Protein AF-R9LYJ2-F1 (afdb_monomer_lite)

Foldseek 3Di:
DDDWDADPLRFTAFPAAAAAAQVLLAQDDFWKKFFQAALWIWIRFRNAIEIFLPPQDQQPFDWPYDGNYHLVRDYAHLEYEAFADDRRRDDPPSCVSCQVRYNEYEAWDCVQVVCVVVVGRYDYAWAQDWDDRDQKIKGWHFFAQQCLVVDPVNVPDRDDSRNGTWMWIQGPQFIETERGQHAQDPVLLVDPAGQAYQQEFLQDPSGHHPVSSLSNQLSRQNHQYEYHRENTGPCCPDSRHRGDLCSSPPSGRPSVSYDRHHRRRMDTRHRDQAQFDDQFPDPDTFHLAEAEQLQAEDCPQAPHVRHDYLVQVLQQVVLCVVLNGQHYEDECRRSNLRSLLSQLVSCVVVVPDPVSHAYEYEDEPDDPVCVVVVPFLLNRVVVRLVVSCVSSVHQAHAEYEHEEDDLPDDLVSVQVSVQVCCVVVRYVAYAYEHDDLVVLLVSQVVCVVVVTGHHQAYAYADWLQAHPCVPHVLVSCNVSRHAYEYECLCLQVLQFDDPPDDDPSVVPPPQSCQAPVVCVVLSVVLSVLLVVVCVVSVATSLLSGSLLCSQSVHRYHDYDSGSVVSVSVSSNSSDDDDPVSSCSSRVSHDHDDDTDPNVVDDSVVPPCSPPPPPVPPPPDD

Structure (mmCIF, N/CA/C/O backbone):
data_AF-R9LYJ2-F1
#
_entry.id   AF-R9LYJ2-F1
#
loop_
_atom_site.group_PDB
_atom_site.id
_atom_site.type_symbol
_atom_site.label_atom_id
_atom_site.label_alt_id
_atom_site.label_comp_id
_atom_site.label_asym_id
_atom_site.label_entity_id
_atom_site.label_seq_id
_atom_site.pdbx_PDB_ins_code
_atom_site.Cartn_x
_atom_site.Cartn_y
_atom_site.Cartn_z
_atom_site.occupancy
_atom_site.B_iso_or_equiv
_atom_site.auth_seq_id
_atom_site.auth_comp_id
_atom_site.auth_asym_id
_atom_site.auth_atom_id
_atom_site.pdbx_PDB_model_num
ATOM 1 N N . MET A 1 1 ? -20.485 -8.638 5.901 1.00 68.06 1 MET A N 1
ATOM 2 C CA . MET A 1 1 ? -21.105 -8.190 7.165 1.00 68.06 1 MET A CA 1
ATOM 3 C C . MET A 1 1 ? -22.160 -9.212 7.591 1.00 68.06 1 MET A C 1
ATOM 5 O O . MET A 1 1 ? -22.781 -9.800 6.709 1.00 68.06 1 MET A O 1
ATOM 9 N N . ARG A 1 2 ? -22.316 -9.480 8.897 1.00 80.81 2 ARG A N 1
ATOM 10 C CA . ARG A 1 2 ? -23.425 -10.283 9.458 1.00 80.81 2 ARG A CA 1
ATOM 11 C C . ARG A 1 2 ? -24.747 -9.525 9.224 1.00 80.81 2 ARG A C 1
ATOM 13 O O . ARG A 1 2 ? -24.732 -8.302 9.265 1.00 80.81 2 ARG A O 1
ATOM 20 N N . ALA A 1 3 ? -25.851 -10.223 8.950 1.00 81.56 3 ALA A N 1
ATOM 21 C CA . ALA A 1 3 ? -27.165 -9.579 8.824 1.00 81.56 3 ALA A CA 1
ATOM 22 C C . ALA A 1 3 ? -27.592 -8.960 10.166 1.00 81.56 3 ALA A C 1
ATOM 24 O O . ALA A 1 3 ? -27.344 -9.575 11.207 1.00 81.56 3 ALA A O 1
ATOM 25 N N . ILE A 1 4 ? -28.212 -7.775 10.145 1.00 90.69 4 ILE A N 1
ATOM 26 C CA . ILE A 1 4 ? -28.642 -7.085 11.365 1.00 90.69 4 ILE A CA 1
ATOM 27 C C . ILE A 1 4 ? -30.119 -7.368 11.618 1.00 90.69 4 ILE A C 1
ATOM 29 O O . ILE A 1 4 ? -30.979 -7.174 10.759 1.00 90.69 4 ILE A O 1
ATOM 33 N N . GLU A 1 5 ? -30.425 -7.847 12.820 1.00 91.44 5 GLU A N 1
ATOM 34 C CA . GLU A 1 5 ? -31.801 -8.094 13.234 1.00 91.44 5 GLU A CA 1
ATOM 35 C C . GLU A 1 5 ? -32.454 -6.805 13.739 1.00 91.44 5 GLU A C 1
ATOM 37 O O . GLU A 1 5 ? -31.804 -5.938 14.328 1.00 91.44 5 GLU A O 1
ATOM 42 N N . LYS A 1 6 ? -33.769 -6.687 13.527 1.00 92.25 6 LYS A N 1
ATOM 43 C CA . LYS A 1 6 ? -34.582 -5.603 14.084 1.00 92.25 6 LYS A CA 1
ATOM 44 C C . LYS A 1 6 ? -35.620 -6.174 15.040 1.00 92.25 6 LYS A C 1
ATOM 46 O O . LYS A 1 6 ? -36.294 -7.148 14.706 1.00 92.25 6 LYS A O 1
ATOM 51 N N . ASN A 1 7 ? -35.773 -5.563 16.214 1.00 90.19 7 ASN A N 1
ATOM 52 C CA . ASN A 1 7 ? -36.798 -5.973 17.176 1.00 90.19 7 ASN A CA 1
ATOM 53 C C . ASN A 1 7 ? -38.214 -5.582 16.704 1.00 90.19 7 ASN A C 1
ATOM 55 O O . ASN A 1 7 ? -38.413 -4.946 15.666 1.00 90.19 7 ASN A O 1
ATOM 59 N N . THR A 1 8 ? -39.232 -5.916 17.500 1.00 91.00 8 THR A N 1
ATOM 60 C CA . THR A 1 8 ? -40.638 -5.581 17.206 1.00 91.00 8 THR A CA 1
ATOM 61 C C . THR A 1 8 ? -40.910 -4.076 17.108 1.00 91.00 8 THR A C 1
ATOM 63 O O . THR A 1 8 ? -41.910 -3.680 16.512 1.00 91.00 8 THR A O 1
ATOM 66 N N . LYS A 1 9 ? -40.027 -3.235 17.661 1.00 90.00 9 LYS A N 1
ATOM 67 C CA . LYS A 1 9 ? -40.073 -1.767 17.586 1.00 90.00 9 LYS A CA 1
ATOM 68 C C . LYS A 1 9 ? -39.270 -1.213 16.393 1.00 90.00 9 LYS A C 1
ATOM 70 O O . LYS A 1 9 ? -39.134 -0.004 16.269 1.00 90.00 9 LYS A O 1
ATOM 75 N N . LYS A 1 10 ? -38.777 -2.082 15.496 1.00 89.38 10 LYS A N 1
ATOM 76 C CA . LYS A 1 10 ? -37.932 -1.776 14.322 1.00 89.38 10 LYS A CA 1
ATOM 77 C C . LYS A 1 10 ? -36.539 -1.212 14.643 1.00 89.38 10 LYS A C 1
ATOM 79 O O . LYS A 1 10 ? -35.861 -0.755 13.725 1.00 89.38 10 LYS A O 1
ATOM 84 N N . GLN A 1 11 ? -36.099 -1.276 15.896 1.00 92.00 11 GLN A N 1
ATOM 85 C CA . GLN A 1 11 ? -34.745 -0.894 16.298 1.00 92.00 11 GLN A CA 1
ATOM 86 C C . GLN A 1 11 ? -33.759 -1.994 15.896 1.00 92.00 11 GLN A C 1
ATOM 88 O O . GLN A 1 11 ? -34.067 -3.172 16.085 1.00 92.00 11 GLN A O 1
ATOM 93 N N . ALA A 1 12 ? -32.597 -1.618 15.360 1.00 93.12 12 ALA A N 1
ATOM 94 C CA . ALA A 1 12 ? -31.490 -2.541 15.122 1.00 93.12 12 ALA A CA 1
ATOM 95 C C . ALA A 1 12 ? -30.956 -3.093 16.453 1.00 93.12 12 ALA A C 1
ATOM 97 O O . ALA A 1 12 ? -30.820 -2.350 17.424 1.00 93.12 12 ALA A O 1
ATOM 98 N N . VAL A 1 13 ? -30.674 -4.394 16.503 1.00 93.62 13 VAL A N 1
ATOM 99 C CA . VAL A 1 13 ? -30.236 -5.082 17.725 1.00 93.62 13 VAL A CA 1
ATOM 100 C C . VAL A 1 13 ? -28.879 -5.727 17.501 1.00 93.62 13 VAL A C 1
ATOM 102 O O . VAL A 1 13 ? -28.631 -6.336 16.455 1.00 93.62 13 VAL A O 1
ATOM 105 N N . ALA A 1 14 ? -28.009 -5.601 18.500 1.00 93.50 14 ALA A N 1
ATOM 106 C CA . ALA A 1 14 ? -26.726 -6.278 18.506 1.00 93.50 14 ALA A CA 1
ATOM 107 C C . ALA A 1 14 ? -26.912 -7.808 18.461 1.00 93.50 14 ALA A C 1
ATOM 109 O O . ALA A 1 14 ? -27.863 -8.340 19.043 1.00 93.50 14 ALA A O 1
ATOM 110 N N . PRO A 1 15 ? -26.005 -8.555 17.808 1.00 94.88 15 PRO A N 1
ATOM 111 C CA . PRO A 1 15 ? -26.005 -10.008 17.893 1.00 94.88 15 PRO A CA 1
ATOM 112 C C . PRO A 1 15 ? -25.921 -10.491 19.346 1.00 94.88 15 PRO A C 1
ATOM 114 O O . PRO A 1 15 ? -25.417 -9.787 20.222 1.00 94.88 15 PRO A O 1
ATOM 117 N N . LYS A 1 16 ? -26.365 -11.729 19.588 1.00 94.88 16 LYS A N 1
ATOM 118 C CA . LYS A 1 16 ? -26.338 -12.347 20.919 1.00 94.88 16 LYS A CA 1
ATOM 119 C C . LYS A 1 16 ? -24.955 -12.223 21.575 1.00 94.88 16 LYS A C 1
ATOM 121 O O . LYS A 1 16 ? -23.947 -12.550 20.947 1.00 94.88 16 LYS A O 1
ATOM 126 N N . SER A 1 17 ? -24.942 -11.822 22.847 1.00 96.62 17 SER A N 1
ATOM 127 C CA . SER A 1 17 ? -23.719 -11.715 23.641 1.00 96.62 17 SER A CA 1
ATOM 128 C C . SER A 1 17 ? -22.973 -13.047 23.756 1.00 96.62 17 SER A C 1
ATOM 130 O O . SER A 1 17 ? -23.573 -14.125 23.829 1.00 96.62 17 SER A O 1
ATOM 132 N N . VAL A 1 18 ? -21.649 -12.956 23.823 1.00 97.38 18 VAL A N 1
ATOM 133 C CA . VAL A 1 18 ? -20.722 -14.050 24.097 1.00 97.38 18 VAL A CA 1
ATOM 134 C C . VAL A 1 18 ? -20.104 -13.802 25.477 1.00 97.38 18 VAL A C 1
ATOM 136 O O . VAL A 1 18 ? -19.475 -12.765 25.670 1.00 97.38 18 VAL A O 1
ATOM 139 N N . PRO A 1 19 ? -20.269 -14.715 26.449 1.00 96.94 19 PRO A N 1
ATOM 140 C CA . PRO A 1 19 ? -19.683 -14.539 27.773 1.00 96.94 19 PRO A CA 1
ATOM 141 C C . PRO A 1 19 ? -18.151 -14.496 27.736 1.00 96.94 19 PRO A C 1
ATOM 143 O O . PRO A 1 19 ? -17.512 -15.374 27.153 1.00 96.94 19 PRO A O 1
ATOM 146 N N . ILE A 1 20 ? -17.581 -13.504 28.411 1.00 96.81 20 ILE A N 1
ATOM 147 C CA . ILE A 1 20 ? -16.163 -13.362 28.724 1.00 96.81 20 ILE A CA 1
ATOM 148 C C . ILE A 1 20 ? -15.939 -13.930 30.124 1.00 96.81 20 ILE A C 1
ATOM 150 O O . ILE A 1 20 ? -16.651 -13.593 31.070 1.00 96.81 20 ILE A O 1
ATOM 154 N N . THR A 1 21 ? -14.934 -14.788 30.260 1.00 95.38 21 THR A N 1
ATOM 155 C CA . THR A 1 21 ? -14.542 -15.398 31.532 1.00 95.38 21 THR A CA 1
ATOM 156 C C . THR A 1 21 ? -13.153 -14.925 31.944 1.00 95.38 21 THR A C 1
ATOM 158 O O . T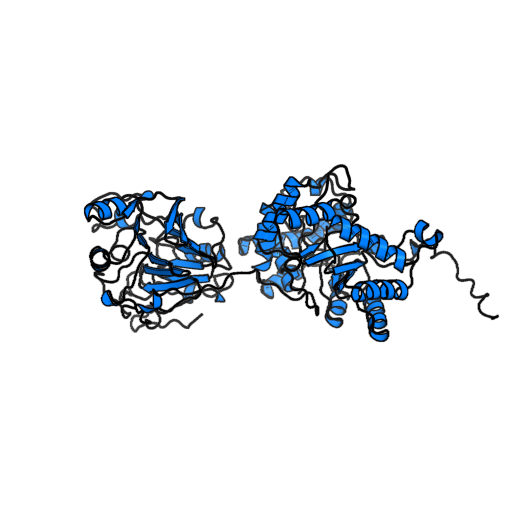HR A 1 21 ? -12.426 -14.302 31.166 1.00 95.38 21 THR A O 1
ATOM 161 N N . LYS A 1 22 ? -12.713 -15.293 33.150 1.00 94.62 22 LYS A N 1
ATOM 162 C CA . LYS A 1 22 ? -11.333 -15.014 33.599 1.00 94.62 22 LYS A CA 1
ATOM 163 C C . LYS A 1 22 ? -10.249 -15.499 32.633 1.00 94.62 22 LYS A C 1
ATOM 165 O O . LYS A 1 22 ? -9.176 -14.904 32.584 1.00 94.62 22 LYS A O 1
ATOM 170 N N . LYS A 1 23 ? -10.528 -16.538 31.841 1.00 91.50 23 LYS A N 1
ATOM 171 C CA . LYS A 1 23 ? -9.587 -17.099 30.865 1.00 91.50 23 LYS A CA 1
ATOM 172 C C . LYS A 1 23 ? -9.180 -16.091 29.790 1.00 91.50 23 LYS A C 1
ATOM 174 O O . LYS A 1 23 ? -8.047 -16.116 29.316 1.00 91.50 23 LYS A O 1
ATOM 179 N N . GLU A 1 24 ? -10.074 -15.187 29.407 1.00 93.00 24 GLU A N 1
ATOM 180 C CA . GLU A 1 24 ? -9.798 -14.170 28.389 1.00 93.00 24 GLU A CA 1
ATOM 181 C C . GLU A 1 24 ? -8.799 -13.102 28.868 1.00 93.00 24 GLU A C 1
ATOM 183 O O . GLU A 1 24 ? -8.217 -12.409 28.035 1.00 93.00 24 GLU A O 1
ATOM 188 N N . PHE A 1 25 ? -8.544 -13.025 30.180 1.00 94.19 25 PHE A N 1
ATOM 189 C CA . PHE A 1 25 ? -7.505 -12.190 30.791 1.00 94.19 25 PHE A CA 1
ATOM 190 C C . PHE A 1 25 ? -6.155 -12.921 30.924 1.00 94.19 25 PHE A C 1
ATOM 192 O O . PHE A 1 25 ? -5.145 -12.305 31.269 1.00 94.19 25 PHE A O 1
ATOM 199 N N . GLU A 1 26 ? -6.102 -14.232 30.668 1.00 85.62 26 GLU A N 1
ATOM 200 C CA . GLU A 1 26 ? -4.878 -15.031 30.775 1.00 85.62 26 GLU A CA 1
ATOM 201 C C . GLU A 1 26 ? -4.046 -14.927 29.485 1.00 85.62 26 GLU A C 1
ATOM 203 O O . GLU A 1 26 ? -4.570 -15.081 28.381 1.00 85.62 26 GLU A O 1
ATOM 208 N N . GLY A 1 27 ? -2.737 -14.675 29.639 1.00 64.56 27 GLY A N 1
ATOM 209 C CA . GLY A 1 27 ? -1.742 -14.361 28.601 1.00 64.56 27 GLY A CA 1
ATOM 210 C C . GLY A 1 27 ? -1.961 -14.944 27.199 1.00 64.56 27 GLY A C 1
ATOM 211 O O . GLY A 1 27 ? -1.427 -16.002 26.868 1.00 64.56 27 GLY A O 1
ATOM 212 N N . GLN A 1 28 ? -2.674 -14.198 26.349 1.00 74.12 28 GLN A N 1
ATOM 213 C CA . GLN A 1 28 ? -2.885 -14.522 24.936 1.00 74.12 28 GLN A CA 1
ATOM 214 C C . GLN A 1 28 ? -1.656 -14.166 24.092 1.00 74.12 28 GLN A C 1
ATOM 216 O O . GLN A 1 28 ? -0.966 -13.194 24.376 1.00 74.12 28 GLN A O 1
ATOM 221 N N . HIS A 1 29 ? -1.397 -14.916 23.017 1.00 74.12 29 HIS A N 1
ATOM 222 C CA . HIS A 1 29 ? -0.280 -14.654 22.093 1.00 74.12 29 HIS A CA 1
ATOM 223 C C . HIS A 1 29 ? -0.575 -13.588 21.025 1.00 74.12 29 HIS A C 1
ATOM 225 O O . HIS A 1 29 ? 0.285 -13.319 20.194 1.00 74.12 29 HIS A O 1
ATOM 231 N N . ASN A 1 30 ? -1.790 -13.044 20.993 1.00 82.81 30 ASN A N 1
ATOM 232 C CA . ASN A 1 30 ? -2.244 -12.067 20.010 1.00 82.81 30 ASN A CA 1
ATOM 233 C C . ASN A 1 30 ? -3.061 -10.957 20.672 1.00 82.81 30 ASN A C 1
ATOM 235 O O . ASN A 1 30 ? -3.601 -11.151 21.762 1.00 82.81 30 ASN A O 1
ATOM 239 N N . THR A 1 31 ? -3.174 -9.815 19.998 1.00 93.69 31 THR A N 1
ATOM 240 C CA . THR A 1 31 ? -4.079 -8.736 20.382 1.00 93.69 31 THR A CA 1
ATOM 241 C C . THR A 1 31 ? -5.517 -9.109 20.035 1.00 93.69 31 THR A C 1
ATOM 243 O O . THR A 1 31 ? -5.850 -9.421 18.888 1.00 93.69 31 THR A O 1
ATOM 246 N N . ARG A 1 32 ? -6.385 -9.071 21.044 1.00 96.00 32 ARG A N 1
ATOM 247 C CA . ARG A 1 32 ? -7.824 -9.297 20.945 1.00 96.00 32 ARG A CA 1
ATOM 248 C C . ARG A 1 32 ? -8.583 -8.093 21.465 1.00 96.00 32 ARG A C 1
ATOM 250 O O . ARG A 1 32 ? -8.187 -7.496 22.462 1.00 96.00 32 ARG A O 1
ATOM 257 N N . ILE A 1 33 ? -9.682 -7.781 20.800 1.00 97.88 33 ILE A N 1
ATOM 258 C CA . ILE A 1 33 ? -10.553 -6.656 21.115 1.00 97.88 33 ILE A CA 1
ATOM 259 C C . ILE A 1 33 ? -11.955 -7.208 21.339 1.00 97.88 33 ILE A C 1
ATOM 261 O O . ILE A 1 33 ? -12.445 -7.993 20.530 1.00 97.88 33 ILE A O 1
ATOM 265 N N . TYR A 1 34 ? -12.591 -6.801 22.428 1.00 97.69 34 TYR A N 1
ATOM 266 C CA . TYR A 1 34 ? -13.940 -7.210 22.792 1.00 97.69 34 TYR A CA 1
ATOM 267 C C . TYR A 1 34 ? -14.777 -5.955 22.991 1.00 97.69 34 TYR A C 1
ATOM 269 O O . TYR A 1 34 ? -14.413 -5.091 23.785 1.00 97.69 34 TYR A O 1
ATOM 277 N N . TRP A 1 35 ? -15.901 -5.852 22.294 1.00 96.88 35 TRP A N 1
ATOM 278 C CA . TRP A 1 35 ? -16.911 -4.845 22.606 1.00 96.88 35 TRP A CA 1
ATOM 279 C C . TRP A 1 35 ? -17.760 -5.346 23.775 1.00 96.88 35 TRP A C 1
ATOM 281 O O . TRP A 1 35 ? -18.238 -6.473 23.721 1.00 96.88 35 TRP A O 1
ATOM 291 N N . LEU A 1 36 ? -17.942 -4.558 24.834 1.00 96.12 36 LEU A N 1
ATOM 292 C CA . LEU A 1 36 ? -18.651 -4.992 26.049 1.00 96.12 36 LEU A CA 1
ATOM 293 C C . LEU A 1 36 ? -20.121 -4.534 26.084 1.00 96.12 36 LEU A C 1
ATOM 295 O O . LEU A 1 36 ? -20.854 -4.886 27.005 1.00 96.12 36 LEU A O 1
ATOM 299 N N . GLY A 1 37 ? -20.555 -3.804 25.054 1.00 91.94 37 GLY A N 1
ATOM 300 C CA . GLY A 1 37 ? -21.845 -3.123 24.978 1.00 91.94 37 GLY A CA 1
ATOM 301 C C . GLY A 1 37 ? -21.720 -1.620 25.244 1.00 91.94 37 GLY A C 1
ATOM 302 O O . GLY A 1 37 ? -20.771 -1.186 25.891 1.00 91.94 37 GLY A O 1
ATOM 303 N N . GLY A 1 38 ? -22.637 -0.809 24.699 1.00 88.94 38 GLY A N 1
ATOM 304 C CA . GLY A 1 38 ? -22.511 0.658 24.750 1.00 88.94 38 GLY A CA 1
ATOM 305 C C . GLY A 1 38 ? -21.174 1.138 24.167 1.00 88.94 38 GLY A C 1
ATOM 306 O O . GLY A 1 38 ? -20.701 0.568 23.177 1.00 88.94 38 GLY A O 1
ATOM 307 N N . GLY A 1 39 ? -20.547 2.130 24.798 1.00 88.88 39 GLY A N 1
ATOM 308 C CA . GLY A 1 39 ? -19.198 2.597 24.459 1.00 88.88 39 GLY A CA 1
ATOM 309 C C . GLY A 1 39 ? -18.043 1.745 25.013 1.00 88.88 39 GLY A C 1
ATOM 310 O O . GLY A 1 39 ? -16.884 2.017 24.706 1.00 88.88 39 GLY A O 1
ATOM 311 N N . ALA A 1 40 ? -18.326 0.704 25.803 1.00 95.19 40 ALA A N 1
ATOM 312 C CA . ALA A 1 40 ? -17.315 -0.031 26.560 1.00 95.19 40 ALA A CA 1
ATOM 313 C C . ALA A 1 40 ? -16.554 -1.073 25.720 1.00 95.19 40 ALA A C 1
ATOM 315 O O . ALA A 1 40 ? -17.135 -1.803 24.907 1.00 95.19 40 ALA A O 1
ATOM 316 N N . ALA A 1 41 ? -15.250 -1.222 25.966 1.00 97.56 41 ALA A N 1
ATOM 317 C CA . ALA A 1 41 ? -14.406 -2.201 25.278 1.00 97.56 41 ALA A CA 1
ATOM 318 C C . ALA A 1 41 ? -13.317 -2.805 26.182 1.00 97.56 41 ALA A C 1
ATOM 320 O O . ALA A 1 41 ? -12.912 -2.225 27.186 1.00 97.56 41 ALA A O 1
ATOM 321 N N . MET A 1 42 ? -12.803 -3.973 25.795 1.00 98.00 42 MET A N 1
ATOM 322 C CA . MET A 1 42 ? -11.620 -4.601 26.385 1.00 98.00 42 MET A CA 1
ATOM 323 C C . MET A 1 42 ? -10.576 -4.886 25.306 1.00 98.00 42 MET A C 1
ATOM 325 O O . MET A 1 42 ? -10.897 -5.454 24.262 1.00 98.00 42 MET A O 1
ATOM 329 N N . ILE A 1 43 ? -9.316 -4.560 25.583 1.00 97.81 43 ILE A N 1
ATOM 330 C CA . ILE A 1 43 ? -8.158 -4.934 24.768 1.00 97.81 43 ILE A CA 1
ATOM 331 C C . ILE A 1 43 ? -7.305 -5.908 25.581 1.00 97.81 43 ILE A C 1
ATOM 333 O O . ILE A 1 43 ? -6.848 -5.569 26.666 1.00 97.81 43 ILE A O 1
ATOM 337 N N . SER A 1 44 ? -7.051 -7.101 25.047 1.00 96.56 44 SER A N 1
ATOM 338 C CA . SER A 1 44 ? -6.077 -8.052 25.596 1.00 96.56 44 SER A CA 1
ATOM 339 C C . SER A 1 44 ? -4.947 -8.241 24.589 1.00 96.56 44 SER A C 1
ATOM 341 O O . SER A 1 44 ? -5.165 -8.791 23.515 1.00 96.56 44 SER A O 1
ATOM 343 N N . SER A 1 45 ? -3.747 -7.753 24.898 1.00 94.12 45 SER A N 1
ATOM 344 C CA . SER A 1 45 ? -2.579 -7.748 24.010 1.00 94.12 45 SER A CA 1
ATOM 345 C C . SER A 1 45 ? -1.393 -8.407 24.691 1.00 94.12 45 SER A C 1
ATOM 347 O O . SER A 1 45 ? -0.766 -7.818 25.570 1.00 94.12 45 SER A O 1
ATOM 349 N N . HIS A 1 46 ? -1.028 -9.621 24.265 1.00 89.06 46 HIS A N 1
ATOM 350 C CA . HIS A 1 46 ? 0.228 -10.264 24.688 1.00 89.06 46 HIS A CA 1
ATOM 351 C C . HIS A 1 46 ? 0.406 -10.316 26.220 1.00 89.06 46 HIS A C 1
ATOM 353 O O . HIS A 1 46 ? 1.505 -10.102 26.735 1.00 89.06 46 HIS A O 1
ATOM 359 N N . GLY A 1 47 ? -0.696 -10.562 26.940 1.00 88.25 47 GLY A N 1
ATOM 360 C CA . GLY A 1 47 ? -0.761 -10.604 28.406 1.00 88.25 47 GLY A CA 1
ATOM 361 C C . GLY A 1 47 ? -0.972 -9.263 29.112 1.00 88.25 47 GLY A C 1
ATOM 362 O O . GLY A 1 47 ? -0.892 -9.232 30.333 1.00 88.25 47 GLY A O 1
ATOM 363 N N . THR A 1 48 ? -1.238 -8.184 28.377 1.00 96.56 48 THR A N 1
ATOM 364 C CA . THR A 1 48 ? -1.684 -6.896 28.921 1.00 96.56 48 THR A CA 1
ATOM 365 C C . THR A 1 48 ? -3.176 -6.714 28.665 1.00 96.56 48 THR A C 1
ATOM 367 O O . THR A 1 48 ? -3.594 -6.751 27.509 1.00 96.56 48 THR A O 1
ATOM 370 N N . ASN A 1 49 ? -3.965 -6.495 29.715 1.00 98.12 49 ASN A N 1
ATOM 371 C CA . ASN A 1 49 ? -5.415 -6.313 29.640 1.00 98.12 49 ASN A CA 1
ATOM 372 C C . ASN A 1 49 ? -5.806 -4.874 29.993 1.00 98.12 49 ASN A C 1
ATOM 374 O O . ASN A 1 49 ? -5.477 -4.382 31.072 1.00 98.12 49 ASN A O 1
ATOM 378 N N . ILE A 1 50 ? -6.537 -4.218 29.096 1.00 98.50 50 ILE A N 1
ATOM 379 C CA . ILE A 1 50 ? -7.018 -2.845 29.249 1.00 98.50 50 ILE A CA 1
ATOM 380 C C . ILE A 1 50 ? -8.536 -2.841 29.113 1.00 98.50 50 ILE A C 1
ATOM 382 O O . ILE A 1 50 ? -9.065 -3.383 28.143 1.00 98.50 50 ILE A O 1
ATOM 386 N N . LEU A 1 51 ? -9.229 -2.214 30.059 1.00 98.50 51 LEU A N 1
ATOM 387 C CA . LEU A 1 51 ? -10.651 -1.895 29.938 1.00 98.50 51 LEU A CA 1
ATOM 388 C C . LEU A 1 51 ? -10.814 -0.424 29.563 1.00 98.50 51 LEU A C 1
ATOM 390 O O . LEU A 1 51 ? -10.123 0.432 30.111 1.00 98.50 51 LEU A O 1
ATOM 394 N N . ILE A 1 52 ? -11.733 -0.134 28.652 1.00 98.00 52 ILE A N 1
ATOM 395 C CA . ILE A 1 52 ? -12.099 1.225 28.261 1.00 98.00 52 ILE A CA 1
ATOM 396 C C . ILE A 1 52 ? -13.565 1.420 28.616 1.00 98.00 52 ILE A C 1
ATOM 398 O O . ILE A 1 52 ? -14.397 0.607 28.210 1.00 98.00 52 ILE A O 1
ATOM 402 N N . ASP A 1 53 ? -13.845 2.458 29.402 1.00 96.81 53 ASP A N 1
ATOM 403 C CA . ASP A 1 53 ? -15.188 2.826 29.853 1.00 96.81 53 ASP A CA 1
ATOM 404 C C . ASP A 1 53 ? -15.999 1.638 30.420 1.00 96.81 53 ASP A C 1
ATOM 406 O O . ASP A 1 53 ? -17.116 1.382 29.973 1.00 96.81 53 ASP A O 1
ATOM 410 N N . PRO A 1 54 ? -15.466 0.841 31.374 1.00 95.94 54 PRO A N 1
ATOM 411 C CA . PRO A 1 54 ? -16.136 -0.377 31.820 1.00 95.94 54 PRO A CA 1
ATOM 412 C C . PRO A 1 54 ? -17.381 -0.056 32.658 1.00 95.94 54 PRO A C 1
ATOM 414 O O . PRO A 1 54 ? -17.321 0.034 33.884 1.00 95.94 54 PRO A O 1
ATOM 417 N N . VAL A 1 55 ? -18.534 0.078 32.008 1.00 94.44 55 VAL A N 1
ATOM 418 C CA . VAL A 1 55 ? -19.849 0.146 32.659 1.00 94.44 55 VAL A CA 1
ATOM 419 C C . VAL A 1 55 ? -20.457 -1.255 32.688 1.00 94.44 55 VAL A C 1
ATOM 421 O O . VAL A 1 55 ? -21.289 -1.624 31.865 1.00 94.44 55 VAL A O 1
ATOM 424 N N . LEU A 1 56 ? -19.992 -2.070 33.639 1.00 93.25 56 LEU A N 1
ATOM 425 C CA . LEU A 1 56 ? -20.433 -3.464 33.809 1.00 93.25 56 LEU A CA 1
ATOM 426 C C . LEU A 1 56 ? -21.653 -3.578 34.736 1.00 93.25 56 LEU A C 1
ATOM 428 O O . LEU A 1 56 ? -22.449 -4.509 34.622 1.00 93.25 56 LEU A O 1
ATOM 432 N N . GLU A 1 57 ? -21.809 -2.613 35.644 1.00 88.25 57 GLU A N 1
ATOM 433 C CA . GLU A 1 57 ? -22.968 -2.441 36.516 1.00 88.25 57 GLU A CA 1
ATOM 434 C C . GLU A 1 57 ? -23.342 -0.958 36.651 1.00 88.25 57 GLU A C 1
ATOM 436 O O . GLU A 1 57 ? -22.520 -0.063 36.448 1.00 88.25 57 GLU A O 1
ATOM 441 N N . GLY A 1 58 ? -24.580 -0.687 37.076 1.00 82.62 58 GLY A N 1
ATOM 442 C CA . GLY A 1 58 ? -25.027 0.664 37.432 1.00 82.62 58 GLY A CA 1
ATOM 443 C C . GLY A 1 58 ? -25.573 1.506 36.278 1.00 82.62 58 GLY A C 1
ATOM 444 O O . GLY A 1 58 ? -25.894 2.668 36.508 1.00 82.62 58 GLY A O 1
ATOM 445 N N . PHE A 1 59 ? -25.727 0.927 35.085 1.00 88.12 59 PHE A N 1
ATOM 446 C CA . PHE A 1 59 ? -26.459 1.559 33.989 1.00 88.12 59 PHE A CA 1
ATOM 447 C C . PHE A 1 59 ? -27.956 1.651 34.329 1.00 88.12 59 PHE A C 1
ATOM 449 O O . PHE A 1 59 ? -28.549 0.687 34.817 1.00 88.12 59 PHE A O 1
ATOM 456 N N . ASP A 1 60 ? -28.562 2.820 34.118 1.00 85.31 60 ASP A N 1
ATOM 457 C CA . ASP A 1 60 ? -29.914 3.159 34.588 1.00 85.31 60 ASP A CA 1
ATOM 458 C C . ASP A 1 60 ? -31.018 2.940 33.536 1.00 85.31 60 ASP A C 1
ATOM 460 O O . ASP A 1 60 ? -32.193 3.197 33.813 1.00 85.31 60 ASP A O 1
ATOM 464 N N . MET A 1 61 ? -30.666 2.419 32.357 1.00 89.06 61 MET A N 1
ATOM 465 C CA . MET A 1 61 ? -31.603 2.061 31.289 1.00 89.06 61 MET A CA 1
ATOM 466 C C . MET A 1 61 ? -31.645 0.548 31.041 1.00 89.06 61 MET A C 1
ATOM 468 O O . MET A 1 61 ? -30.711 -0.193 31.344 1.00 89.06 61 MET A O 1
ATOM 472 N N . ASN A 1 62 ? -32.749 0.079 30.456 1.00 90.69 62 ASN A N 1
ATOM 473 C CA . ASN A 1 62 ? -32.920 -1.334 30.124 1.00 90.69 62 ASN A CA 1
ATOM 474 C C . ASN A 1 62 ? -31.990 -1.734 28.973 1.00 90.69 62 ASN A C 1
ATOM 476 O O . ASN A 1 62 ? -32.025 -1.125 27.904 1.00 90.69 62 ASN A O 1
ATOM 480 N N . LEU A 1 63 ? -31.211 -2.795 29.170 1.00 92.56 63 LEU A N 1
ATOM 481 C CA . LEU A 1 63 ? -30.396 -3.404 28.122 1.00 92.56 63 LEU A CA 1
ATOM 482 C C . LEU A 1 63 ? -31.184 -4.497 27.389 1.00 92.56 63 LEU A C 1
ATOM 484 O O . LEU A 1 63 ? -31.980 -5.215 27.995 1.00 92.56 63 LEU A O 1
ATOM 488 N N . ILE A 1 64 ? -30.934 -4.637 26.087 1.00 92.94 64 ILE A N 1
ATOM 489 C CA . ILE A 1 64 ? -31.482 -5.715 25.236 1.00 92.94 64 ILE A CA 1
ATOM 490 C C . ILE A 1 64 ? -30.462 -6.821 24.948 1.00 92.94 64 ILE A C 1
ATOM 492 O O . ILE A 1 64 ? -30.740 -7.737 24.178 1.00 92.94 64 ILE A O 1
ATOM 496 N N . ILE A 1 65 ? -29.297 -6.746 25.589 1.00 92.81 65 ILE A N 1
ATOM 497 C CA . ILE A 1 65 ? -28.236 -7.749 25.540 1.00 92.81 65 ILE A CA 1
ATOM 498 C C . ILE A 1 65 ? -27.974 -8.320 26.937 1.00 92.81 65 ILE A C 1
ATOM 500 O O . ILE A 1 65 ? -28.233 -7.672 27.951 1.00 92.81 65 ILE A O 1
ATOM 504 N N . GLU A 1 66 ? -27.428 -9.531 26.994 1.00 93.38 66 GLU A N 1
ATOM 505 C CA . GLU A 1 66 ? -26.887 -10.089 28.236 1.00 93.38 66 GLU A CA 1
ATOM 506 C C . GLU A 1 66 ? -25.528 -9.434 28.536 1.00 93.38 66 GLU A C 1
ATOM 508 O O . GLU A 1 66 ? -24.762 -9.182 27.602 1.00 93.38 66 GLU A O 1
ATOM 513 N N . ASN A 1 67 ? -25.214 -9.178 29.815 1.00 92.88 67 ASN A N 1
ATOM 514 C CA . ASN A 1 67 ? -23.904 -8.649 30.212 1.00 92.88 67 ASN A CA 1
ATOM 515 C C . ASN A 1 67 ? -22.805 -9.658 29.818 1.00 92.88 67 ASN A C 1
ATOM 517 O O . ASN A 1 67 ? -22.778 -10.758 30.382 1.00 92.88 67 ASN A O 1
ATOM 521 N N . PRO A 1 68 ? -21.902 -9.313 28.880 1.00 96.50 68 PRO A N 1
ATOM 522 C CA . PRO A 1 68 ? -20.869 -10.237 28.436 1.00 96.50 68 PRO A CA 1
ATOM 523 C C . PRO A 1 68 ? -19.763 -10.429 29.474 1.00 96.50 68 PRO A C 1
ATOM 525 O O . PRO A 1 68 ? -19.081 -11.442 29.419 1.00 96.50 68 PRO A O 1
ATOM 528 N N . LEU A 1 69 ? -19.573 -9.502 30.417 1.00 97.25 69 LEU A N 1
ATOM 529 C CA . LEU A 1 69 ? -18.507 -9.553 31.417 1.00 97.25 69 LEU A CA 1
ATOM 530 C C . LEU A 1 69 ? -19.065 -9.258 32.821 1.00 97.25 69 LEU A C 1
ATOM 532 O O . LEU A 1 69 ? -19.004 -8.126 33.307 1.00 97.25 69 LEU A O 1
ATOM 536 N N . PRO A 1 70 ? -19.615 -10.275 33.504 1.00 95.62 70 PRO A N 1
ATOM 537 C CA . PRO A 1 70 ? -20.006 -10.159 34.905 1.00 95.62 70 PRO A CA 1
ATOM 538 C C . PRO A 1 70 ? -18.822 -9.773 35.811 1.00 95.62 70 PRO A C 1
ATOM 540 O O . PRO A 1 70 ? -17.703 -10.249 35.619 1.00 95.62 70 PRO A O 1
ATOM 543 N N . ILE A 1 71 ? -19.064 -8.975 36.858 1.00 96.12 71 ILE A N 1
ATOM 544 C CA . ILE A 1 71 ? -18.024 -8.486 37.793 1.00 96.12 71 ILE A CA 1
ATOM 545 C C . ILE A 1 71 ? -17.165 -9.613 38.388 1.00 96.12 71 ILE A C 1
ATOM 547 O O . ILE A 1 71 ? -15.954 -9.467 38.573 1.00 96.12 71 ILE A O 1
ATOM 551 N N . ASN A 1 72 ? -17.768 -10.763 38.693 1.00 95.31 72 ASN A N 1
ATOM 552 C CA . ASN A 1 72 ? -17.065 -11.914 39.262 1.00 95.31 72 ASN A CA 1
ATOM 553 C C . ASN A 1 72 ? -16.130 -12.621 38.261 1.00 95.31 72 ASN A C 1
ATOM 555 O O . ASN A 1 72 ? -15.250 -13.365 38.700 1.00 95.31 72 ASN A O 1
ATOM 559 N N . GLU A 1 73 ? -16.298 -12.376 36.960 1.00 97.25 73 GLU A N 1
ATOM 560 C CA . GLU A 1 73 ? -15.470 -12.904 35.868 1.00 97.25 73 GLU A CA 1
ATOM 561 C C . GLU A 1 73 ? -14.343 -11.952 35.442 1.00 97.25 73 GLU A C 1
ATOM 563 O O . GLU A 1 73 ? -13.437 -12.366 34.720 1.00 97.25 73 GLU A O 1
ATOM 568 N N . VAL A 1 74 ? -14.328 -10.705 35.929 1.00 97.44 74 VAL A N 1
ATOM 569 C CA . VAL A 1 74 ? -13.223 -9.769 35.669 1.00 97.44 74 VAL A CA 1
ATOM 570 C C . VAL A 1 74 ? -11.928 -10.322 36.277 1.00 97.44 74 VAL A C 1
ATOM 572 O O . VAL A 1 74 ? -11.834 -10.515 37.497 1.00 97.44 74 VAL A O 1
ATOM 575 N N . GLY A 1 75 ? -10.949 -10.613 35.413 1.00 96.31 75 GLY A N 1
ATOM 576 C CA . GLY A 1 75 ? -9.609 -11.080 35.776 1.00 96.31 75 GLY A CA 1
ATOM 577 C C . GLY A 1 75 ? -8.662 -9.939 36.167 1.00 96.31 75 GLY A C 1
ATOM 578 O O . GLY A 1 75 ? -9.103 -8.900 36.649 1.00 96.31 75 GLY A O 1
ATOM 579 N N . LYS A 1 76 ? -7.350 -10.131 35.969 1.00 96.25 76 LYS A N 1
ATOM 580 C CA . LYS A 1 76 ? -6.350 -9.070 36.184 1.00 96.25 76 LYS A CA 1
ATOM 581 C C . LYS A 1 76 ? -6.433 -8.032 35.063 1.00 96.25 76 LYS A C 1
ATOM 583 O O . LYS A 1 76 ? -6.341 -8.399 33.891 1.00 96.25 76 LYS A O 1
ATOM 588 N N . VAL A 1 77 ? -6.531 -6.759 35.431 1.00 97.56 77 VAL A N 1
ATOM 589 C CA . VAL A 1 77 ? -6.591 -5.615 34.518 1.00 97.56 77 VAL A CA 1
ATOM 590 C C . VAL A 1 77 ? -5.355 -4.746 34.740 1.00 97.56 77 VAL A C 1
ATOM 592 O O . VAL A 1 77 ? -5.152 -4.182 35.809 1.00 97.56 77 VAL A O 1
ATOM 595 N N . ASP A 1 78 ? -4.504 -4.623 33.729 1.00 97.88 78 ASP A N 1
ATOM 596 C CA . ASP A 1 78 ? -3.291 -3.808 33.832 1.00 97.88 78 ASP A CA 1
ATOM 597 C C . ASP A 1 78 ? -3.608 -2.311 33.711 1.00 97.88 78 ASP A C 1
ATOM 599 O O . ASP A 1 78 ? -2.859 -1.479 34.221 1.00 97.88 78 ASP A O 1
ATOM 603 N N . GLY A 1 79 ? -4.726 -1.941 33.077 1.00 98.00 79 GLY A N 1
ATOM 604 C CA . GLY A 1 79 ? -5.182 -0.556 33.089 1.00 98.00 79 GLY A CA 1
ATOM 605 C C . GLY A 1 79 ? -6.653 -0.344 32.747 1.00 98.00 79 GLY A C 1
ATOM 606 O O . GLY A 1 79 ? -7.255 -1.112 32.002 1.00 98.00 79 GLY A O 1
ATOM 607 N N . VAL A 1 80 ? -7.223 0.734 33.282 1.00 98.56 80 VAL A N 1
ATOM 608 C CA . VAL A 1 80 ? -8.558 1.229 32.915 1.00 98.56 80 VAL A CA 1
ATOM 609 C C . VAL A 1 80 ? -8.431 2.615 32.293 1.00 98.56 80 VAL A C 1
ATOM 611 O O . VAL A 1 80 ? -7.795 3.494 32.870 1.00 98.56 80 VAL A O 1
ATOM 614 N N . CYS A 1 81 ? -9.047 2.829 31.139 1.00 98.44 81 CYS A N 1
ATOM 615 C CA . CYS A 1 81 ? -9.111 4.115 30.452 1.00 98.44 81 CYS A CA 1
ATOM 616 C C . CYS A 1 81 ? -10.547 4.645 30.507 1.00 98.44 81 CYS A C 1
ATOM 618 O O . CYS A 1 81 ? -11.463 3.908 30.154 1.00 98.44 81 CYS A O 1
ATOM 620 N N . ILE A 1 82 ? -10.741 5.892 30.945 1.00 97.88 82 ILE A N 1
ATOM 621 C CA . ILE A 1 82 ? -12.059 6.540 30.987 1.00 97.88 82 ILE A CA 1
ATOM 622 C C . ILE A 1 82 ? -12.067 7.753 30.061 1.00 97.88 82 ILE A C 1
ATOM 624 O O . ILE A 1 82 ? -11.305 8.694 30.283 1.00 97.88 82 ILE A O 1
ATOM 628 N N . THR A 1 83 ? -12.935 7.749 29.052 1.00 96.12 83 THR A N 1
ATOM 629 C CA . THR A 1 83 ? -13.013 8.806 28.033 1.00 96.12 83 THR A CA 1
ATOM 630 C C . THR A 1 83 ? -13.671 10.078 28.555 1.00 96.12 83 THR A C 1
ATOM 632 O O . THR A 1 83 ? -13.205 11.177 28.253 1.00 96.12 83 THR A O 1
ATOM 635 N N . HIS A 1 84 ? -14.748 9.939 29.332 1.00 94.25 84 HIS A N 1
ATOM 636 C CA . HIS A 1 84 ? -15.524 11.039 29.904 1.00 94.25 84 HIS A CA 1
ATOM 637 C C . HIS A 1 84 ? -16.470 10.549 31.017 1.00 94.25 84 HIS A C 1
ATOM 639 O O . HIS A 1 84 ? -16.442 9.383 31.400 1.00 94.25 84 HIS A O 1
ATOM 645 N N . ILE A 1 85 ? -17.277 11.450 31.592 1.00 91.88 85 ILE A N 1
ATOM 646 C CA . ILE A 1 85 ? -18.284 11.098 32.605 1.00 91.88 85 ILE A CA 1
ATOM 647 C C . ILE A 1 85 ? -19.665 11.230 32.002 1.00 91.88 85 ILE A C 1
ATOM 649 O O . ILE A 1 85 ? -20.115 12.348 31.814 1.00 91.88 85 ILE A O 1
ATOM 653 N N . ASP A 1 86 ? -20.384 10.135 31.856 1.00 88.94 86 ASP A N 1
ATOM 654 C CA . ASP A 1 86 ? -21.836 10.111 31.724 1.00 88.94 86 ASP A CA 1
ATOM 655 C C . ASP A 1 86 ? -22.377 8.760 32.231 1.00 88.94 86 ASP A C 1
ATOM 657 O O . ASP A 1 86 ? -21.752 8.135 33.091 1.00 88.94 86 ASP A O 1
ATOM 661 N N . ASN A 1 87 ? -23.573 8.354 31.806 1.00 86.19 87 ASN A N 1
ATOM 662 C CA . ASN A 1 87 ? -24.205 7.142 32.325 1.00 86.19 87 ASN A CA 1
ATOM 663 C C . ASN A 1 87 ? -23.605 5.841 31.778 1.00 86.19 87 ASN A C 1
ATOM 665 O O . ASN A 1 87 ? -23.676 4.822 32.464 1.00 86.19 87 ASN A O 1
ATOM 669 N N . ASP A 1 88 ? -23.070 5.860 30.564 1.00 85.81 88 ASP A N 1
ATOM 670 C CA . ASP A 1 88 ? -22.620 4.700 29.796 1.00 85.81 88 ASP A CA 1
ATOM 671 C C . ASP A 1 88 ? -21.110 4.663 29.568 1.00 85.81 88 ASP A C 1
ATOM 673 O O . ASP A 1 88 ? -20.607 3.642 29.099 1.00 85.81 88 ASP A O 1
ATOM 677 N N . HIS A 1 89 ? -20.381 5.686 30.024 1.00 92.12 89 HIS A N 1
ATOM 678 C CA . HIS A 1 89 ? -18.920 5.688 30.015 1.00 92.12 89 HIS A CA 1
ATOM 679 C C . HIS A 1 89 ? -18.265 5.681 31.407 1.00 92.12 89 HIS A C 1
ATOM 681 O O . HIS A 1 89 ? -17.109 5.274 31.543 1.00 92.12 89 HIS A O 1
ATOM 687 N N . PHE A 1 90 ? -18.985 6.049 32.481 1.00 93.81 90 PHE A N 1
ATOM 688 C CA . PHE A 1 90 ? -18.409 6.108 33.833 1.00 93.81 90 PHE A CA 1
ATOM 689 C C . PHE A 1 90 ? -19.296 5.506 34.935 1.00 93.81 90 PHE A C 1
ATOM 691 O O . PHE A 1 90 ? -20.251 6.116 35.413 1.00 93.81 90 PHE A O 1
ATOM 698 N N . SER A 1 91 ? -18.897 4.336 35.451 1.00 94.69 91 SER A N 1
ATOM 699 C CA . SER A 1 91 ? -19.562 3.668 36.578 1.00 94.69 91 SER A CA 1
ATOM 700 C C . SER A 1 91 ? -18.659 3.573 37.806 1.00 94.69 91 SER A C 1
ATOM 702 O O . SER A 1 91 ? -17.810 2.689 37.908 1.00 94.69 91 SER A O 1
ATOM 704 N N . LYS A 1 92 ? -18.900 4.437 38.803 1.00 93.81 92 LYS A N 1
ATOM 705 C CA . LYS A 1 92 ? -18.206 4.376 40.108 1.00 93.81 92 LYS A CA 1
ATOM 706 C C . LYS A 1 92 ? -18.327 3.003 40.765 1.00 93.81 92 LYS A C 1
ATOM 708 O O . LYS A 1 92 ? -17.372 2.514 41.355 1.00 93.81 92 LYS A O 1
ATOM 713 N N . ARG A 1 93 ? -19.507 2.388 40.646 1.00 94.44 93 ARG A N 1
ATOM 714 C CA . ARG A 1 93 ? -19.779 1.062 41.198 1.00 94.44 93 ARG A CA 1
ATOM 715 C C . ARG A 1 93 ? -18.887 0.009 40.550 1.00 94.44 93 ARG A C 1
ATOM 717 O O . ARG A 1 93 ? -18.184 -0.687 41.268 1.00 94.44 93 ARG A O 1
ATOM 724 N N . THR A 1 94 ? -18.844 -0.024 39.215 1.00 95.94 94 THR A N 1
ATOM 725 C CA . THR A 1 94 ? -17.964 -0.959 38.501 1.00 95.94 94 THR A CA 1
ATOM 726 C C . THR A 1 94 ? -16.511 -0.761 38.911 1.00 95.94 94 THR A C 1
ATOM 728 O O . THR A 1 94 ? -15.834 -1.738 39.207 1.00 95.94 94 THR A O 1
ATOM 731 N N . LEU A 1 95 ? -16.039 0.490 38.972 1.00 96.38 95 LEU A N 1
ATOM 732 C CA . LEU A 1 95 ? -14.650 0.780 39.323 1.00 96.38 95 LEU A CA 1
ATOM 733 C C . LEU A 1 95 ? -14.287 0.323 40.739 1.00 96.38 95 LEU A C 1
ATOM 735 O O . LEU A 1 95 ? -13.229 -0.275 40.895 1.00 96.38 95 LEU A O 1
ATOM 739 N N . HIS A 1 96 ? -15.149 0.530 41.739 1.00 96.19 96 HIS A N 1
ATOM 740 C CA . HIS A 1 96 ? -14.913 0.013 43.093 1.00 96.19 96 HIS A CA 1
ATOM 741 C C . HIS A 1 96 ? -14.944 -1.515 43.160 1.00 96.19 96 HIS A C 1
ATOM 743 O O . HIS A 1 96 ? -14.132 -2.113 43.858 1.00 96.19 96 HIS A O 1
ATOM 749 N N . ASP A 1 97 ? -15.840 -2.163 42.417 1.00 96.62 97 ASP A N 1
ATOM 750 C CA . ASP A 1 97 ? -15.978 -3.621 42.456 1.00 96.62 97 ASP A CA 1
ATOM 751 C C . ASP A 1 97 ? -14.806 -4.366 41.781 1.00 96.62 97 ASP A C 1
ATOM 753 O O . ASP A 1 97 ? -14.637 -5.575 41.984 1.00 96.62 97 ASP A O 1
ATOM 757 N N . ILE A 1 98 ? -13.994 -3.660 40.981 1.00 96.44 98 ILE A N 1
ATOM 758 C CA . ILE A 1 98 ? -12.806 -4.209 40.306 1.00 96.44 98 ILE A CA 1
ATOM 759 C C . ILE A 1 98 ? -11.489 -3.555 40.748 1.00 96.44 98 ILE A C 1
ATOM 761 O O . ILE A 1 98 ? -10.439 -3.935 40.229 1.00 96.44 98 ILE A O 1
ATOM 765 N N . GLU A 1 99 ? -11.507 -2.577 41.662 1.00 95.50 99 GLU A N 1
ATOM 766 C CA . GLU A 1 99 ? -10.317 -1.779 42.010 1.00 95.50 99 GLU A CA 1
ATOM 767 C C . GLU A 1 99 ? -9.157 -2.642 42.524 1.00 95.50 99 GLU A C 1
ATOM 769 O O . GLU A 1 99 ? -7.993 -2.336 42.276 1.00 95.50 99 GLU A O 1
ATOM 774 N N . ASP A 1 100 ? -9.472 -3.766 43.171 1.00 95.38 100 ASP A N 1
ATOM 775 C CA . ASP A 1 100 ? -8.513 -4.736 43.702 1.00 95.38 100 ASP A CA 1
ATOM 776 C C . ASP A 1 100 ? -7.773 -5.540 42.617 1.00 95.38 100 ASP A C 1
ATOM 778 O O . ASP A 1 100 ? -6.817 -6.260 42.914 1.00 95.38 100 ASP A O 1
ATOM 782 N N . ARG A 1 101 ? -8.203 -5.414 41.357 1.00 95.88 101 ARG A N 1
ATOM 783 C CA . ARG A 1 101 ? -7.674 -6.129 40.185 1.00 95.88 101 ARG A CA 1
ATOM 784 C C . ARG A 1 101 ? -7.051 -5.201 39.143 1.00 95.88 101 ARG A C 1
ATOM 786 O O . ARG A 1 101 ? -6.623 -5.704 38.102 1.00 95.88 101 ARG A O 1
ATOM 793 N N . VAL A 1 102 ? -7.026 -3.891 39.398 1.00 97.31 102 VAL A N 1
ATOM 794 C CA . VAL A 1 102 ? -6.573 -2.858 38.457 1.00 97.31 102 VAL A CA 1
ATOM 795 C C . VAL A 1 102 ? -5.232 -2.268 38.895 1.00 97.31 102 VAL A C 1
ATOM 797 O O . VAL A 1 102 ? -5.128 -1.706 39.982 1.00 97.31 102 VAL A O 1
ATOM 800 N N . ASP A 1 103 ? -4.218 -2.321 38.026 1.00 95.94 103 ASP A N 1
ATOM 801 C CA . ASP A 1 103 ? -2.890 -1.766 38.342 1.00 95.94 103 ASP A CA 1
ATOM 802 C C . ASP A 1 103 ? -2.844 -0.226 38.210 1.00 95.94 103 ASP A C 1
ATOM 804 O O . ASP A 1 103 ? -2.201 0.461 39.008 1.00 95.94 103 ASP A O 1
ATOM 808 N N . THR A 1 104 ? -3.513 0.351 37.204 1.00 96.88 104 THR A N 1
ATOM 809 C CA . THR A 1 104 ? -3.573 1.809 37.005 1.00 96.88 104 THR A CA 1
ATOM 810 C C . THR A 1 104 ? -4.845 2.254 36.288 1.00 96.88 104 THR A C 1
ATOM 812 O O . THR A 1 104 ? -5.474 1.479 35.572 1.00 96.88 104 THR A O 1
ATOM 815 N N . MET A 1 105 ? -5.228 3.521 36.442 1.00 98.31 105 MET A N 1
ATOM 816 C CA . MET A 1 105 ? -6.316 4.119 35.668 1.00 98.31 105 MET A CA 1
ATOM 817 C C . MET A 1 105 ? -5.843 5.384 34.951 1.00 98.31 105 MET A C 1
ATOM 819 O O . MET A 1 105 ? -4.938 6.065 35.426 1.00 98.31 105 MET A O 1
ATOM 823 N N . ILE A 1 106 ? -6.444 5.719 33.815 1.00 98.50 106 ILE A N 1
ATOM 824 C CA . ILE A 1 106 ? -6.071 6.860 32.974 1.00 98.50 106 ILE A CA 1
ATOM 825 C C . ILE A 1 106 ? -7.339 7.608 32.595 1.00 98.50 106 ILE A C 1
ATOM 827 O O . ILE A 1 106 ? -8.277 6.999 32.093 1.00 98.50 106 ILE A O 1
ATOM 831 N N . ALA A 1 107 ? -7.358 8.922 32.807 1.00 98.12 107 ALA A N 1
ATOM 832 C CA . ALA A 1 107 ? -8.516 9.749 32.486 1.00 98.12 107 ALA A CA 1
ATOM 833 C C . ALA A 1 107 ? -8.114 11.203 32.164 1.00 98.12 107 ALA A C 1
ATOM 835 O O . ALA A 1 107 ? -7.073 11.674 32.652 1.00 98.12 107 ALA A O 1
ATOM 836 N N . PRO A 1 108 ? -8.919 11.930 31.369 1.00 97.25 108 PRO A N 1
ATOM 837 C CA . PRO A 1 108 ? -8.676 13.329 31.051 1.00 97.25 108 PRO A CA 1
ATOM 838 C C . PRO A 1 108 ? -9.151 14.268 32.166 1.00 97.25 108 PRO A C 1
ATOM 840 O O . PRO A 1 108 ? -9.980 13.908 33.004 1.00 97.25 108 PRO A O 1
ATOM 843 N N . GLY A 1 109 ? -8.635 15.500 32.146 1.00 94.88 109 GLY A N 1
ATOM 844 C CA . GLY A 1 109 ? -9.282 16.676 32.740 1.00 94.88 109 GLY A CA 1
ATOM 845 C C . GLY A 1 109 ? -9.975 16.450 34.090 1.00 94.88 109 GLY A C 1
ATOM 846 O O . GLY A 1 109 ? -9.362 15.993 35.061 1.00 94.88 109 GLY A O 1
ATOM 847 N N . TYR A 1 110 ? -11.253 16.821 34.149 1.00 94.44 110 TYR A N 1
ATOM 848 C CA . TYR A 1 110 ? -12.082 16.684 35.342 1.00 94.44 110 TYR A CA 1
ATOM 849 C C . TYR A 1 110 ? -12.417 15.242 35.722 1.00 94.44 110 TYR A C 1
ATOM 851 O O . TYR A 1 110 ? -12.594 14.960 36.905 1.00 94.44 110 TYR A O 1
ATOM 859 N N . VAL A 1 111 ? -12.468 14.319 34.760 1.00 95.12 111 VAL A N 1
ATOM 860 C CA . VAL A 1 111 ? -12.745 12.900 35.029 1.00 95.12 111 VAL A CA 1
ATOM 861 C C . VAL A 1 111 ? -11.738 12.352 36.035 1.00 95.12 111 VAL A C 1
ATOM 863 O O . VAL 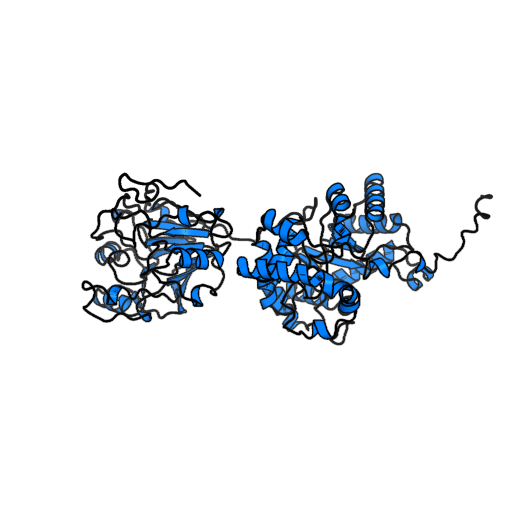A 1 111 ? -12.107 11.779 37.059 1.00 95.12 111 VAL A O 1
ATOM 866 N N . ALA A 1 112 ? -10.456 12.637 35.800 1.00 97.38 112 ALA A N 1
ATOM 867 C CA . ALA A 1 112 ? -9.390 12.258 36.712 1.00 97.38 112 ALA A CA 1
ATOM 868 C C . ALA A 1 112 ? -9.502 12.943 38.084 1.00 97.38 112 ALA A C 1
ATOM 870 O O . ALA A 1 112 ? -9.065 12.374 39.080 1.00 97.38 112 ALA A O 1
ATOM 871 N N . ASP A 1 113 ? -10.061 14.153 38.164 1.00 96.75 113 ASP A N 1
ATOM 872 C CA . ASP A 1 113 ? -10.249 14.850 39.440 1.00 96.75 113 ASP A CA 1
ATOM 873 C C . ASP A 1 113 ? -11.364 14.185 40.265 1.00 96.75 113 ASP A C 1
ATOM 875 O O . ASP A 1 113 ? -11.147 13.889 41.438 1.00 96.75 113 ASP A O 1
ATOM 879 N N . VAL A 1 114 ? -12.494 13.828 39.639 1.00 95.62 114 VAL A N 1
ATOM 880 C CA . VAL A 1 114 ? -13.569 13.051 40.286 1.00 95.62 114 VAL A CA 1
ATOM 881 C C . VAL A 1 114 ? -13.053 11.689 40.748 1.00 95.62 114 VAL A C 1
ATOM 883 O O . VAL A 1 114 ? -13.305 11.269 41.874 1.00 95.62 114 VAL A O 1
ATOM 886 N N . MET A 1 115 ? -12.278 10.999 39.913 1.00 96.81 115 MET A N 1
ATOM 887 C CA . MET A 1 115 ? -11.700 9.705 40.277 1.00 96.81 115 MET A CA 1
ATOM 888 C C . MET A 1 115 ? -10.710 9.806 41.450 1.00 96.81 115 MET A C 1
ATOM 890 O O . MET A 1 115 ? -10.660 8.905 42.286 1.00 96.81 115 MET A O 1
ATOM 894 N N . LYS A 1 116 ? -9.953 10.907 41.562 1.00 96.69 116 LYS A N 1
ATOM 895 C CA . LYS A 1 116 ? -9.084 11.169 42.724 1.00 96.69 116 LYS A CA 1
ATOM 896 C C . LYS A 1 116 ? -9.878 11.425 43.999 1.00 96.69 116 LYS A C 1
ATOM 898 O O . LYS A 1 116 ? -9.443 10.991 45.063 1.00 96.69 116 LYS A O 1
ATOM 903 N N . GLU A 1 117 ? -11.014 12.114 43.911 1.00 96.31 117 GLU A N 1
ATOM 904 C CA . GLU A 1 117 ? -11.910 12.326 45.057 1.00 96.31 117 GLU A CA 1
ATOM 905 C C . GLU A 1 117 ? -12.454 10.992 45.595 1.00 96.31 117 GLU A C 1
ATOM 907 O O . GLU A 1 117 ? -12.494 10.792 46.810 1.00 96.31 117 GLU A O 1
ATOM 912 N N . GLU A 1 118 ? -12.747 10.048 44.697 1.00 94.88 118 GLU A N 1
ATOM 913 C CA . GLU A 1 118 ? -13.125 8.660 45.017 1.00 94.88 118 GLU A CA 1
ATOM 914 C C . GLU A 1 118 ? -11.928 7.764 45.404 1.00 94.88 118 GLU A C 1
ATOM 916 O O . GLU A 1 118 ? -12.106 6.601 45.754 1.00 94.88 118 GLU A O 1
ATOM 921 N N . ARG A 1 119 ? -10.703 8.313 45.413 1.00 94.75 119 ARG A N 1
ATOM 922 C CA . ARG A 1 119 ? -9.440 7.645 45.789 1.00 94.75 119 ARG A CA 1
ATOM 923 C C . ARG A 1 119 ? -8.968 6.538 44.840 1.00 94.75 119 ARG A C 1
ATOM 925 O O . ARG A 1 119 ? -8.155 5.706 45.241 1.00 94.75 119 ARG A O 1
ATOM 932 N N . PHE A 1 120 ? -9.393 6.562 43.579 1.00 95.44 120 PHE A N 1
ATOM 933 C CA . PHE A 1 120 ? -8.876 5.642 42.567 1.00 95.44 120 PHE A CA 1
ATOM 934 C C . PHE A 1 120 ? -7.421 5.963 42.168 1.00 95.44 120 PHE A C 1
ATOM 936 O O . PHE A 1 120 ? -7.024 7.136 42.157 1.00 95.44 120 PHE A O 1
ATOM 943 N N . PRO A 1 121 ? -6.616 4.953 41.776 1.00 92.38 121 PRO A N 1
ATOM 944 C CA . PRO A 1 121 ? -5.224 5.121 41.349 1.00 92.38 121 PRO A CA 1
ATOM 945 C C . PRO A 1 121 ? -5.118 5.668 39.910 1.00 92.38 121 PRO A C 1
ATOM 947 O O . PRO A 1 121 ? -4.602 5.011 39.002 1.00 92.38 121 PRO A O 1
ATOM 950 N N . VAL A 1 122 ? -5.624 6.886 39.690 1.00 97.38 122 VAL A N 1
ATOM 951 C CA . VAL A 1 122 ? -5.744 7.508 38.362 1.00 97.38 122 VAL A CA 1
ATOM 952 C C . VAL A 1 122 ? -4.575 8.432 38.005 1.00 97.38 122 VAL A C 1
ATOM 954 O O . VAL A 1 122 ? -4.156 9.305 38.771 1.00 97.38 122 VAL A O 1
ATOM 957 N N . GLN A 1 123 ? -4.093 8.291 36.777 1.00 97.62 123 GLN A N 1
ATOM 958 C CA . GLN A 1 123 ? -3.190 9.205 36.100 1.00 97.62 123 GLN A CA 1
ATOM 959 C C . GLN A 1 123 ? -4.014 10.191 35.270 1.00 97.62 123 GLN A C 1
ATOM 961 O O . GLN A 1 123 ? -4.684 9.816 34.308 1.00 97.62 123 GLN A O 1
ATOM 966 N N . LYS A 1 124 ? -3.947 11.472 35.641 1.00 98.00 124 LYS A N 1
ATOM 967 C CA . LYS A 1 124 ? -4.529 12.555 34.844 1.00 98.00 124 LYS A CA 1
ATOM 968 C C . LYS A 1 124 ? -3.642 12.801 33.629 1.00 98.00 124 LYS A C 1
ATOM 970 O O . LYS A 1 124 ? -2.455 13.066 33.817 1.00 98.00 124 LYS A O 1
ATOM 975 N N . LYS A 1 125 ? -4.212 12.720 32.429 1.00 98.06 125 LYS A N 1
ATOM 976 C CA . LYS A 1 125 ? -3.502 12.948 31.164 1.00 98.06 125 LYS A CA 1
ATOM 977 C C . LYS A 1 125 ? -4.186 14.024 30.332 1.00 98.06 125 LYS A C 1
ATOM 979 O O . LYS A 1 125 ? -5.408 14.145 30.350 1.00 98.06 125 LYS A O 1
ATOM 984 N N . GLY A 1 126 ? -3.388 14.820 29.632 1.00 96.94 126 GLY A N 1
ATOM 985 C CA . GLY A 1 126 ? -3.859 15.770 28.626 1.00 96.94 126 GLY A CA 1
ATOM 986 C C . GLY A 1 126 ? -4.009 15.131 27.244 1.00 96.94 126 GLY A C 1
ATOM 987 O O . GLY A 1 126 ? -3.477 14.053 26.985 1.00 96.94 126 GLY A O 1
ATOM 988 N N . ILE A 1 127 ? -4.702 15.817 26.334 1.00 96.44 127 ILE A N 1
ATOM 989 C CA . ILE A 1 127 ? -4.754 15.418 24.922 1.00 96.44 127 ILE A CA 1
ATOM 990 C C . ILE A 1 127 ? -3.329 15.371 24.358 1.00 96.44 127 ILE A C 1
ATOM 992 O O . ILE A 1 127 ? -2.533 16.276 24.611 1.00 96.44 127 ILE A O 1
ATOM 996 N N . TRP A 1 128 ? -3.026 14.314 23.605 1.00 95.00 128 TRP A N 1
ATOM 997 C CA . TRP A 1 128 ? -1.708 13.956 23.067 1.00 95.00 128 TRP A CA 1
ATOM 998 C C . TRP A 1 128 ? -0.667 13.497 24.088 1.00 95.00 128 TRP A C 1
ATOM 1000 O O . TRP A 1 128 ? 0.423 13.095 23.686 1.00 95.00 128 TRP A O 1
ATOM 1010 N N . GLU A 1 129 ? -0.967 13.510 25.388 1.00 96.62 129 GLU A N 1
ATOM 1011 C CA . GLU A 1 129 ? -0.028 12.974 26.366 1.00 96.62 129 GLU A CA 1
ATOM 1012 C C . GLU A 1 129 ? 0.028 11.450 26.303 1.00 96.62 129 GLU A C 1
ATOM 1014 O O . GLU A 1 129 ? -0.994 10.757 26.309 1.00 96.62 129 GLU A O 1
ATOM 1019 N N . GLU A 1 130 ? 1.254 10.939 26.295 1.00 96.81 130 GLU A N 1
ATOM 1020 C CA . GLU A 1 130 ? 1.545 9.516 26.216 1.00 96.81 130 GLU A CA 1
ATOM 1021 C C . GLU A 1 130 ? 1.458 8.823 27.582 1.00 96.81 130 GLU A C 1
ATOM 1023 O O . GLU A 1 130 ? 1.664 9.409 28.657 1.00 96.81 130 GLU A O 1
ATOM 1028 N N . PHE A 1 131 ? 1.184 7.527 27.533 1.00 97.81 131 PHE A N 1
ATOM 1029 C CA . PHE A 1 131 ? 1.184 6.611 28.659 1.00 97.81 131 PHE A CA 1
ATOM 1030 C C . PHE A 1 131 ? 1.570 5.203 28.198 1.00 97.81 131 PHE A C 1
ATOM 1032 O O . PHE A 1 131 ? 1.566 4.883 27.010 1.00 97.81 131 PHE A O 1
ATOM 1039 N N . VAL A 1 132 ? 1.897 4.345 29.161 1.00 97.56 132 VAL A N 1
ATOM 1040 C CA . VAL A 1 132 ? 2.212 2.937 28.915 1.00 97.56 132 VAL A CA 1
ATOM 1041 C C . VAL A 1 132 ? 1.464 2.095 29.937 1.00 97.56 132 VAL A C 1
ATOM 1043 O O . VAL A 1 132 ? 1.523 2.381 31.133 1.00 97.56 132 VAL A O 1
ATOM 1046 N N . ILE A 1 133 ? 0.778 1.058 29.463 1.00 97.81 133 ILE A N 1
ATOM 1047 C CA . ILE A 1 133 ? 0.158 0.025 30.292 1.00 97.81 133 ILE A CA 1
ATOM 1048 C C . ILE A 1 133 ? 0.756 -1.304 29.844 1.00 97.81 133 ILE A C 1
ATOM 1050 O O . ILE A 1 133 ? 0.556 -1.715 28.704 1.00 97.81 133 ILE A O 1
ATOM 1054 N N . GLY A 1 134 ? 1.523 -1.969 30.711 1.00 95.06 134 GLY A N 1
ATOM 1055 C CA . GLY A 1 134 ? 2.191 -3.226 30.367 1.00 95.06 134 GLY A CA 1
ATOM 1056 C C . GLY A 1 134 ? 3.041 -3.114 29.093 1.00 95.06 134 GLY A C 1
ATOM 1057 O O . GLY A 1 134 ? 4.050 -2.412 29.078 1.00 95.06 134 GLY A O 1
ATOM 1058 N N . ASN A 1 135 ? 2.645 -3.825 28.033 1.00 90.50 135 ASN A N 1
ATOM 1059 C CA . ASN A 1 135 ? 3.311 -3.810 26.724 1.00 90.50 135 ASN A CA 1
ATOM 1060 C C . ASN A 1 135 ? 2.642 -2.904 25.668 1.00 90.50 135 ASN A C 1
ATOM 1062 O O . ASN A 1 135 ? 3.065 -2.925 24.510 1.00 90.50 135 ASN A O 1
ATOM 1066 N N . VAL A 1 136 ? 1.598 -2.164 26.048 1.00 97.19 136 VAL A N 1
ATOM 1067 C CA . VAL A 1 136 ? 0.822 -1.287 25.167 1.00 97.19 136 VAL A CA 1
ATOM 1068 C C . VAL A 1 136 ? 1.219 0.165 25.424 1.00 97.19 136 VAL A C 1
ATOM 1070 O O . VAL A 1 136 ? 1.104 0.672 26.542 1.00 97.19 136 VAL A O 1
ATOM 1073 N N . GLU A 1 137 ? 1.671 0.840 24.371 1.00 97.94 137 GLU A N 1
ATOM 1074 C CA . GLU A 1 137 ? 1.869 2.293 24.351 1.00 97.94 137 GLU A CA 1
ATOM 1075 C C . GLU A 1 137 ? 0.538 2.962 23.983 1.00 97.94 137 GLU A C 1
ATOM 1077 O O . GLU A 1 137 ? -0.193 2.449 23.134 1.00 97.94 137 GLU A O 1
ATOM 1082 N N . GLY A 1 138 ? 0.216 4.112 24.570 1.00 97.38 138 GLY A N 1
ATOM 1083 C CA . GLY A 1 138 ? -0.975 4.861 24.182 1.00 97.38 138 GLY A CA 1
ATOM 1084 C C . GLY A 1 138 ? -0.868 6.361 24.412 1.00 97.38 138 GLY A C 1
ATOM 1085 O O . GLY A 1 138 ? 0.054 6.834 25.070 1.00 97.38 138 GLY A O 1
ATOM 1086 N N . HIS A 1 139 ? -1.803 7.114 23.841 1.00 97.88 139 HIS A N 1
ATOM 1087 C CA . HIS A 1 139 ? -1.974 8.545 24.092 1.00 97.88 139 HIS A CA 1
ATOM 1088 C C . HIS A 1 139 ? -3.441 8.955 23.943 1.00 97.88 139 HIS A C 1
ATOM 1090 O O . HIS A 1 139 ? -4.230 8.264 23.293 1.00 97.88 139 HIS A O 1
ATOM 1096 N N . LEU A 1 140 ? -3.815 10.077 24.558 1.00 98.31 140 LEU A N 1
ATOM 1097 C CA . LEU A 1 140 ? -5.163 10.635 24.418 1.00 98.31 140 LEU A CA 1
ATOM 1098 C C . LEU A 1 140 ? -5.302 11.349 23.071 1.00 98.31 140 LEU A C 1
ATOM 1100 O O . LEU A 1 140 ? -4.395 12.066 22.649 1.00 98.31 140 LEU A O 1
ATOM 1104 N N . THR A 1 141 ? -6.459 11.220 22.431 1.00 97.25 141 THR A N 1
ATOM 1105 C CA . THR A 1 141 ? -6.785 11.899 21.170 1.00 97.25 141 THR A CA 1
ATOM 1106 C C . THR A 1 141 ? -7.910 12.917 21.381 1.00 97.25 141 THR A C 1
ATOM 1108 O O . THR A 1 141 ? -8.727 12.726 22.284 1.00 97.25 141 THR A O 1
ATOM 1111 N N . PRO A 1 142 ? -7.992 13.994 20.579 1.00 95.38 142 PRO A N 1
ATOM 1112 C CA . PRO A 1 142 ? -9.075 14.966 20.677 1.00 95.38 142 PRO A CA 1
ATOM 1113 C C . PRO A 1 142 ? -10.448 14.323 20.470 1.00 95.38 142 PRO A C 1
ATOM 1115 O O . PRO A 1 142 ? -10.625 13.513 19.556 1.00 95.38 142 PRO A O 1
ATOM 1118 N N . ALA A 1 143 ? -11.408 14.753 21.284 1.00 94.56 143 ALA A N 1
ATOM 1119 C CA . ALA A 1 143 ? -12.821 14.415 21.183 1.00 94.56 143 ALA A CA 1
ATOM 1120 C C . ALA A 1 143 ? -13.677 15.647 21.519 1.00 94.56 143 ALA A C 1
ATOM 1122 O O . ALA A 1 143 ? -13.202 16.607 22.131 1.00 94.56 143 ALA A O 1
ATOM 1123 N N . ARG A 1 144 ? -14.949 15.627 21.119 1.00 91.81 144 ARG A N 1
ATOM 1124 C CA . ARG A 1 144 ? -15.921 16.688 21.388 1.00 91.81 144 ARG A CA 1
ATOM 1125 C C . ARG A 1 144 ? -17.276 16.098 21.745 1.00 91.81 144 ARG A C 1
ATOM 1127 O O . ARG A 1 144 ? -18.007 15.661 20.865 1.00 91.81 144 ARG A O 1
ATOM 1134 N N . HIS A 1 145 ? -17.618 16.195 23.025 1.00 88.56 145 HIS A N 1
ATOM 1135 C CA . HIS A 1 145 ? -18.806 15.580 23.613 1.00 88.56 145 HIS A CA 1
ATOM 1136 C C . HIS A 1 145 ? -19.569 16.564 24.524 1.00 88.56 145 HIS A C 1
ATOM 1138 O O . HIS A 1 145 ? -20.017 16.273 25.628 1.00 88.56 145 HIS A O 1
ATOM 1144 N N . ASN A 1 146 ? -19.707 17.813 24.088 1.00 83.06 146 ASN A N 1
ATOM 1145 C CA . ASN A 1 146 ? -20.233 18.891 24.926 1.00 83.06 146 ASN A CA 1
ATOM 1146 C C . ASN A 1 146 ? -21.764 18.857 25.141 1.00 83.06 146 ASN A C 1
ATOM 1148 O O . ASN A 1 146 ? -22.313 19.849 25.631 1.00 83.06 146 ASN A O 1
ATOM 1152 N N . TRP A 1 147 ? -22.464 17.763 24.809 1.00 86.88 147 TRP A N 1
ATOM 1153 C CA . TRP A 1 147 ? -23.921 17.647 24.991 1.00 86.88 147 TRP A CA 1
ATOM 1154 C C . TRP A 1 147 ? -24.344 17.769 26.454 1.00 86.88 147 TRP A C 1
ATOM 1156 O O . TRP A 1 147 ? -25.437 18.251 26.747 1.00 86.88 147 TRP A O 1
ATOM 1166 N N . GLN A 1 148 ? -23.462 17.400 27.386 1.00 89.50 148 GLN A N 1
ATOM 1167 C CA . GLN A 1 148 ? -23.702 17.519 28.821 1.00 89.50 148 GLN A CA 1
ATOM 1168 C C . GLN A 1 148 ? -23.985 18.959 29.249 1.00 89.50 148 GLN A C 1
ATOM 1170 O O . GLN A 1 148 ? -24.770 19.185 30.168 1.00 89.50 148 GLN A O 1
ATOM 1175 N N . ASN A 1 149 ? -23.421 19.942 28.539 1.00 90.12 149 ASN A N 1
ATOM 1176 C CA . ASN A 1 149 ? -23.740 21.355 28.750 1.00 90.12 149 ASN A CA 1
ATOM 1177 C C . ASN A 1 149 ? -25.188 21.701 28.359 1.00 90.12 149 ASN A C 1
ATOM 1179 O O . ASN A 1 149 ? -25.731 22.693 28.836 1.00 90.12 149 ASN A O 1
ATOM 1183 N N . GLY A 1 150 ? -25.814 20.901 27.493 1.00 87.19 150 GLY A N 1
ATOM 1184 C CA . GLY A 1 150 ? -27.216 21.021 27.092 1.00 87.19 150 GLY A CA 1
ATOM 1185 C C . GLY A 1 150 ? -28.195 20.220 27.960 1.00 87.19 150 GLY A C 1
ATOM 1186 O O . GLY A 1 150 ? -29.405 20.388 27.815 1.00 87.19 150 GLY A O 1
ATOM 1187 N N . SER A 1 151 ? -27.710 19.369 28.869 1.00 87.19 151 SER A N 1
ATOM 1188 C CA . SER A 1 151 ? -28.543 18.493 29.698 1.00 87.19 151 SER A CA 1
ATOM 1189 C C . SER A 1 151 ? -28.708 19.028 31.117 1.00 87.19 151 SER A C 1
ATOM 1191 O O . SER A 1 151 ? -27.737 19.278 31.831 1.00 87.19 151 SER A O 1
ATOM 1193 N N . SER A 1 152 ? -29.953 19.113 31.599 1.00 88.00 152 SER A N 1
ATOM 1194 C CA . SER A 1 152 ? -30.233 19.526 32.981 1.00 88.00 152 SER A CA 1
ATOM 1195 C C . SER A 1 152 ? -29.640 18.574 34.024 1.00 88.00 152 SER A C 1
ATOM 1197 O O . SER A 1 152 ? -29.370 19.003 35.142 1.00 88.00 152 SER A O 1
ATOM 1199 N N . LYS A 1 153 ? -29.411 17.300 33.666 1.00 86.38 153 LYS A N 1
ATOM 1200 C CA . LYS A 1 153 ? -28.803 16.287 34.545 1.00 86.38 153 LYS A CA 1
ATOM 1201 C C . LYS A 1 153 ? -27.346 16.614 34.891 1.00 86.38 153 LYS A C 1
ATOM 1203 O O . LYS A 1 153 ? -26.915 16.333 36.006 1.00 86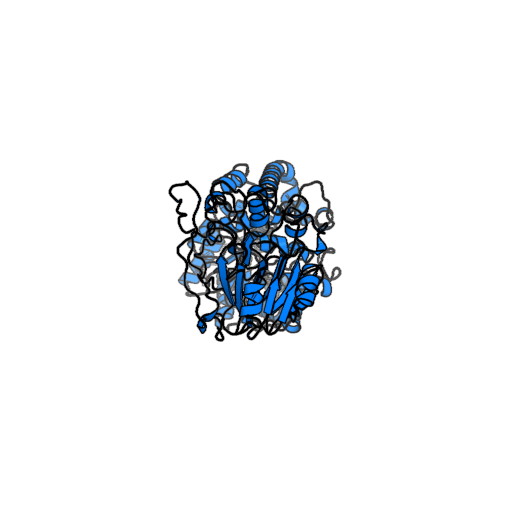.38 153 LYS A O 1
ATOM 1208 N N . TYR A 1 154 ? -26.613 17.238 33.968 1.00 87.62 154 TYR A N 1
ATOM 1209 C CA . TYR A 1 154 ? -25.185 17.539 34.114 1.00 87.62 154 TYR A CA 1
ATOM 1210 C C . TYR A 1 154 ? -24.896 19.037 34.317 1.00 87.62 154 TYR A C 1
ATOM 1212 O O . TYR A 1 154 ? -23.734 19.441 34.349 1.00 87.62 154 TYR A O 1
ATOM 1220 N N . ASN A 1 155 ? -25.934 19.855 34.545 1.00 87.00 155 ASN A N 1
ATOM 1221 C CA . ASN A 1 155 ? -25.842 21.311 34.727 1.00 87.00 155 ASN A CA 1
ATOM 1222 C C . ASN A 1 155 ? -25.322 21.743 36.119 1.00 87.00 155 ASN A C 1
ATOM 1224 O O . ASN A 1 155 ? -25.724 22.766 36.672 1.00 87.00 155 ASN A O 1
ATOM 1228 N N . PHE A 1 156 ? -24.443 20.946 36.723 1.00 90.38 156 PHE A N 1
ATOM 1229 C CA . PHE A 1 156 ? -23.712 21.324 37.937 1.00 90.38 156 PHE A CA 1
ATOM 1230 C C . PHE A 1 156 ? -22.371 21.996 37.615 1.00 90.38 156 PHE A C 1
ATOM 1232 O O . PHE A 1 156 ? -21.749 22.589 38.497 1.00 90.38 156 PHE A O 1
ATOM 1239 N N . ARG A 1 157 ? -21.920 21.911 36.358 1.00 93.25 157 ARG A N 1
ATOM 1240 C CA . ARG A 1 157 ? -20.715 22.566 35.850 1.00 93.25 157 ARG A CA 1
ATOM 1241 C C . ARG A 1 157 ? -20.825 22.822 34.352 1.00 93.25 157 ARG A C 1
ATOM 1243 O O . ARG A 1 157 ? -21.667 22.245 33.674 1.00 93.25 157 ARG A O 1
ATOM 1250 N N . TYR A 1 158 ? -19.904 23.636 33.853 1.00 92.69 158 TYR A N 1
ATOM 1251 C CA . TYR A 1 158 ? -19.619 23.733 32.428 1.00 92.69 158 TYR A CA 1
ATOM 1252 C C . TYR A 1 158 ? -18.480 22.773 32.067 1.00 92.69 158 TYR A C 1
ATOM 1254 O O . TYR A 1 158 ? -17.413 22.806 32.687 1.00 92.69 158 TYR A O 1
ATOM 1262 N N . TRP A 1 159 ? -18.714 21.915 31.083 1.00 92.44 159 TRP A N 1
ATOM 1263 C CA . TRP A 1 159 ? -17.776 20.916 30.588 1.00 92.44 159 TRP A CA 1
ATOM 1264 C C . TRP A 1 159 ? -16.968 21.453 29.410 1.00 92.44 159 TRP A C 1
ATOM 1266 O O . TRP A 1 159 ? -17.512 22.122 28.523 1.00 92.44 159 TRP A O 1
ATOM 1276 N N . LYS A 1 160 ? -15.666 21.171 29.408 1.00 93.06 160 LYS A N 1
ATOM 1277 C CA . LYS A 1 160 ? -14.711 21.663 28.408 1.00 93.06 160 LYS A CA 1
ATOM 1278 C C . LYS A 1 160 ? -14.276 20.549 27.462 1.00 93.06 160 LYS A C 1
ATOM 1280 O O . LYS A 1 160 ? -14.344 19.384 27.816 1.00 93.06 160 LYS A O 1
ATOM 1285 N N . GLU A 1 161 ? -13.736 20.909 26.299 1.00 91.00 161 GLU A N 1
ATOM 1286 C CA . GLU A 1 161 ? -13.206 19.927 25.334 1.00 91.00 161 GLU A CA 1
ATOM 1287 C C . GLU A 1 161 ? -12.088 19.051 25.925 1.00 91.00 161 GLU A C 1
ATOM 1289 O O . GLU A 1 161 ? -12.021 17.867 25.635 1.00 91.00 161 GLU A O 1
ATOM 1294 N N . GLU A 1 162 ? -11.273 19.597 26.833 1.00 91.75 162 GLU A N 1
ATOM 1295 C CA . GLU A 1 162 ? -10.232 18.861 27.569 1.00 91.75 162 GLU A CA 1
ATOM 1296 C C . GLU A 1 162 ? -10.767 17.853 28.609 1.00 91.75 162 GLU A C 1
ATOM 1298 O O . GLU A 1 162 ? -9.980 17.089 29.168 1.00 91.75 162 GLU A O 1
ATOM 1303 N N . ASP A 1 163 ? -12.076 17.862 28.896 1.00 93.56 163 ASP A N 1
ATOM 1304 C CA . ASP A 1 163 ? -12.737 16.880 29.770 1.00 93.56 163 ASP A CA 1
ATOM 1305 C C . ASP A 1 163 ? -13.157 15.609 29.000 1.00 93.56 163 ASP A C 1
ATOM 1307 O O . ASP A 1 163 ? -13.617 14.651 29.621 1.00 93.56 163 ASP A O 1
ATOM 1311 N N . TYR A 1 164 ? -12.975 15.596 27.674 1.00 94.62 164 TYR A N 1
ATOM 1312 C CA . TYR A 1 164 ? -13.314 14.499 26.770 1.00 94.62 164 TYR A CA 1
ATOM 1313 C C . TYR A 1 164 ? -12.069 14.017 26.040 1.00 94.62 164 TYR A C 1
ATOM 1315 O O . TYR A 1 164 ? -11.251 14.823 25.594 1.00 94.62 164 TYR A O 1
ATOM 1323 N N . CYS A 1 165 ? -11.932 12.711 25.846 1.00 96.88 165 CYS A N 1
ATOM 1324 C CA . CYS A 1 165 ? -10.882 12.186 24.984 1.00 96.88 165 CYS A CA 1
ATOM 1325 C C . CYS A 1 165 ? -11.319 10.945 24.209 1.00 96.88 165 CYS A C 1
ATOM 1327 O O . CYS A 1 165 ? -12.238 10.225 24.590 1.00 96.88 165 CYS A O 1
ATOM 1329 N N . GLY A 1 166 ? -10.608 10.693 23.116 1.00 97.06 166 GLY A N 1
ATOM 1330 C CA . GLY A 1 166 ? -10.422 9.350 22.593 1.00 97.06 166 GLY A CA 1
ATOM 1331 C C . GLY A 1 166 ? -9.084 8.775 23.056 1.00 97.06 166 GLY A C 1
ATOM 1332 O O . GLY A 1 166 ? -8.285 9.449 23.716 1.00 97.06 166 GLY A O 1
ATOM 1333 N N . TYR A 1 167 ? -8.811 7.537 22.664 1.00 98.19 167 TYR A N 1
ATOM 1334 C CA . TYR A 1 167 ? -7.561 6.851 22.960 1.00 98.19 167 TYR A CA 1
ATOM 1335 C C . TYR A 1 167 ? -6.968 6.211 21.716 1.00 98.19 167 TYR A C 1
ATOM 1337 O O . TYR A 1 167 ? -7.640 5.494 20.975 1.00 98.19 167 TYR A O 1
ATOM 1345 N N . TRP A 1 168 ? -5.672 6.419 21.532 1.00 98.25 168 TRP A N 1
ATOM 1346 C CA . TRP A 1 168 ? -4.868 5.690 20.569 1.00 98.25 168 TRP A CA 1
ATOM 1347 C C . TRP A 1 168 ? -3.980 4.697 21.305 1.00 98.25 168 TRP A C 1
ATOM 1349 O O . TRP A 1 168 ? -3.251 5.082 22.217 1.00 98.25 168 TRP A O 1
ATOM 1359 N N . PHE A 1 169 ? -3.993 3.441 20.876 1.00 98.31 169 PHE A N 1
ATOM 1360 C CA . PHE A 1 169 ? -3.168 2.371 21.420 1.00 98.31 169 PHE A CA 1
ATOM 1361 C C . PHE A 1 169 ? -2.280 1.781 20.332 1.00 98.31 169 PHE A C 1
ATOM 1363 O O . PHE A 1 169 ? -2.697 1.572 19.193 1.00 98.31 169 PHE A O 1
ATOM 1370 N N . LYS A 1 170 ? -1.049 1.450 20.698 1.00 96.12 170 LYS A N 1
ATOM 1371 C CA . LYS A 1 170 ? -0.089 0.745 19.861 1.00 96.12 170 LYS A CA 1
ATOM 1372 C C . LYS A 1 170 ? 0.291 -0.555 20.556 1.00 96.12 170 LYS A C 1
ATOM 1374 O O . LYS A 1 170 ? 0.919 -0.560 21.614 1.00 96.12 170 LYS A O 1
ATOM 1379 N N . THR A 1 171 ? -0.123 -1.657 19.943 1.00 94.19 171 THR A N 1
ATOM 1380 C CA . THR A 1 171 ? 0.152 -3.023 20.398 1.00 94.19 171 THR A CA 1
ATOM 1381 C C . THR A 1 171 ? 1.229 -3.665 19.524 1.00 94.19 171 THR A C 1
ATOM 1383 O O . THR A 1 171 ? 1.682 -3.079 18.540 1.00 94.19 171 THR A O 1
ATOM 1386 N N . LYS A 1 172 ? 1.627 -4.901 19.843 1.00 85.12 172 LYS A N 1
ATOM 1387 C CA . LYS A 1 172 ? 2.560 -5.663 18.995 1.00 85.12 172 LYS A CA 1
ATOM 1388 C C . LYS A 1 172 ? 1.975 -6.060 17.637 1.00 85.12 172 LYS A C 1
ATOM 1390 O O . LYS A 1 172 ? 2.741 -6.240 16.696 1.00 85.12 172 LYS A O 1
ATOM 1395 N N . ASP A 1 173 ? 0.652 -6.191 17.538 1.00 84.00 173 ASP A N 1
ATOM 1396 C CA . ASP A 1 173 ? -0.026 -6.671 16.325 1.00 84.00 173 ASP A CA 1
ATOM 1397 C C . ASP A 1 173 ? -0.632 -5.540 15.479 1.00 84.00 173 ASP A C 1
ATOM 1399 O O . ASP A 1 173 ? -1.171 -5.809 14.406 1.00 84.00 173 ASP A O 1
ATOM 1403 N N . GLY A 1 174 ? -0.536 -4.290 15.943 1.00 90.69 174 GLY A N 1
ATOM 1404 C CA . GLY A 1 174 ? -1.034 -3.111 15.235 1.00 90.69 174 GLY A CA 1
ATOM 1405 C C . GLY A 1 174 ? -1.539 -2.002 16.158 1.00 90.69 174 GLY A C 1
ATOM 1406 O O . GLY A 1 174 ? -1.435 -2.090 17.389 1.00 90.69 174 GLY A O 1
ATOM 1407 N N . THR A 1 175 ? -2.095 -0.957 15.553 1.00 95.75 175 THR A N 1
ATOM 1408 C CA . THR A 1 175 ? -2.687 0.201 16.232 1.00 95.75 175 THR A CA 1
ATOM 1409 C C . THR A 1 175 ? -4.206 0.081 16.366 1.00 95.75 175 THR A C 1
ATOM 1411 O O . THR A 1 175 ? -4.903 -0.384 15.466 1.00 95.75 175 THR A O 1
ATOM 1414 N N . ILE A 1 176 ? -4.732 0.512 17.508 1.00 98.06 176 ILE A N 1
ATOM 1415 C CA . ILE A 1 176 ? -6.166 0.540 17.801 1.00 98.06 176 ILE A CA 1
ATOM 1416 C C . ILE A 1 176 ? -6.521 1.970 18.158 1.00 98.06 176 ILE A C 1
ATOM 1418 O O . ILE A 1 176 ? -5.883 2.564 19.025 1.00 98.06 176 ILE A O 1
ATOM 1422 N N . TRP A 1 177 ? -7.549 2.510 17.524 1.00 97.81 177 TRP A N 1
ATOM 1423 C CA . TRP A 1 177 ? -8.029 3.846 17.819 1.00 97.81 177 TRP A CA 1
ATOM 1424 C C . TRP A 1 177 ? -9.483 3.820 18.267 1.00 97.81 177 TRP A C 1
ATOM 1426 O O . TRP A 1 177 ? -10.347 3.273 17.587 1.00 97.81 177 TRP A O 1
ATOM 1436 N N . MET A 1 178 ? -9.748 4.433 19.412 1.00 96.44 178 MET A N 1
ATOM 1437 C CA . MET A 1 178 ? -11.080 4.805 19.857 1.00 96.44 178 MET A CA 1
ATOM 1438 C C . MET A 1 178 ? -11.191 6.324 19.730 1.00 96.44 178 MET A C 1
ATOM 1440 O O . MET A 1 178 ? -10.564 7.026 20.522 1.00 96.44 178 MET A O 1
ATOM 1444 N N . PRO A 1 179 ? -11.960 6.854 18.765 1.00 93.69 179 PRO A N 1
ATOM 1445 C CA . PRO A 1 179 ? -12.133 8.298 18.591 1.00 93.69 179 PRO A CA 1
ATOM 1446 C C . PRO A 1 179 ? -12.703 9.009 19.828 1.00 93.69 179 PRO A C 1
ATOM 1448 O O . PRO A 1 179 ? -12.565 10.226 19.949 1.00 93.69 179 PRO A O 1
ATOM 1451 N N . GLY A 1 180 ? -13.288 8.239 20.751 1.00 85.94 180 GLY A N 1
ATOM 1452 C CA . GLY A 1 180 ? -14.092 8.740 21.854 1.00 85.94 180 GLY A CA 1
ATOM 1453 C C . GLY A 1 180 ? -15.512 9.021 21.384 1.00 85.94 180 GLY A C 1
ATOM 1454 O O . GLY A 1 180 ? -15.787 9.030 20.183 1.00 85.94 180 GLY A O 1
ATOM 1455 N N . ASP A 1 181 ? -16.391 9.255 22.346 1.00 84.81 181 ASP A N 1
ATOM 1456 C CA . ASP A 1 181 ? -17.804 9.512 22.103 1.00 84.81 181 ASP A CA 1
ATOM 1457 C C . ASP A 1 181 ? -18.006 10.945 21.581 1.00 84.81 181 ASP A C 1
ATOM 1459 O O . ASP A 1 181 ? -18.272 11.878 22.329 1.00 84.81 181 ASP A O 1
ATOM 1463 N N . SER A 1 182 ? -17.693 11.181 20.307 1.00 83.62 182 SER A N 1
ATOM 1464 C CA . SER A 1 182 ? -17.309 12.507 19.804 1.00 83.62 182 SER A CA 1
ATOM 1465 C C . SER A 1 182 ? -18.135 12.931 18.599 1.00 83.62 182 SER A C 1
ATOM 1467 O O . SER A 1 182 ? -18.453 12.120 17.745 1.00 83.62 182 SER A O 1
ATOM 1469 N N . GLN A 1 183 ? -18.366 14.229 18.410 1.00 91.88 183 GLN A N 1
ATOM 1470 C CA . GLN A 1 183 ? -18.607 14.758 17.063 1.00 91.88 183 GLN A CA 1
ATOM 1471 C C . GLN A 1 183 ? -17.368 14.554 16.178 1.00 91.88 183 GLN A C 1
ATOM 1473 O O . GLN A 1 183 ? -16.240 14.568 16.675 1.00 91.88 183 GLN A O 1
ATOM 1478 N N . LEU A 1 184 ? -17.559 14.430 14.860 1.00 93.06 184 LEU A N 1
ATOM 1479 C CA . LEU A 1 184 ? -16.432 14.365 13.927 1.00 93.06 184 LEU A CA 1
ATOM 1480 C C . LEU A 1 184 ? -15.640 15.680 13.951 1.00 93.06 184 LEU A C 1
ATOM 1482 O O . LEU A 1 184 ? -16.198 16.750 13.700 1.00 93.06 184 LEU A O 1
ATOM 1486 N N . LEU A 1 185 ? -14.335 15.581 14.188 1.00 93.62 185 LEU A N 1
ATOM 1487 C CA . LEU A 1 185 ? -13.399 16.702 14.120 1.00 93.62 185 LEU A CA 1
ATOM 1488 C C . LEU A 1 185 ? -12.556 16.631 12.842 1.00 93.62 185 LEU A C 1
ATOM 1490 O O . LEU A 1 185 ? -12.152 15.551 12.421 1.00 93.62 185 LEU A O 1
ATOM 1494 N N . ASP A 1 186 ? -12.198 17.777 12.260 1.00 91.50 186 ASP A N 1
ATOM 1495 C CA . ASP A 1 186 ? -11.353 17.799 11.054 1.00 91.50 186 ASP A CA 1
ATOM 1496 C C . ASP A 1 186 ? -9.988 17.134 11.297 1.00 91.50 186 ASP A C 1
ATOM 1498 O O . ASP A 1 186 ? -9.480 16.415 10.439 1.00 91.50 186 ASP A O 1
ATOM 1502 N N . CYS A 1 187 ? -9.420 17.297 12.498 1.00 89.31 187 CYS A N 1
ATOM 1503 C CA . CYS A 1 187 ? -8.155 16.657 12.862 1.00 89.31 187 CYS A CA 1
ATOM 1504 C C . CYS A 1 187 ? -8.246 15.124 12.909 1.00 89.31 187 CYS A C 1
ATOM 1506 O O . CYS A 1 187 ? -7.242 14.458 12.671 1.00 89.31 187 CYS A O 1
ATOM 1508 N N . GLN A 1 188 ? -9.434 14.563 13.163 1.00 94.31 188 GLN A N 1
ATOM 1509 C CA . GLN A 1 188 ? -9.677 13.120 13.180 1.00 94.31 188 GLN A CA 1
ATOM 1510 C C . GLN A 1 188 ? -9.661 12.511 11.774 1.00 94.31 188 GLN A C 1
ATOM 1512 O O . GLN A 1 188 ? -9.536 11.298 11.661 1.00 94.31 188 GLN A O 1
ATOM 1517 N N . LEU A 1 189 ? -9.755 13.308 10.704 1.00 91.88 189 LEU A N 1
ATOM 1518 C CA . LEU A 1 189 ? -9.673 12.829 9.316 1.00 91.88 189 LEU A CA 1
ATOM 1519 C C . LEU A 1 189 ? -8.231 12.719 8.799 1.00 91.88 189 LEU A C 1
ATOM 1521 O O . LEU A 1 189 ? -8.012 12.195 7.712 1.00 91.88 189 LEU A O 1
ATOM 1525 N N . THR A 1 190 ? -7.258 13.231 9.556 1.00 86.31 190 THR A N 1
ATOM 1526 C CA . THR A 1 190 ? -5.847 13.315 9.147 1.00 86.31 190 THR A CA 1
ATOM 1527 C C . THR A 1 190 ? -4.892 12.733 10.189 1.00 86.31 190 THR A C 1
ATOM 1529 O O . THR A 1 190 ? -3.703 13.055 10.188 1.00 86.31 190 THR A O 1
ATOM 1532 N N . MET A 1 191 ? -5.401 11.937 11.129 1.00 87.19 191 MET A N 1
ATOM 1533 C CA . MET A 1 191 ? -4.557 11.211 12.076 1.00 87.19 191 MET A CA 1
ATOM 1534 C C . MET A 1 191 ? -3.773 10.112 11.339 1.00 87.19 191 MET A C 1
ATOM 1536 O O . MET A 1 191 ? -4.112 9.768 10.206 1.00 87.19 191 MET A O 1
ATOM 1540 N N . PRO A 1 192 ? -2.703 9.556 11.940 1.00 85.38 192 PRO A N 1
ATOM 1541 C CA . PRO A 1 192 ? -2.046 8.374 11.387 1.00 85.38 192 PRO A CA 1
ATOM 1542 C C . PRO A 1 192 ? -3.055 7.259 11.068 1.00 85.38 192 PRO A C 1
ATOM 1544 O O . PRO A 1 192 ? -4.080 7.162 11.730 1.00 85.38 192 PRO A O 1
ATOM 1547 N N . ASP A 1 193 ? -2.763 6.403 10.085 1.00 86.31 193 ASP A N 1
ATOM 1548 C CA . ASP A 1 193 ? -3.622 5.259 9.738 1.00 86.31 193 ASP A CA 1
ATOM 1549 C C . ASP A 1 193 ? -3.748 4.276 10.931 1.00 86.31 193 ASP A C 1
ATOM 1551 O O . ASP A 1 193 ? -2.732 3.691 11.332 1.00 86.31 193 ASP A O 1
ATOM 1555 N N . PRO A 1 194 ? -4.952 4.022 11.478 1.00 93.19 194 PRO A N 1
ATOM 1556 C CA . PRO A 1 194 ? -5.162 2.975 12.472 1.00 93.19 194 PRO A CA 1
ATOM 1557 C C . PRO A 1 194 ? -5.349 1.605 11.803 1.00 93.19 194 PRO A C 1
ATOM 1559 O O . PRO A 1 194 ? -5.933 1.499 10.719 1.00 93.19 194 PRO A O 1
ATOM 1562 N N . ASP A 1 195 ? -4.923 0.525 12.463 1.00 93.19 195 ASP A N 1
ATOM 1563 C CA . ASP A 1 195 ? -5.244 -0.829 12.000 1.00 93.19 195 ASP A CA 1
ATOM 1564 C C . ASP A 1 195 ? -6.692 -1.214 12.324 1.00 93.19 195 ASP A C 1
ATOM 1566 O O . ASP A 1 195 ? -7.347 -1.868 11.503 1.00 93.19 195 ASP A O 1
ATOM 1570 N N . VAL A 1 196 ? -7.191 -0.785 13.485 1.00 96.81 196 VAL A N 1
ATOM 1571 C CA . VAL A 1 196 ? -8.567 -0.992 13.953 1.00 96.81 196 VAL A CA 1
ATOM 1572 C C . VAL A 1 196 ? -9.129 0.317 14.498 1.00 96.81 196 VAL A C 1
ATOM 1574 O O . VAL A 1 196 ? -8.449 1.015 15.249 1.00 96.81 196 VAL A O 1
ATOM 1577 N N . ILE A 1 197 ? -10.386 0.617 14.172 1.00 97.25 197 ILE A N 1
ATOM 1578 C CA . ILE A 1 197 ? -11.164 1.678 14.815 1.00 97.25 197 ILE A CA 1
ATOM 1579 C C . ILE A 1 197 ? -12.276 1.026 15.637 1.00 97.25 197 ILE A C 1
ATOM 1581 O O . ILE A 1 197 ? -13.082 0.259 15.103 1.00 97.25 197 ILE A O 1
ATOM 1585 N N . LEU A 1 198 ? -12.324 1.347 16.931 1.00 96.56 198 LEU A N 1
ATOM 1586 C CA . LEU A 1 198 ? -13.509 1.169 17.766 1.00 96.56 198 LEU A CA 1
ATOM 1587 C C . LEU A 1 198 ? -14.519 2.231 17.333 1.00 96.56 198 LEU A C 1
ATOM 1589 O O . LEU A 1 198 ? -14.470 3.381 17.759 1.00 96.56 198 LEU A O 1
ATOM 1593 N N . PHE A 1 199 ? -15.331 1.853 16.354 1.00 94.25 199 PHE A N 1
ATOM 1594 C CA . PHE A 1 199 ? -16.131 2.750 15.543 1.00 94.25 199 PHE A CA 1
ATOM 1595 C C . PHE A 1 199 ? -17.447 3.048 16.255 1.00 94.25 199 PHE A C 1
ATOM 1597 O O . PHE A 1 199 ? -18.417 2.300 16.116 1.00 94.25 199 PHE A O 1
ATOM 1604 N N . ASP A 1 200 ? -17.428 4.117 17.047 1.00 86.50 200 ASP A N 1
ATOM 1605 C CA . ASP A 1 200 ? -18.598 4.690 17.708 1.00 86.50 200 ASP A CA 1
ATOM 1606 C C . ASP A 1 200 ? -19.664 5.070 16.671 1.00 86.50 200 ASP A C 1
ATOM 1608 O O . ASP A 1 200 ? -19.467 5.958 15.836 1.00 86.50 200 ASP A O 1
ATOM 1612 N N . PHE A 1 201 ? -20.767 4.320 16.674 1.00 82.38 201 PHE A N 1
ATOM 1613 C CA . PHE A 1 201 ? -21.807 4.399 15.661 1.00 82.38 201 PHE A CA 1
ATOM 1614 C C . PHE A 1 201 ? -23.186 4.639 16.292 1.00 82.38 201 PHE A C 1
ATOM 1616 O O . PHE A 1 201 ? -24.079 3.792 16.258 1.00 82.38 201 PHE A O 1
ATOM 1623 N N . ALA A 1 202 ? -23.352 5.846 16.830 1.00 79.88 202 ALA A N 1
ATOM 1624 C CA . ALA A 1 202 ? -24.569 6.324 17.483 1.00 79.88 202 ALA A CA 1
ATOM 1625 C C . ALA A 1 202 ? -25.487 7.191 16.581 1.00 79.88 202 ALA A C 1
ATOM 1627 O O . ALA A 1 202 ? -26.496 7.690 17.063 1.00 79.88 202 ALA A O 1
ATOM 1628 N N . ASP A 1 203 ? -25.126 7.435 15.308 1.00 83.25 203 ASP A N 1
ATOM 1629 C CA . ASP A 1 203 ? -25.835 8.267 14.299 1.00 83.25 203 ASP A CA 1
ATOM 1630 C C . ASP A 1 203 ? -26.725 9.401 14.855 1.00 83.25 203 ASP A C 1
ATOM 1632 O O . ASP A 1 203 ? -27.952 9.398 14.730 1.00 83.25 203 ASP A O 1
ATOM 1636 N N . ASN A 1 204 ? -26.113 10.404 15.487 1.00 87.06 204 ASN A N 1
ATOM 1637 C CA . ASN A 1 204 ? -26.854 11.561 15.986 1.00 87.06 204 ASN A CA 1
ATOM 1638 C C . ASN A 1 204 ? -25.970 12.812 16.117 1.00 87.06 204 ASN A C 1
ATOM 1640 O O . ASN A 1 204 ? -24.750 12.739 16.004 1.00 87.06 204 ASN A O 1
ATOM 1644 N N . GLU A 1 205 ? -26.589 13.973 16.344 1.00 85.56 205 GLU A N 1
ATOM 1645 C CA . GLU A 1 205 ? -25.900 15.274 16.351 1.00 85.56 205 GLU A CA 1
ATOM 1646 C C . GLU A 1 205 ? -24.932 15.480 17.526 1.00 85.56 205 GLU A C 1
ATOM 1648 O O . GLU A 1 205 ? -24.054 16.340 17.444 1.00 85.56 205 GLU A O 1
ATOM 1653 N N . TRP A 1 206 ? -25.063 14.711 18.609 1.00 84.94 206 TRP A N 1
ATOM 1654 C CA . TRP A 1 206 ? -24.136 14.769 19.742 1.00 84.94 206 TRP A CA 1
ATOM 1655 C C . TRP A 1 206 ? -22.882 13.913 19.528 1.00 84.94 206 TRP A C 1
ATOM 1657 O O . TRP A 1 206 ? -21.876 14.152 20.189 1.00 84.94 206 TRP A O 1
ATOM 1667 N N . HIS A 1 207 ? -22.925 12.992 18.562 1.00 87.94 207 HIS A N 1
ATOM 1668 C CA . HIS A 1 207 ? -21.858 12.048 18.235 1.00 87.94 207 HIS A CA 1
ATOM 1669 C C . HIS A 1 207 ? -21.474 12.185 16.755 1.00 87.94 207 HIS A C 1
ATOM 1671 O O . HIS A 1 207 ? -21.796 13.163 16.063 1.00 87.94 207 HIS A O 1
ATOM 1677 N N . ILE A 1 208 ? -20.778 11.181 16.232 1.00 88.00 208 ILE A N 1
ATOM 1678 C CA . ILE A 1 208 ? -20.503 11.062 14.813 1.00 88.00 208 ILE A CA 1
ATOM 1679 C C . ILE A 1 208 ? -21.813 10.702 14.088 1.00 88.00 208 ILE A C 1
ATOM 1681 O O . ILE A 1 208 ? -22.232 9.548 14.047 1.00 88.00 208 ILE A O 1
ATOM 1685 N N . THR A 1 209 ? -22.459 11.703 13.480 1.00 91.19 209 THR A N 1
ATOM 1686 C CA . THR A 1 209 ? -23.583 11.497 12.535 1.00 91.19 209 THR A CA 1
ATOM 1687 C C . THR A 1 209 ? -23.227 10.472 11.453 1.00 91.19 209 THR A C 1
ATOM 1689 O O . THR A 1 209 ? -22.052 10.326 11.122 1.00 91.19 209 THR A O 1
ATOM 1692 N N . LEU A 1 210 ? -24.202 9.855 10.782 1.00 91.25 210 LEU A N 1
ATOM 1693 C CA . LEU A 1 210 ? -23.957 8.909 9.684 1.00 91.25 210 LEU A CA 1
ATOM 1694 C C . LEU A 1 210 ? -23.026 9.479 8.605 1.00 91.25 210 LEU A C 1
ATOM 1696 O O . LEU A 1 210 ? -22.106 8.803 8.149 1.00 91.25 210 LEU A O 1
ATOM 1700 N N . ASN A 1 211 ? -23.212 10.745 8.222 1.00 92.12 211 ASN A N 1
ATOM 1701 C CA . ASN A 1 211 ? -22.326 11.408 7.262 1.00 92.12 211 ASN A CA 1
ATOM 1702 C C . ASN A 1 211 ? -20.903 11.576 7.809 1.00 92.12 211 ASN A C 1
ATOM 1704 O O . ASN A 1 211 ? -19.935 11.405 7.068 1.00 92.12 211 ASN A O 1
ATOM 1708 N N . GLY A 1 212 ? -20.763 11.907 9.094 1.00 93.25 212 GLY A N 1
ATOM 1709 C CA . GLY A 1 212 ? -19.465 11.949 9.762 1.00 93.25 212 GLY A CA 1
ATOM 1710 C C . GLY A 1 212 ? -18.815 10.567 9.835 1.00 93.25 212 GLY A C 1
ATOM 1711 O O . GLY A 1 212 ? -17.625 10.434 9.572 1.00 93.25 212 GLY A O 1
ATOM 1712 N N . ALA A 1 213 ? -19.606 9.531 10.095 1.00 93.31 213 ALA A N 1
ATOM 1713 C CA . ALA A 1 213 ? -19.159 8.155 10.243 1.00 93.31 213 ALA A CA 1
ATOM 1714 C C . ALA A 1 213 ? -18.630 7.643 8.902 1.00 93.31 213 ALA A C 1
ATOM 1716 O O . ALA A 1 213 ? -17.532 7.100 8.833 1.00 93.31 213 ALA A O 1
ATOM 1717 N N . ILE A 1 214 ? -19.349 7.919 7.812 1.00 94.50 214 ILE A N 1
ATOM 1718 C CA . ILE A 1 214 ? -18.905 7.622 6.446 1.00 94.50 214 ILE A CA 1
ATOM 1719 C C . ILE A 1 214 ? -17.592 8.348 6.123 1.00 94.50 214 ILE A C 1
ATOM 1721 O O . ILE A 1 214 ? -16.665 7.721 5.611 1.00 94.50 214 ILE A O 1
ATOM 1725 N N . LYS A 1 215 ? -17.477 9.646 6.446 1.00 94.81 215 LYS A N 1
ATOM 1726 C CA . LYS A 1 215 ? -16.236 10.414 6.234 1.00 94.81 215 LYS A CA 1
ATOM 1727 C C . LYS A 1 215 ? -15.063 9.825 7.013 1.00 94.81 215 LYS A C 1
ATOM 1729 O O . LYS A 1 215 ? -14.009 9.600 6.428 1.00 94.81 215 LYS A O 1
ATOM 1734 N N . LEU A 1 216 ? -15.259 9.542 8.300 1.00 94.75 216 LEU A N 1
ATOM 1735 C CA . LEU A 1 216 ? -14.231 8.964 9.158 1.00 94.75 216 LEU A CA 1
ATOM 1736 C C . LEU A 1 216 ? -13.807 7.583 8.659 1.00 94.75 216 LEU A C 1
ATOM 1738 O O . LEU A 1 216 ? -12.622 7.306 8.502 1.00 94.75 216 LEU A O 1
ATOM 1742 N N . ALA A 1 217 ? -14.778 6.725 8.352 1.00 94.19 217 ALA A N 1
ATOM 1743 C CA . ALA A 1 217 ? -14.528 5.406 7.803 1.00 94.19 217 ALA A CA 1
ATOM 1744 C C . ALA A 1 217 ? -13.711 5.493 6.507 1.00 94.19 217 ALA A C 1
ATOM 1746 O O . ALA A 1 217 ? -12.754 4.736 6.346 1.00 94.19 217 ALA A O 1
ATOM 1747 N N . ASN A 1 218 ? -14.069 6.393 5.591 1.00 93.12 218 ASN A N 1
ATOM 1748 C CA . ASN A 1 218 ? -13.422 6.511 4.284 1.00 93.12 218 ASN A CA 1
ATOM 1749 C C . ASN A 1 218 ? -12.055 7.196 4.335 1.00 93.12 218 ASN A C 1
ATOM 1751 O O . ASN A 1 218 ? -11.222 6.879 3.492 1.00 93.12 218 ASN A O 1
ATOM 1755 N N . ALA A 1 219 ? -11.787 8.029 5.345 1.00 89.81 219 ALA A N 1
ATOM 1756 C CA . ALA A 1 219 ? -10.438 8.526 5.622 1.00 89.81 219 ALA A CA 1
ATOM 1757 C C . ALA A 1 219 ? -9.458 7.383 5.961 1.00 89.81 219 ALA A C 1
ATOM 1759 O O . ALA A 1 219 ? -8.272 7.477 5.660 1.00 89.81 219 ALA A O 1
ATOM 1760 N N . TYR A 1 220 ? -9.957 6.264 6.508 1.00 91.94 220 TYR A N 1
ATOM 1761 C CA . TYR A 1 220 ? -9.151 5.099 6.894 1.00 91.94 220 TYR A CA 1
ATOM 1762 C C . TYR A 1 220 ? -9.647 3.800 6.228 1.00 91.94 220 TYR A C 1
ATOM 1764 O O . TYR A 1 220 ? -10.159 2.898 6.901 1.00 91.94 220 TYR A O 1
ATOM 1772 N N . PRO A 1 221 ? -9.480 3.634 4.900 1.00 86.69 221 PRO A N 1
ATOM 1773 C CA . PRO A 1 221 ? -10.174 2.613 4.102 1.00 86.69 221 PRO A CA 1
ATOM 1774 C C . PRO A 1 221 ? -9.741 1.155 4.349 1.00 86.69 221 PRO A C 1
ATOM 1776 O O . PRO A 1 221 ? -10.353 0.240 3.796 1.00 86.69 221 PRO A O 1
ATOM 1779 N N . ASN A 1 222 ? -8.711 0.908 5.167 1.00 79.44 222 ASN A N 1
ATOM 1780 C CA . ASN A 1 222 ? -8.309 -0.448 5.581 1.00 79.44 222 ASN A CA 1
ATOM 1781 C C . ASN A 1 222 ? -8.431 -0.690 7.071 1.00 79.44 222 ASN A C 1
ATOM 1783 O O . ASN A 1 222 ? -8.139 -1.808 7.497 1.00 79.44 222 ASN A O 1
ATOM 1787 N N . ALA A 1 223 ? -8.775 0.325 7.862 1.00 92.00 223 ALA A N 1
ATOM 1788 C CA . ALA A 1 223 ? -8.976 0.099 9.275 1.00 92.00 223 ALA A CA 1
ATOM 1789 C C . ALA A 1 223 ? -10.184 -0.824 9.437 1.00 92.00 223 ALA A C 1
ATOM 1791 O O . ALA A 1 223 ? -11.2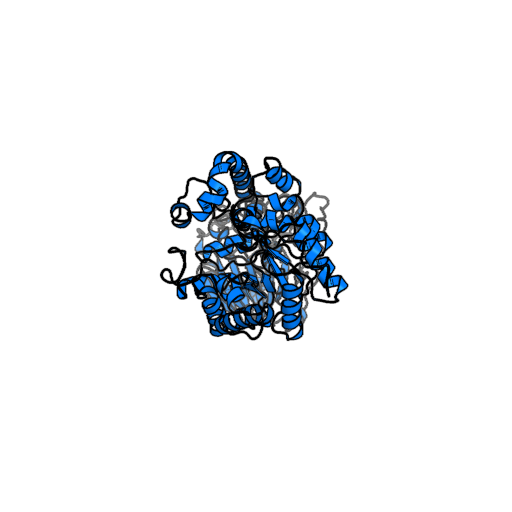40 -0.578 8.842 1.00 92.00 223 ALA A O 1
ATOM 1792 N N . ASP A 1 224 ? -10.010 -1.905 10.189 1.00 94.75 224 ASP A N 1
ATOM 1793 C CA . ASP A 1 224 ? -11.135 -2.743 10.578 1.00 94.75 224 ASP A CA 1
ATOM 1794 C C . ASP A 1 224 ? -12.038 -1.903 11.486 1.00 94.75 224 ASP A C 1
ATOM 1796 O O . ASP A 1 224 ? -11.566 -1.305 12.451 1.00 94.75 224 ASP A O 1
ATOM 1800 N N . LEU A 1 225 ? -13.319 -1.796 11.141 1.00 95.88 225 LEU A N 1
ATOM 1801 C CA . LEU A 1 225 ? -14.284 -0.980 11.875 1.00 95.88 225 LEU A CA 1
ATOM 1802 C C . LEU A 1 225 ? -15.092 -1.898 12.775 1.00 95.88 225 LEU A C 1
ATOM 1804 O O . LEU A 1 225 ? -15.974 -2.605 12.293 1.00 95.88 225 LEU A O 1
ATOM 1808 N N . ILE A 1 226 ? -14.787 -1.914 14.067 1.00 96.12 226 ILE A N 1
ATOM 1809 C CA . ILE A 1 226 ? -15.608 -2.624 15.046 1.00 96.12 226 ILE A CA 1
ATOM 1810 C C . ILE A 1 226 ? -16.710 -1.662 15.465 1.00 96.12 226 ILE A C 1
ATOM 1812 O O . ILE A 1 226 ? -16.434 -0.715 16.195 1.00 96.12 226 ILE A O 1
ATOM 1816 N N . CYS A 1 227 ? -17.932 -1.877 14.977 1.00 94.38 227 CYS A N 1
ATOM 1817 C CA . CYS A 1 227 ? -19.069 -1.036 15.343 1.00 94.38 227 CYS A CA 1
ATOM 1818 C C . CYS A 1 227 ? -19.380 -1.216 16.830 1.00 94.38 227 CYS A C 1
ATOM 1820 O O . CYS A 1 227 ? -19.796 -2.300 17.246 1.00 94.38 227 CYS A O 1
ATOM 1822 N N . ILE A 1 228 ? -19.198 -0.147 17.599 1.00 92.81 228 ILE A N 1
ATOM 1823 C CA . ILE A 1 228 ? -19.575 -0.059 19.011 1.00 92.81 228 ILE A CA 1
ATOM 1824 C C . ILE A 1 228 ? -20.689 0.979 19.175 1.00 92.81 228 ILE A C 1
ATOM 1826 O O . ILE A 1 228 ? -21.067 1.644 18.210 1.00 92.81 228 ILE A O 1
ATOM 1830 N N . HIS A 1 229 ? -21.224 1.098 20.388 1.00 89.69 229 HIS A N 1
ATOM 1831 C CA . HIS A 1 229 ? -22.216 2.112 20.739 1.00 89.69 229 HIS A CA 1
ATOM 1832 C C . HIS A 1 229 ? -23.533 2.042 19.935 1.00 89.69 229 HIS A C 1
ATOM 1834 O O . HIS A 1 229 ? -24.141 3.051 19.600 1.00 89.69 229 HIS A O 1
ATOM 1840 N N . TRP A 1 230 ? -24.015 0.831 19.634 1.00 91.88 230 TRP A N 1
ATOM 1841 C CA . TRP A 1 230 ? -25.285 0.625 18.925 1.00 91.88 230 TRP A CA 1
ATOM 1842 C C . TRP A 1 230 ? -26.024 -0.610 19.455 1.00 91.88 230 TRP A C 1
ATOM 1844 O O . TRP A 1 230 ? -25.403 -1.547 19.943 1.00 91.88 230 TRP A O 1
ATOM 1854 N N . GLY A 1 231 ? -27.355 -0.653 19.354 1.00 91.88 231 GLY A N 1
ATOM 1855 C CA . GLY A 1 231 ? -28.125 -1.904 19.459 1.00 91.88 231 GLY A CA 1
ATOM 1856 C C . GLY A 1 231 ? -28.091 -2.652 20.803 1.00 91.88 231 GLY A C 1
ATOM 1857 O O . GLY A 1 231 ? -28.483 -3.820 20.835 1.00 91.88 231 GLY A O 1
ATOM 1858 N N . THR A 1 232 ? -27.643 -2.024 21.899 1.00 92.69 232 THR A N 1
ATOM 1859 C CA . THR A 1 232 ? -27.555 -2.653 23.236 1.00 92.69 232 THR A CA 1
ATOM 1860 C C . THR A 1 232 ? -28.571 -2.153 24.258 1.00 92.69 232 THR A C 1
ATOM 1862 O O . THR A 1 232 ? -28.817 -2.844 25.245 1.00 92.69 232 THR A O 1
ATOM 1865 N N . VAL A 1 233 ? -29.199 -0.999 24.026 1.00 92.06 233 VAL A N 1
ATOM 1866 C CA . VAL A 1 233 ? -30.162 -0.356 24.941 1.00 92.06 233 VAL A CA 1
ATOM 1867 C C . VAL A 1 233 ? -31.581 -0.440 24.360 1.00 92.06 233 VAL A C 1
ATOM 1869 O O . VAL A 1 233 ? -31.758 -0.216 23.165 1.00 92.06 233 VAL A O 1
ATOM 1872 N N . ASP A 1 234 ? -32.608 -0.735 25.170 1.00 92.38 234 ASP A N 1
ATOM 1873 C CA . ASP A 1 234 ? -34.024 -0.701 24.743 1.00 92.38 234 ASP A CA 1
ATOM 1874 C C . ASP A 1 234 ? -34.521 0.748 24.631 1.00 92.38 234 ASP A C 1
ATOM 1876 O O . ASP A 1 234 ? -35.237 1.254 25.499 1.00 92.38 234 ASP A O 1
ATOM 1880 N N . ALA A 1 235 ? -34.103 1.436 23.571 1.00 89.69 235 ALA A N 1
ATOM 1881 C CA . ALA A 1 235 ? -34.383 2.851 23.365 1.00 89.69 235 ALA A CA 1
ATOM 1882 C C . ALA A 1 235 ? -34.630 3.169 21.875 1.00 89.69 235 ALA A C 1
ATOM 1884 O O . ALA A 1 235 ? -33.865 3.912 21.262 1.00 89.69 235 ALA A O 1
ATOM 1885 N N . PRO A 1 236 ? -35.708 2.636 21.265 1.00 87.50 236 PRO A N 1
ATOM 1886 C CA . PRO A 1 236 ? -35.995 2.819 19.835 1.00 87.50 236 PRO A CA 1
ATOM 1887 C C . PRO A 1 236 ? -36.150 4.294 19.425 1.00 87.50 236 PRO A C 1
ATOM 1889 O O . PRO A 1 236 ? -35.825 4.658 18.296 1.00 87.50 236 PRO A O 1
ATOM 1892 N N . ASP A 1 237 ? -36.622 5.134 20.350 1.00 88.06 237 ASP A N 1
ATOM 1893 C CA . ASP A 1 237 ? -36.926 6.548 20.120 1.00 88.06 237 ASP A CA 1
ATOM 1894 C C . ASP A 1 237 ? -35.772 7.489 20.524 1.00 88.06 237 ASP A C 1
ATOM 1896 O O . ASP A 1 237 ? -35.908 8.707 20.419 1.00 88.06 237 ASP A O 1
ATOM 1900 N N . MET A 1 238 ? -34.640 6.951 20.999 1.00 84.38 238 MET A N 1
ATOM 1901 C CA . MET A 1 238 ? -33.465 7.740 21.375 1.00 84.38 238 MET A CA 1
ATOM 1902 C C . MET A 1 238 ? -32.369 7.563 20.334 1.00 84.38 238 MET A C 1
ATOM 1904 O O . MET A 1 238 ? -31.744 6.506 20.248 1.00 84.38 238 MET A O 1
ATOM 1908 N N . THR A 1 239 ? -32.116 8.626 19.573 1.00 82.12 239 THR A N 1
ATOM 1909 C CA . THR A 1 239 ? -31.125 8.610 18.494 1.00 82.12 239 THR A CA 1
ATOM 1910 C C . THR A 1 239 ? -29.717 8.198 18.933 1.00 82.12 239 THR A C 1
ATOM 1912 O O . THR A 1 239 ? -29.107 7.458 18.179 1.00 82.12 239 THR A O 1
ATOM 1915 N N . PRO A 1 240 ? -29.217 8.525 20.148 1.00 81.94 240 PRO A N 1
ATOM 1916 C CA . PRO A 1 240 ? -27.895 8.057 20.581 1.00 81.94 240 PRO A CA 1
ATOM 1917 C C . PRO A 1 240 ? -27.714 6.536 20.630 1.00 81.94 240 PRO A C 1
ATOM 1919 O O . PRO A 1 240 ? -26.602 6.051 20.498 1.00 81.94 240 PRO A O 1
ATOM 1922 N N . PHE A 1 241 ? -28.791 5.761 20.777 1.00 82.62 241 PHE A N 1
ATOM 1923 C CA . PHE A 1 241 ? -28.705 4.305 20.949 1.00 82.62 241 PHE A CA 1
ATOM 1924 C C . PHE A 1 241 ? -29.298 3.507 19.778 1.00 82.62 241 PHE A C 1
ATOM 1926 O O . PHE A 1 241 ? -29.379 2.274 19.848 1.00 82.62 241 PHE A O 1
ATOM 1933 N N . ASN A 1 242 ? -29.757 4.180 18.714 1.00 81.75 242 ASN A N 1
ATOM 1934 C CA . ASN A 1 242 ? -30.548 3.556 17.647 1.00 81.75 242 ASN A CA 1
ATOM 1935 C C . ASN A 1 242 ? -29.851 3.478 16.276 1.00 81.75 242 ASN A C 1
ATOM 1937 O O . ASN A 1 242 ? -30.515 3.155 15.287 1.00 81.75 242 ASN A O 1
ATOM 1941 N N . GLY A 1 243 ? -28.531 3.687 16.226 1.00 87.81 243 GLY A N 1
ATOM 1942 C CA . GLY A 1 243 ? -27.730 3.492 15.018 1.00 87.81 243 GLY A CA 1
ATOM 1943 C C . GLY A 1 243 ? -27.916 2.097 14.401 1.00 87.81 243 GLY A C 1
ATOM 1944 O O . GLY A 1 243 ? -27.947 1.079 15.097 1.00 87.81 243 GLY A O 1
ATOM 1945 N N . ASN A 1 244 ? -28.036 2.041 13.071 1.00 92.12 244 ASN A N 1
ATOM 1946 C CA . ASN A 1 244 ? -28.091 0.804 12.286 1.00 92.12 244 ASN A CA 1
ATOM 1947 C C . ASN A 1 244 ? -26.843 0.605 11.385 1.00 92.12 244 ASN A C 1
ATOM 1949 O O . ASN A 1 244 ? -26.753 1.247 10.337 1.00 92.12 244 ASN A O 1
ATOM 1953 N N . PRO A 1 245 ? -25.873 -0.265 11.741 1.00 92.94 245 PRO A N 1
ATOM 1954 C CA . PRO A 1 245 ? -24.641 -0.431 10.957 1.00 92.94 245 PRO A CA 1
ATOM 1955 C C . PRO A 1 245 ? -24.845 -0.866 9.494 1.00 92.94 245 PRO A C 1
ATOM 1957 O O . PRO A 1 245 ? -23.942 -0.687 8.675 1.00 92.94 245 PRO A O 1
ATOM 1960 N N . GLU A 1 246 ? -26.021 -1.392 9.123 1.00 91.75 246 GLU A N 1
ATOM 1961 C CA . GLU A 1 246 ? -26.380 -1.642 7.717 1.00 91.75 246 GLU A CA 1
ATOM 1962 C C . GLU A 1 246 ? -26.385 -0.361 6.874 1.00 91.75 246 GLU A C 1
ATOM 1964 O O . GLU A 1 246 ? -26.127 -0.428 5.674 1.00 91.75 246 GLU A O 1
ATOM 1969 N N . ASP A 1 247 ? -26.606 0.809 7.476 1.00 91.81 247 ASP A N 1
ATOM 1970 C CA . ASP A 1 247 ? -26.658 2.089 6.760 1.00 91.81 247 ASP A CA 1
ATOM 1971 C C . ASP A 1 247 ? -25.276 2.533 6.240 1.00 91.81 247 ASP A C 1
ATOM 1973 O O . ASP A 1 247 ? -25.178 3.412 5.379 1.00 91.81 247 ASP A O 1
ATOM 1977 N N . LEU A 1 248 ? -24.200 1.890 6.711 1.00 90.81 248 LEU A N 1
ATOM 1978 C CA . LEU A 1 248 ? -22.833 2.063 6.212 1.00 90.81 248 LEU A CA 1
ATOM 1979 C C . LEU A 1 248 ? -22.576 1.275 4.914 1.00 90.81 248 LEU A C 1
ATOM 1981 O O . LEU A 1 248 ? -21.632 1.578 4.172 1.00 90.81 248 LEU A O 1
ATOM 1985 N N . LEU A 1 249 ? -23.389 0.254 4.619 1.00 84.88 249 LEU A N 1
ATOM 1986 C CA . LEU A 1 249 ? -23.196 -0.606 3.453 1.00 84.88 249 LEU A CA 1
ATOM 1987 C C . LEU A 1 249 ? -23.359 0.187 2.152 1.00 84.88 249 LEU A C 1
ATOM 1989 O O . LEU A 1 249 ? -24.302 0.953 1.966 1.00 84.88 249 LEU A O 1
ATOM 1993 N N . GLY A 1 250 ? -22.404 0.008 1.238 1.00 82.75 250 GLY A N 1
ATOM 1994 C CA . GLY A 1 250 ? -22.367 0.719 -0.045 1.00 82.75 250 GLY A CA 1
ATOM 1995 C C . GLY A 1 250 ? -21.937 2.189 0.040 1.00 82.75 250 GLY A C 1
ATOM 1996 O O . GLY A 1 250 ? -21.815 2.830 -0.997 1.00 82.75 250 GLY A O 1
ATOM 1997 N N . ARG A 1 251 ? -21.683 2.726 1.243 1.00 91.50 251 ARG A N 1
ATOM 1998 C CA . ARG A 1 251 ? -21.211 4.111 1.456 1.00 91.50 251 ARG A CA 1
ATOM 1999 C C . ARG A 1 251 ? -19.775 4.181 1.970 1.00 91.50 251 ARG A C 1
ATOM 2001 O O . ARG A 1 251 ? -19.130 5.225 1.888 1.00 91.50 251 ARG A O 1
ATOM 2008 N N . VAL A 1 252 ? -19.281 3.061 2.490 1.00 90.44 252 VAL A N 1
ATOM 2009 C CA . VAL A 1 252 ? -17.932 2.916 3.028 1.00 90.44 252 VAL A CA 1
ATOM 2010 C C . VAL A 1 252 ? -17.033 2.161 2.044 1.00 90.44 252 VAL A C 1
ATOM 2012 O O . VAL A 1 252 ? -17.394 1.080 1.575 1.00 90.44 252 VAL A O 1
ATOM 2015 N N . VAL A 1 253 ? -15.839 2.697 1.769 1.00 82.00 253 VAL A N 1
ATOM 2016 C CA . VAL A 1 253 ? -14.785 2.032 0.984 1.00 82.00 253 VAL A CA 1
ATOM 2017 C C . VAL A 1 253 ? -14.389 0.734 1.690 1.00 82.00 253 VAL A C 1
ATOM 2019 O O . VAL A 1 253 ? -14.126 0.738 2.894 1.00 82.00 253 VAL A O 1
ATOM 2022 N N . ASN A 1 254 ? -14.332 -0.375 0.945 1.00 79.94 254 ASN A N 1
ATOM 2023 C CA . ASN A 1 254 ? -14.059 -1.725 1.456 1.00 79.94 254 ASN A CA 1
ATOM 2024 C C . ASN A 1 254 ? -15.041 -2.177 2.564 1.00 79.94 254 ASN A C 1
ATOM 2026 O O . ASN A 1 254 ? -14.607 -2.482 3.676 1.00 79.94 254 ASN A O 1
ATOM 2030 N N . PRO A 1 255 ? -16.356 -2.304 2.293 1.00 86.06 255 PRO A N 1
ATOM 2031 C CA . PRO A 1 255 ? -17.374 -2.549 3.328 1.00 86.06 255 PRO A CA 1
ATOM 2032 C C . PRO A 1 255 ? -17.212 -3.885 4.079 1.00 86.06 255 PRO A C 1
ATOM 2034 O O . PRO A 1 255 ? -17.785 -4.082 5.147 1.00 86.06 255 PRO A O 1
ATOM 2037 N N . ASN A 1 256 ? -16.395 -4.808 3.561 1.00 85.19 256 ASN A N 1
ATOM 2038 C CA . ASN A 1 256 ? -16.073 -6.077 4.218 1.00 85.19 256 ASN A CA 1
ATOM 2039 C C . ASN A 1 256 ? -15.225 -5.931 5.494 1.00 85.19 256 ASN A C 1
ATOM 2041 O O . ASN A 1 256 ? -15.108 -6.904 6.233 1.00 85.19 256 ASN A O 1
ATOM 2045 N N . ARG A 1 257 ? -14.645 -4.753 5.755 1.00 89.81 257 ARG A N 1
ATOM 2046 C CA . ARG A 1 257 ? -13.894 -4.454 6.987 1.00 89.81 257 ARG A CA 1
ATOM 2047 C C . ARG A 1 257 ? -14.777 -3.988 8.148 1.00 89.81 257 ARG A C 1
ATOM 2049 O O . ARG A 1 257 ? -14.253 -3.667 9.206 1.00 89.81 257 ARG A O 1
ATOM 2056 N N . ILE A 1 258 ? -16.089 -3.867 7.933 1.00 93.62 258 ILE A N 1
ATOM 2057 C CA . ILE A 1 258 ? -17.031 -3.498 8.988 1.00 93.62 258 ILE A CA 1
ATOM 2058 C C . ILE A 1 258 ? -17.433 -4.763 9.745 1.00 93.62 258 ILE A C 1
ATOM 2060 O O . ILE A 1 258 ? -18.009 -5.698 9.173 1.00 93.62 258 ILE A O 1
ATOM 2064 N N . HIS A 1 259 ? -17.138 -4.773 11.040 1.00 94.19 259 HIS A N 1
ATOM 2065 C CA . HIS A 1 259 ? -17.350 -5.883 11.955 1.00 94.19 259 HIS A CA 1
ATOM 2066 C C . HIS A 1 259 ? -18.506 -5.562 12.897 1.00 94.19 259 HIS A C 1
ATOM 2068 O O . HIS A 1 259 ? -18.415 -4.700 13.767 1.00 94.19 259 HIS A O 1
ATOM 2074 N N . VAL A 1 260 ? -19.597 -6.299 12.706 1.00 94.38 260 VAL A N 1
ATOM 2075 C CA . VAL A 1 260 ? -20.793 -6.285 13.552 1.00 94.38 260 VAL A CA 1
ATOM 2076 C C . VAL A 1 260 ? -20.693 -7.492 14.482 1.00 94.38 260 VAL A C 1
ATOM 2078 O O . VAL A 1 260 ? -21.005 -8.619 14.084 1.00 94.38 260 VAL A O 1
ATOM 2081 N N . LEU A 1 261 ? -20.184 -7.257 15.689 1.00 94.19 261 LEU A N 1
ATOM 2082 C CA . LEU A 1 261 ? -19.881 -8.287 16.685 1.00 94.19 261 LEU A CA 1
ATOM 2083 C C . LEU A 1 261 ? -20.998 -8.378 17.728 1.00 94.19 261 LEU A C 1
ATOM 2085 O O . LEU A 1 261 ? -21.657 -7.382 18.012 1.00 94.19 261 LEU A O 1
ATOM 2089 N N . GLY A 1 262 ? -21.216 -9.559 18.306 1.00 95.50 262 GLY A N 1
ATOM 2090 C CA . GLY A 1 262 ? -21.964 -9.664 19.561 1.00 95.50 262 GLY A CA 1
ATOM 2091 C C . GLY A 1 262 ? -21.147 -9.081 20.714 1.00 95.50 262 GLY A C 1
ATOM 2092 O O . GLY A 1 262 ? -19.917 -9.150 20.695 1.00 95.50 262 GLY A O 1
ATOM 2093 N N . ALA A 1 263 ? -21.802 -8.523 21.731 1.00 95.75 263 ALA A N 1
ATOM 2094 C CA . ALA A 1 263 ? -21.089 -8.057 22.918 1.00 95.75 263 ALA A CA 1
ATOM 2095 C C . ALA A 1 263 ? -20.319 -9.236 23.550 1.00 95.75 263 ALA A C 1
ATOM 2097 O O . ALA A 1 263 ? -20.882 -10.304 23.766 1.00 95.75 263 ALA A O 1
ATOM 2098 N N . GLY A 1 264 ? -19.021 -9.074 23.778 1.00 96.38 264 GLY A N 1
ATOM 2099 C CA . GLY A 1 264 ? -18.086 -10.098 24.238 1.00 96.38 264 GLY A CA 1
ATOM 2100 C C . GLY A 1 264 ? -17.530 -11.041 23.166 1.00 96.38 264 GLY A C 1
ATOM 2101 O O . GLY A 1 264 ? -16.678 -11.876 23.466 1.00 96.38 264 GLY A O 1
ATOM 2102 N N . GLU A 1 265 ? -17.941 -10.908 21.902 1.00 97.12 265 GLU A N 1
ATOM 2103 C CA . GLU A 1 265 ? -17.324 -11.624 20.782 1.00 97.12 265 GLU A CA 1
ATOM 2104 C C . GLU A 1 265 ? -15.926 -11.046 20.501 1.00 97.12 265 GLU A C 1
ATOM 2106 O O . GLU A 1 265 ? -15.749 -9.839 20.334 1.00 97.12 265 GLU A O 1
ATOM 2111 N N . ALA A 1 266 ? -14.914 -11.916 20.456 1.00 94.81 266 ALA A N 1
ATOM 2112 C CA . ALA A 1 266 ? -13.529 -11.501 20.263 1.00 94.81 266 ALA A CA 1
ATOM 2113 C C . ALA A 1 266 ? -13.234 -11.160 18.796 1.00 94.81 266 ALA A C 1
ATOM 2115 O O . ALA A 1 266 ? -13.307 -12.027 17.921 1.00 94.81 266 ALA A O 1
ATOM 2116 N N . PHE A 1 267 ? -12.762 -9.944 18.539 1.00 96.06 267 PHE A N 1
ATOM 2117 C CA . PHE A 1 267 ? -12.023 -9.624 17.324 1.00 96.06 267 PHE A CA 1
ATOM 2118 C C . PHE A 1 267 ? -10.536 -9.901 17.536 1.00 96.06 267 PHE A C 1
ATOM 2120 O O . PHE A 1 267 ? -9.905 -9.334 18.425 1.00 96.06 267 PHE A O 1
ATOM 2127 N N . VAL A 1 268 ? -9.957 -10.770 16.712 1.00 92.00 268 VAL A N 1
ATOM 2128 C CA . VAL A 1 268 ? -8.533 -11.112 16.777 1.00 92.00 268 VAL A CA 1
ATOM 2129 C C . VAL A 1 268 ? -7.766 -10.288 15.747 1.00 92.00 268 VAL A C 1
ATOM 2131 O O . VAL A 1 268 ? -7.931 -10.505 14.544 1.00 92.00 268 VAL A O 1
ATOM 2134 N N . MET A 1 269 ? -6.890 -9.392 16.207 1.00 87.06 269 MET A N 1
ATOM 2135 C CA . MET A 1 269 ? -6.019 -8.636 15.312 1.00 87.06 269 MET A CA 1
ATOM 2136 C C . MET A 1 269 ? -5.028 -9.568 14.619 1.00 87.06 269 MET A C 1
ATOM 2138 O O . MET A 1 269 ? -4.426 -10.456 15.227 1.00 87.06 269 MET A O 1
ATOM 2142 N N . LYS A 1 270 ? -4.849 -9.345 13.318 1.00 72.06 270 LYS A N 1
ATOM 2143 C CA . LYS A 1 270 ? -3.794 -9.978 12.529 1.00 72.06 270 LYS A CA 1
ATOM 2144 C C . LYS A 1 270 ? -2.732 -8.918 12.242 1.00 72.06 270 LYS A C 1
ATOM 2146 O O . LYS A 1 270 ? -3.118 -7.852 11.766 1.00 72.06 270 LYS A O 1
ATOM 2151 N N . PRO A 1 271 ? -1.434 -9.206 12.438 1.00 59.44 271 PRO A N 1
ATOM 2152 C CA . PRO A 1 271 ? -0.372 -8.298 12.024 1.00 59.44 271 PRO A CA 1
ATOM 2153 C C . PRO A 1 271 ? -0.539 -7.949 10.541 1.00 59.44 271 PRO A C 1
ATOM 2155 O O . PRO A 1 271 ? -0.453 -8.836 9.683 1.00 59.44 271 PRO A O 1
ATOM 2158 N N . LYS A 1 272 ? -0.809 -6.680 10.215 1.00 57.16 272 LYS A N 1
ATOM 2159 C CA . LYS A 1 272 ? -0.932 -6.249 8.817 1.00 57.16 272 LYS A CA 1
ATOM 2160 C C . LYS A 1 272 ? 0.461 -6.135 8.200 1.00 57.16 272 LYS A C 1
ATOM 2162 O O . LYS A 1 272 ? 1.111 -5.101 8.265 1.00 57.16 272 LYS A O 1
ATOM 2167 N N . LYS A 1 273 ? 0.925 -7.213 7.565 1.00 53.16 273 LYS A N 1
ATOM 2168 C CA . LYS A 1 273 ? 1.893 -7.098 6.463 1.00 53.16 273 LYS A CA 1
ATOM 2169 C C . LYS A 1 273 ? 1.106 -6.635 5.233 1.00 53.16 273 LYS A C 1
ATOM 2171 O O . LYS A 1 273 ? 0.031 -7.186 4.990 1.00 53.16 273 LYS A O 1
ATOM 2176 N N . GLU A 1 274 ? 1.596 -5.640 4.487 1.00 57.00 274 GLU A N 1
ATOM 2177 C CA . GLU A 1 274 ? 0.980 -5.230 3.211 1.00 57.00 274 GLU A CA 1
ATOM 2178 C C . GLU A 1 274 ? 0.639 -6.464 2.360 1.00 57.00 274 GLU A C 1
ATOM 2180 O O . GLU A 1 274 ? 1.390 -7.449 2.349 1.00 57.00 274 GLU A O 1
ATOM 2185 N N . ARG A 1 275 ? -0.505 -6.435 1.660 1.00 61.72 275 ARG A N 1
ATOM 2186 C CA . ARG A 1 275 ? -0.889 -7.516 0.745 1.00 61.72 275 ARG A CA 1
ATOM 2187 C C . ARG A 1 275 ? 0.201 -7.649 -0.317 1.00 61.72 275 ARG A C 1
ATOM 2189 O O . ARG A 1 275 ? 0.363 -6.783 -1.165 1.00 61.72 275 ARG A O 1
ATOM 2196 N N . ARG A 1 276 ? 0.954 -8.747 -0.265 1.00 82.00 276 ARG A N 1
ATOM 2197 C CA . ARG A 1 276 ? 1.893 -9.120 -1.325 1.00 82.00 276 ARG A CA 1
ATOM 2198 C C . ARG A 1 276 ? 1.176 -10.020 -2.322 1.00 82.00 276 ARG A C 1
ATOM 2200 O O . ARG A 1 276 ? 0.440 -10.922 -1.917 1.00 82.00 276 ARG A O 1
ATOM 2207 N N . LYS A 1 277 ? 1.437 -9.826 -3.609 1.00 88.25 277 LYS A N 1
ATOM 2208 C CA . LYS A 1 277 ? 0.951 -10.696 -4.688 1.00 88.25 277 LYS A CA 1
ATOM 2209 C C . LYS A 1 277 ? 2.112 -11.316 -5.449 1.00 88.25 277 LYS A C 1
ATOM 2211 O O . LYS A 1 277 ? 3.240 -10.834 -5.375 1.00 88.25 277 LYS A O 1
ATOM 2216 N N . ARG A 1 278 ? 1.839 -12.400 -6.174 1.00 94.75 278 ARG A N 1
ATOM 2217 C CA . ARG A 1 278 ? 2.830 -12.995 -7.076 1.00 94.75 278 ARG A CA 1
ATOM 2218 C C . ARG A 1 278 ? 3.051 -12.084 -8.280 1.00 94.75 278 ARG A C 1
ATOM 2220 O O . ARG A 1 278 ? 2.087 -11.570 -8.847 1.00 94.75 278 ARG A O 1
ATOM 2227 N N . LEU A 1 279 ? 4.305 -11.903 -8.685 1.00 97.38 279 LEU A N 1
ATOM 2228 C CA . LEU A 1 279 ? 4.633 -11.242 -9.947 1.00 97.38 279 LEU A CA 1
ATOM 2229 C C . LEU A 1 279 ? 4.481 -12.244 -11.100 1.00 97.38 279 LEU A C 1
ATOM 2231 O O . LEU A 1 279 ? 5.350 -13.094 -11.295 1.00 97.38 279 LEU A O 1
ATOM 2235 N N . GLY A 1 280 ? 3.377 -12.171 -11.847 1.00 95.25 280 GLY A N 1
ATOM 2236 C CA . GLY A 1 280 ? 3.049 -13.188 -12.853 1.00 95.25 280 GLY A CA 1
ATOM 2237 C C . GLY A 1 280 ? 2.995 -14.592 -12.236 1.00 95.25 280 GLY A C 1
ATOM 2238 O O . GLY A 1 280 ? 2.565 -14.763 -11.095 1.00 95.25 280 GLY A O 1
ATOM 2239 N N . ASN A 1 281 ? 3.507 -15.589 -12.955 1.00 95.44 281 ASN A N 1
ATOM 2240 C CA . ASN A 1 281 ? 3.612 -16.976 -12.491 1.00 95.44 281 ASN A CA 1
ATOM 2241 C C . ASN A 1 281 ? 4.880 -17.267 -11.665 1.00 95.44 281 ASN A C 1
ATOM 2243 O O . ASN A 1 281 ? 5.197 -18.428 -11.406 1.00 95.44 281 ASN A O 1
ATOM 2247 N N . THR A 1 282 ? 5.616 -16.239 -11.236 1.00 97.00 282 THR A N 1
ATOM 2248 C CA . THR A 1 282 ? 6.804 -16.424 -10.393 1.00 97.00 282 THR A CA 1
ATOM 2249 C C . THR A 1 282 ? 6.444 -16.727 -8.934 1.00 97.00 282 THR A C 1
ATOM 2251 O O . THR A 1 282 ? 5.291 -16.665 -8.495 1.00 97.00 282 THR A O 1
ATOM 2254 N N . GLU A 1 283 ? 7.466 -17.039 -8.141 1.00 94.19 283 GLU A N 1
ATOM 2255 C CA . GLU A 1 283 ? 7.388 -17.104 -6.677 1.00 94.19 283 GLU A CA 1
ATOM 2256 C C . GLU A 1 283 ? 7.731 -15.773 -5.991 1.00 94.19 283 GLU A C 1
ATOM 2258 O O . GLU A 1 283 ? 7.792 -15.712 -4.762 1.00 94.19 283 GLU A O 1
ATOM 2263 N N . LEU A 1 284 ? 7.975 -14.699 -6.752 1.00 96.44 284 LEU A N 1
ATOM 2264 C CA . LEU A 1 284 ? 8.257 -13.389 -6.173 1.00 96.44 284 LEU A CA 1
ATOM 2265 C C . LEU A 1 284 ? 6.977 -12.794 -5.588 1.00 96.44 284 LEU A C 1
ATOM 2267 O O . LEU A 1 284 ? 6.031 -12.506 -6.319 1.00 96.44 284 LEU A O 1
ATOM 2271 N N . MET A 1 285 ? 6.973 -12.590 -4.271 1.00 94.50 285 MET A N 1
ATOM 2272 C CA . MET A 1 285 ? 5.902 -11.907 -3.547 1.00 94.50 285 MET A CA 1
ATOM 2273 C C . MET A 1 285 ? 6.229 -10.414 -3.452 1.00 94.50 285 MET A C 1
ATOM 2275 O O . MET A 1 285 ? 7.069 -10.010 -2.644 1.00 94.50 285 MET A O 1
ATOM 2279 N N . VAL A 1 286 ? 5.569 -9.608 -4.278 1.00 96.31 286 VAL A N 1
ATOM 2280 C CA . VAL A 1 286 ? 5.800 -8.163 -4.416 1.00 96.31 286 VAL A CA 1
ATOM 2281 C C . VAL A 1 286 ? 4.647 -7.355 -3.824 1.00 96.31 286 VAL A C 1
ATOM 2283 O O . VAL A 1 286 ? 3.504 -7.818 -3.821 1.00 96.31 286 VAL A O 1
ATOM 2286 N N . SER A 1 287 ? 4.940 -6.151 -3.337 1.00 94.44 287 SER A N 1
ATOM 2287 C CA . SER A 1 287 ? 3.951 -5.108 -3.058 1.00 94.44 287 SER A CA 1
ATOM 2288 C C . SER A 1 287 ? 3.168 -4.750 -4.327 1.00 94.44 287 SER A C 1
ATOM 2290 O O . SER A 1 287 ? 3.644 -4.953 -5.447 1.00 94.44 287 SER A O 1
ATOM 2292 N N . ASP A 1 288 ? 1.956 -4.214 -4.167 1.00 93.56 288 ASP A N 1
ATOM 2293 C CA . ASP A 1 288 ? 1.090 -3.860 -5.302 1.00 93.56 288 ASP A CA 1
ATOM 2294 C C . ASP A 1 288 ? 1.683 -2.779 -6.211 1.00 93.56 288 ASP A C 1
ATOM 2296 O O . ASP A 1 288 ? 1.386 -2.757 -7.405 1.00 93.56 288 ASP A O 1
ATOM 2300 N N . VAL A 1 289 ? 2.553 -1.935 -5.656 1.00 95.81 289 VAL A N 1
ATOM 2301 C CA . VAL A 1 289 ? 3.321 -0.907 -6.359 1.00 95.81 289 VAL A CA 1
ATOM 2302 C C . VAL A 1 289 ? 4.813 -1.194 -6.197 1.00 95.81 289 VAL A C 1
ATOM 2304 O O . VAL A 1 289 ? 5.264 -1.653 -5.145 1.00 95.81 289 VAL A O 1
ATOM 2307 N N . CYS A 1 290 ? 5.586 -0.903 -7.240 1.00 97.50 290 CYS A N 1
ATOM 2308 C CA . CYS A 1 290 ? 7.042 -0.912 -7.219 1.00 97.50 290 CYS A CA 1
ATOM 2309 C C . CYS A 1 290 ? 7.578 0.521 -7.084 1.00 97.50 290 CYS A C 1
ATOM 2311 O O . CYS A 1 290 ? 7.157 1.418 -7.821 1.00 97.50 290 CYS A O 1
ATOM 2313 N N . LEU A 1 291 ? 8.529 0.745 -6.174 1.00 97.75 291 LEU A N 1
ATOM 2314 C CA . LEU A 1 291 ? 9.224 2.027 -6.083 1.00 97.75 291 LEU A CA 1
ATOM 2315 C C . LEU A 1 291 ? 10.316 2.099 -7.157 1.00 97.75 291 LEU A C 1
ATOM 2317 O O . LEU A 1 291 ? 11.292 1.349 -7.126 1.00 97.75 291 LEU A O 1
ATOM 2321 N N . GLY A 1 292 ? 10.157 3.032 -8.094 1.00 97.00 292 GLY A N 1
ATOM 2322 C CA . GLY A 1 292 ? 11.156 3.344 -9.110 1.00 97.00 292 GLY A CA 1
ATOM 2323 C C . GLY A 1 292 ? 12.229 4.290 -8.576 1.00 97.00 292 GLY A C 1
ATOM 2324 O O . GLY A 1 292 ? 11.929 5.397 -8.126 1.00 97.00 292 GLY A O 1
ATOM 2325 N N . CYS A 1 293 ? 13.490 3.890 -8.701 1.00 95.69 293 CYS A N 1
ATOM 2326 C CA . CYS A 1 293 ? 14.633 4.537 -8.055 1.00 95.69 293 CYS A CA 1
ATOM 2327 C C . CYS A 1 293 ? 15.457 5.440 -8.995 1.00 95.69 293 CYS A C 1
ATOM 2329 O O . CYS A 1 293 ? 16.567 5.842 -8.654 1.00 95.69 293 CYS A O 1
ATOM 2331 N N . MET A 1 294 ? 14.931 5.787 -10.177 1.00 90.94 294 MET A N 1
ATOM 2332 C CA . MET A 1 294 ? 15.616 6.644 -11.165 1.00 90.94 294 MET A CA 1
ATOM 2333 C C . MET A 1 294 ? 15.944 8.049 -10.632 1.00 90.94 294 MET A C 1
ATOM 2335 O O . MET A 1 294 ? 16.870 8.691 -11.112 1.00 90.94 294 MET A O 1
ATOM 2339 N N . GLY A 1 295 ? 15.174 8.539 -9.655 1.00 88.19 295 GLY A N 1
ATOM 2340 C CA . GLY A 1 295 ? 15.398 9.844 -9.028 1.00 88.19 295 GLY A CA 1
ATOM 2341 C C . GLY A 1 295 ? 16.488 9.860 -7.953 1.00 88.19 295 GLY A C 1
ATOM 2342 O O . GLY A 1 295 ? 16.729 10.918 -7.380 1.00 88.19 295 GLY A O 1
ATOM 2343 N N . PHE A 1 296 ? 17.113 8.723 -7.641 1.00 93.00 296 PHE A N 1
ATOM 2344 C CA . PHE A 1 296 ? 18.093 8.606 -6.560 1.00 93.00 296 PHE A CA 1
ATOM 2345 C C . PHE A 1 296 ? 19.514 8.635 -7.114 1.00 93.00 296 PHE A C 1
ATOM 2347 O O . PHE A 1 296 ? 19.859 7.832 -7.980 1.00 93.00 296 PHE A O 1
ATOM 2354 N N . GLY A 1 297 ? 20.324 9.552 -6.596 1.00 89.75 297 GLY A N 1
ATOM 2355 C CA . GLY A 1 297 ? 21.723 9.720 -6.966 1.00 89.75 297 GLY A CA 1
ATOM 2356 C C . GLY A 1 297 ? 22.181 11.167 -6.866 1.00 89.75 297 GLY A C 1
ATOM 2357 O O . GLY A 1 297 ? 21.357 12.087 -6.833 1.00 89.75 297 GLY A O 1
ATOM 2358 N N . GLU A 1 298 ? 23.494 11.375 -6.823 1.00 85.00 298 GLU A N 1
ATOM 2359 C CA . GLU A 1 298 ? 24.045 12.717 -6.673 1.00 85.00 298 GLU A CA 1
ATOM 2360 C C . GLU A 1 298 ? 23.695 13.579 -7.905 1.00 85.00 298 GLU A C 1
ATOM 2362 O O . GLU A 1 298 ? 23.863 13.117 -9.041 1.00 85.00 298 GLU A O 1
ATOM 2367 N N . PRO A 1 299 ? 23.189 14.818 -7.721 1.00 77.69 299 PRO A N 1
ATOM 2368 C CA . PRO A 1 299 ? 22.747 15.684 -8.824 1.00 77.69 299 PRO A CA 1
ATOM 2369 C C . PRO A 1 299 ? 23.786 15.917 -9.928 1.00 77.69 299 PRO A C 1
ATOM 2371 O O . PRO A 1 299 ? 23.412 16.178 -11.072 1.00 77.69 299 PRO A O 1
ATOM 2374 N N . ASP A 1 300 ? 25.072 15.806 -9.586 1.00 77.31 300 ASP A N 1
ATOM 2375 C CA . ASP A 1 300 ? 26.202 16.098 -10.470 1.00 77.31 300 ASP A CA 1
ATOM 2376 C C . ASP A 1 300 ? 26.779 14.855 -11.179 1.00 77.31 300 ASP A C 1
ATOM 2378 O O . ASP A 1 300 ? 27.660 14.991 -12.026 1.00 77.31 300 ASP A O 1
ATOM 2382 N N . HIS A 1 301 ? 26.304 13.643 -10.867 1.00 71.12 301 HIS A N 1
ATOM 2383 C CA . HIS A 1 301 ? 26.826 12.391 -11.442 1.00 71.12 301 HIS A CA 1
ATOM 2384 C C . HIS A 1 301 ? 26.001 11.861 -12.630 1.00 71.12 301 HIS A C 1
ATOM 2386 O O . HIS A 1 301 ? 26.477 11.035 -13.406 1.00 71.12 301 HIS A O 1
ATOM 2392 N N . GLY A 1 302 ? 24.753 12.316 -12.789 1.00 64.06 302 GLY A N 1
ATOM 2393 C CA . GLY A 1 302 ? 23.789 11.746 -13.735 1.00 64.06 302 GLY A CA 1
ATOM 2394 C C . GLY A 1 302 ? 23.311 12.681 -14.848 1.00 64.06 302 GLY A C 1
ATOM 2395 O O . GLY A 1 302 ? 23.648 13.858 -14.924 1.00 64.06 302 GLY A O 1
ATOM 2396 N N . GLN A 1 303 ? 22.425 12.158 -15.703 1.00 60.88 303 GLN A N 1
ATOM 2397 C CA . GLN A 1 303 ? 21.763 12.930 -16.771 1.00 60.88 303 GLN A CA 1
ATOM 2398 C C . GLN A 1 303 ? 20.682 13.901 -16.252 1.00 60.88 303 GLN A C 1
ATOM 2400 O O . GLN A 1 303 ? 20.089 14.658 -17.024 1.00 60.88 303 GLN A O 1
ATOM 2405 N N . HIS A 1 304 ? 20.365 13.853 -14.958 1.00 65.00 304 HIS A N 1
ATOM 2406 C CA . HIS A 1 304 ? 19.219 14.529 -14.366 1.00 65.00 304 HIS A CA 1
ATOM 2407 C C . HIS A 1 304 ? 19.638 15.351 -13.145 1.00 65.00 304 HIS A C 1
ATOM 2409 O O . HIS A 1 304 ? 19.811 14.815 -12.063 1.00 65.00 304 HIS A O 1
ATOM 2415 N N . GLN A 1 305 ? 19.676 16.678 -13.284 1.00 68.75 305 GLN A N 1
ATOM 2416 C CA . GLN A 1 305 ? 20.010 17.609 -12.188 1.00 68.75 305 GLN A CA 1
ATOM 2417 C C . GLN A 1 305 ? 18.944 17.695 -11.072 1.00 68.75 305 GLN A C 1
ATOM 2419 O O . GLN A 1 305 ? 19.032 18.530 -10.172 1.00 68.75 305 GLN A O 1
ATOM 2424 N N . TRP A 1 306 ? 17.874 16.903 -11.164 1.00 69.50 306 TRP A N 1
ATOM 2425 C CA . TRP A 1 306 ? 16.777 16.867 -10.194 1.00 69.50 306 TRP A CA 1
ATOM 2426 C C . TRP A 1 306 ? 16.835 15.646 -9.266 1.00 69.50 306 TRP A C 1
ATOM 2428 O O . TRP A 1 306 ? 15.905 15.457 -8.483 1.00 69.50 306 TRP A O 1
ATOM 2438 N N . THR A 1 307 ? 17.883 14.820 -9.353 1.00 81.81 307 THR A N 1
ATOM 2439 C CA . THR A 1 307 ? 18.051 13.643 -8.490 1.00 81.81 307 THR A CA 1
ATOM 2440 C C . THR A 1 307 ? 18.354 14.030 -7.044 1.00 81.81 307 THR A C 1
ATOM 2442 O O . THR A 1 307 ? 18.627 15.189 -6.726 1.00 81.81 307 THR A O 1
ATOM 2445 N N . LEU A 1 308 ? 18.233 13.054 -6.150 1.00 87.50 308 LEU A N 1
ATOM 2446 C CA . LEU A 1 308 ? 18.322 13.241 -4.709 1.00 87.50 308 LEU A CA 1
ATOM 2447 C C . LEU A 1 308 ? 19.548 12.529 -4.148 1.00 87.50 308 LEU A C 1
ATOM 2449 O O . LEU A 1 308 ? 19.712 11.323 -4.352 1.00 87.50 308 LEU A O 1
ATOM 2453 N N . GLY A 1 309 ? 20.350 13.258 -3.371 1.00 92.69 309 GLY A N 1
ATOM 2454 C CA . GLY A 1 309 ? 21.471 12.690 -2.622 1.00 92.69 309 GLY A CA 1
ATOM 2455 C C . GLY A 1 309 ? 21.020 11.660 -1.578 1.00 92.69 309 GLY A C 1
ATOM 2456 O O . GLY A 1 309 ? 19.820 11.451 -1.336 1.00 92.69 309 GLY A O 1
ATOM 2457 N N . TYR A 1 310 ? 21.988 11.001 -0.940 1.00 94.75 310 TYR A N 1
ATOM 2458 C CA . TYR A 1 310 ? 21.702 9.832 -0.101 1.00 94.75 310 TYR A CA 1
ATOM 2459 C C . TYR A 1 310 ? 20.742 10.108 1.067 1.00 94.75 310 TYR A C 1
ATOM 2461 O O . TYR A 1 310 ? 19.833 9.314 1.282 1.00 94.75 310 TYR A O 1
ATOM 2469 N N . ASP A 1 311 ? 20.874 11.219 1.798 1.00 91.00 311 ASP A N 1
ATOM 2470 C CA . ASP A 1 311 ? 20.042 11.470 2.989 1.00 91.00 311 ASP A CA 1
ATOM 2471 C C . ASP A 1 311 ? 18.549 11.613 2.646 1.00 91.00 311 ASP A C 1
ATOM 2473 O O . ASP A 1 311 ? 17.678 11.070 3.331 1.00 91.00 311 ASP A O 1
ATOM 2477 N N . GLN A 1 312 ? 18.247 12.291 1.537 1.00 92.75 312 GLN A N 1
ATOM 2478 C CA . GLN A 1 312 ? 16.882 12.424 1.023 1.00 92.75 312 GLN A CA 1
ATOM 2479 C C . GLN A 1 312 ? 16.362 11.085 0.493 1.00 92.75 312 GLN A C 1
ATOM 2481 O O . GLN A 1 312 ? 15.239 10.689 0.807 1.00 92.75 312 GLN A O 1
ATOM 2486 N N . THR A 1 313 ? 17.196 10.362 -0.259 1.00 95.06 313 THR A N 1
ATOM 2487 C CA . THR A 1 313 ? 16.880 9.013 -0.746 1.00 95.06 313 THR A CA 1
ATOM 2488 C C . THR A 1 313 ? 16.568 8.067 0.414 1.00 95.06 313 THR A C 1
ATOM 2490 O O . THR A 1 313 ? 15.559 7.365 0.388 1.00 95.06 313 THR A O 1
ATOM 2493 N N . LYS A 1 314 ? 17.380 8.087 1.476 1.00 93.00 314 LYS A N 1
ATOM 2494 C CA . LYS A 1 314 ? 17.206 7.271 2.679 1.00 93.00 314 LYS A CA 1
ATOM 2495 C C . LYS A 1 314 ? 15.865 7.541 3.355 1.00 93.00 314 LYS A C 1
ATOM 2497 O O . LYS A 1 314 ? 15.191 6.592 3.746 1.00 93.00 314 LYS A O 1
ATOM 2502 N N . ALA A 1 315 ? 15.452 8.803 3.469 1.00 88.19 315 ALA A N 1
ATOM 2503 C CA . ALA A 1 315 ? 14.151 9.148 4.038 1.00 88.19 315 ALA A CA 1
ATOM 2504 C C . ALA A 1 315 ? 12.985 8.560 3.219 1.00 88.19 315 ALA A C 1
ATOM 2506 O O . ALA A 1 315 ? 12.028 8.043 3.794 1.00 88.19 315 ALA A O 1
ATOM 2507 N N . ILE A 1 316 ? 13.085 8.586 1.886 1.00 94.19 316 ILE A N 1
ATOM 2508 C CA . ILE A 1 316 ? 12.071 8.025 0.980 1.00 94.19 316 ILE A CA 1
ATOM 2509 C C . ILE A 1 316 ? 12.050 6.495 1.054 1.00 94.19 316 ILE A C 1
ATOM 2511 O O . ILE A 1 316 ? 10.981 5.911 1.209 1.00 94.19 316 ILE A O 1
ATOM 2515 N N . LEU A 1 317 ? 13.215 5.843 0.992 1.00 93.38 317 LEU A N 1
ATOM 2516 C CA . LEU A 1 317 ? 13.332 4.386 1.112 1.00 93.38 317 LEU A CA 1
ATOM 2517 C C . LEU A 1 317 ? 12.805 3.890 2.463 1.00 93.38 317 LEU A C 1
ATOM 2519 O O . LEU A 1 317 ? 12.102 2.884 2.518 1.00 93.38 317 LEU A O 1
ATOM 2523 N N . LYS A 1 318 ? 13.080 4.627 3.546 1.00 82.94 318 LYS A N 1
ATOM 2524 C CA . LYS A 1 318 ? 12.544 4.325 4.874 1.00 82.94 318 LYS A CA 1
ATOM 2525 C C . LYS A 1 318 ? 11.024 4.441 4.916 1.00 82.94 318 LYS A C 1
ATOM 2527 O O . LYS A 1 318 ? 10.378 3.537 5.434 1.00 82.94 318 LYS A O 1
ATOM 2532 N N . ALA A 1 319 ? 10.460 5.510 4.353 1.00 82.94 319 ALA A N 1
ATOM 2533 C CA . ALA A 1 319 ? 9.012 5.671 4.258 1.00 82.94 319 ALA A CA 1
ATOM 2534 C C . ALA A 1 319 ? 8.375 4.541 3.433 1.00 82.94 319 ALA A C 1
ATOM 2536 O O . ALA A 1 319 ? 7.394 3.953 3.874 1.00 82.94 319 ALA A O 1
ATOM 2537 N N . ALA A 1 320 ? 8.968 4.174 2.292 1.00 88.69 320 ALA A N 1
ATOM 2538 C CA . ALA A 1 320 ? 8.501 3.068 1.454 1.00 88.69 320 ALA A CA 1
ATOM 2539 C C . ALA A 1 320 ? 8.526 1.728 2.201 1.00 88.69 320 ALA A C 1
ATOM 2541 O O . ALA A 1 320 ? 7.528 1.011 2.220 1.00 88.69 320 ALA A O 1
ATOM 2542 N N . TRP A 1 321 ? 9.633 1.427 2.883 1.00 84.25 321 TRP A N 1
ATOM 2543 C CA . TRP A 1 321 ? 9.765 0.219 3.693 1.00 84.25 321 TRP A CA 1
ATOM 2544 C C . TRP A 1 321 ? 8.740 0.167 4.833 1.00 84.25 321 TRP A C 1
ATOM 2546 O O . TRP A 1 321 ? 8.067 -0.845 5.012 1.00 84.25 321 TRP A O 1
ATOM 2556 N N . MET A 1 322 ? 8.567 1.270 5.571 1.00 78.19 322 MET A N 1
ATOM 2557 C CA . MET A 1 322 ? 7.561 1.376 6.635 1.00 78.19 322 MET A CA 1
ATOM 2558 C C . MET A 1 322 ? 6.126 1.293 6.103 1.00 78.19 322 MET A C 1
ATOM 2560 O O . MET A 1 322 ? 5.241 0.824 6.814 1.00 78.19 322 MET A O 1
ATOM 2564 N N . ALA A 1 323 ? 5.896 1.720 4.861 1.00 76.31 323 ALA A N 1
ATOM 2565 C CA . ALA A 1 323 ? 4.613 1.576 4.188 1.00 76.31 323 ALA A CA 1
ATOM 2566 C C . ALA A 1 323 ? 4.327 0.130 3.749 1.00 76.31 323 ALA A C 1
ATOM 2568 O O . ALA A 1 323 ? 3.170 -0.181 3.500 1.00 76.31 323 ALA A O 1
ATOM 2569 N N . GLY A 1 324 ? 5.334 -0.753 3.721 1.00 82.12 324 GLY A N 1
ATOM 2570 C CA . GLY A 1 324 ? 5.215 -2.156 3.310 1.00 82.12 324 GLY A CA 1
ATOM 2571 C C . GLY A 1 324 ? 5.715 -2.448 1.891 1.00 82.12 324 GLY A C 1
ATOM 2572 O O . GLY A 1 324 ? 5.802 -3.622 1.510 1.00 82.12 324 GLY A O 1
ATOM 2573 N N . ILE A 1 325 ? 6.124 -1.410 1.150 1.00 92.12 325 ILE A N 1
ATOM 2574 C CA . ILE A 1 325 ? 6.654 -1.531 -0.207 1.00 92.12 325 ILE A CA 1
ATOM 2575 C C . ILE A 1 325 ? 7.970 -2.298 -0.144 1.00 92.12 325 ILE A C 1
ATOM 2577 O O . ILE A 1 325 ? 8.940 -1.863 0.481 1.00 92.12 325 ILE A O 1
ATOM 2581 N N . ASN A 1 326 ? 8.008 -3.445 -0.820 1.00 94.50 326 ASN A N 1
ATOM 2582 C CA . ASN A 1 326 ? 9.174 -4.321 -0.820 1.00 94.50 326 ASN A CA 1
ATOM 2583 C C . ASN A 1 326 ? 9.836 -4.462 -2.192 1.00 94.50 326 ASN A C 1
ATOM 2585 O O . ASN A 1 326 ? 10.887 -5.090 -2.275 1.00 94.50 326 ASN A O 1
ATOM 2589 N N . PHE A 1 327 ? 9.239 -3.919 -3.254 1.00 97.81 327 PHE A N 1
ATOM 2590 C CA . PHE A 1 327 ? 9.734 -4.074 -4.616 1.00 97.81 327 PHE A CA 1
ATOM 2591 C C . PHE A 1 327 ? 10.381 -2.782 -5.128 1.00 97.81 327 PHE A C 1
ATOM 2593 O O . PHE A 1 327 ? 9.695 -1.778 -5.327 1.00 97.81 327 PHE A O 1
ATOM 2600 N N . PHE A 1 328 ? 11.692 -2.824 -5.378 1.00 98.38 328 PHE A N 1
ATOM 2601 C CA . PHE A 1 328 ? 12.493 -1.679 -5.819 1.00 98.38 328 PHE A CA 1
ATOM 2602 C C . PHE A 1 328 ? 13.070 -1.912 -7.218 1.00 98.38 328 PHE A C 1
ATOM 2604 O O . PHE A 1 328 ? 13.716 -2.933 -7.462 1.00 98.38 328 PHE A O 1
ATOM 2611 N N . ASP A 1 329 ? 12.869 -0.950 -8.118 1.00 98.56 329 ASP A N 1
ATOM 2612 C CA . ASP A 1 329 ? 13.366 -0.982 -9.496 1.00 98.56 329 ASP A CA 1
ATOM 2613 C C . ASP A 1 329 ? 14.451 0.083 -9.712 1.00 98.56 329 ASP A C 1
ATOM 2615 O O . ASP A 1 329 ? 14.230 1.280 -9.525 1.00 98.56 329 ASP A O 1
ATOM 2619 N N . THR A 1 330 ? 15.643 -0.353 -10.118 1.00 98.12 330 THR A N 1
ATOM 2620 C CA . THR A 1 330 ? 16.811 0.507 -10.364 1.00 98.12 330 THR A CA 1
ATOM 2621 C C . THR A 1 330 ? 17.531 0.117 -11.663 1.00 98.12 330 THR A C 1
ATOM 2623 O O . THR A 1 330 ? 17.036 -0.712 -12.428 1.00 98.12 330 THR A O 1
ATOM 2626 N N . ALA A 1 331 ? 18.641 0.772 -11.992 1.00 95.56 331 ALA A N 1
ATOM 2627 C CA . ALA A 1 331 ? 19.487 0.453 -13.134 1.00 95.56 331 ALA A CA 1
ATOM 2628 C C . ALA A 1 331 ? 20.891 1.048 -12.943 1.00 95.56 331 ALA A C 1
ATOM 2630 O O . ALA A 1 331 ? 21.015 2.126 -12.356 1.00 95.56 331 ALA A O 1
ATOM 2631 N N . PRO A 1 332 ? 21.933 0.451 -13.546 1.00 90.88 332 PRO A N 1
ATOM 2632 C CA . PRO A 1 332 ? 23.288 1.000 -13.517 1.00 90.88 332 PRO A CA 1
ATOM 2633 C C . PRO A 1 332 ? 23.398 2.380 -14.181 1.00 90.88 332 PRO A C 1
ATOM 2635 O O . PRO A 1 332 ? 24.258 3.166 -13.815 1.00 90.88 332 PRO A O 1
ATOM 2638 N N . ALA A 1 333 ? 22.521 2.710 -15.135 1.00 86.62 333 ALA A N 1
ATOM 2639 C CA . ALA A 1 333 ? 22.523 4.028 -15.777 1.00 86.62 333 ALA A CA 1
ATOM 2640 C C . ALA A 1 333 ? 21.874 5.140 -14.931 1.00 86.62 333 ALA A C 1
ATOM 2642 O O . ALA A 1 333 ? 21.918 6.305 -15.324 1.00 86.62 333 ALA A O 1
ATOM 2643 N N . TYR A 1 334 ? 21.233 4.814 -13.804 1.00 87.75 334 TYR A N 1
ATOM 2644 C CA . TYR A 1 334 ? 20.589 5.815 -12.953 1.00 87.75 334 TYR A CA 1
ATOM 2645 C C . TYR A 1 334 ? 21.646 6.487 -12.076 1.00 87.75 334 TYR A C 1
ATOM 2647 O O . TYR A 1 334 ? 22.165 5.872 -11.144 1.00 87.75 334 TYR A O 1
ATOM 2655 N N . SER A 1 335 ? 21.974 7.734 -12.431 1.00 84.56 335 SER A N 1
ATOM 2656 C CA . SER A 1 335 ? 23.048 8.535 -11.826 1.00 84.56 335 SER A CA 1
ATOM 2657 C C . SER A 1 335 ? 24.366 7.770 -11.698 1.00 84.56 335 SER A C 1
ATOM 2659 O O . SER A 1 335 ? 24.921 7.660 -10.614 1.00 84.56 335 SER A O 1
ATOM 2661 N N . ASP A 1 336 ? 24.813 7.174 -12.808 1.00 86.50 336 ASP A N 1
ATOM 2662 C CA . ASP A 1 336 ? 26.071 6.410 -12.900 1.00 86.50 336 ASP A CA 1
ATOM 2663 C C . ASP A 1 336 ? 26.226 5.302 -11.831 1.00 86.50 336 ASP A C 1
ATOM 2665 O O . ASP A 1 336 ? 27.312 4.969 -11.358 1.00 86.50 336 ASP A O 1
ATOM 2669 N N . GLY A 1 337 ? 25.098 4.708 -11.431 1.00 90.50 337 GLY A N 1
ATOM 2670 C CA . GLY A 1 337 ? 25.037 3.609 -10.472 1.00 90.50 337 GLY A CA 1
ATOM 2671 C C . GLY A 1 337 ? 24.814 4.042 -9.024 1.00 90.50 337 GLY A C 1
ATOM 2672 O O . GLY A 1 337 ? 24.672 3.168 -8.163 1.00 90.50 337 GLY A O 1
ATOM 2673 N N . ASP A 1 338 ? 24.712 5.342 -8.734 1.00 92.81 338 ASP A N 1
ATOM 2674 C CA . ASP A 1 338 ? 24.411 5.835 -7.385 1.00 92.81 338 ASP A CA 1
ATOM 2675 C C . ASP A 1 338 ? 23.106 5.243 -6.842 1.00 92.81 338 ASP A C 1
ATOM 2677 O O . ASP A 1 338 ? 23.043 4.852 -5.679 1.00 92.81 338 ASP A O 1
ATOM 2681 N N . SER A 1 339 ? 22.080 5.100 -7.688 1.00 95.50 339 SER A N 1
ATOM 2682 C CA . SER A 1 339 ? 20.794 4.514 -7.293 1.00 95.50 339 SER A CA 1
ATOM 2683 C C . SER A 1 339 ? 20.960 3.108 -6.693 1.00 95.50 339 SER A C 1
ATOM 2685 O O . SER A 1 339 ? 20.421 2.811 -5.624 1.00 95.50 339 SER A O 1
ATOM 2687 N N . GLU A 1 340 ? 21.770 2.254 -7.327 1.00 98.25 340 GLU A N 1
ATOM 2688 C CA . GLU A 1 340 ? 22.085 0.911 -6.824 1.00 98.25 340 GLU A CA 1
ATOM 2689 C C . GLU A 1 340 ? 22.891 0.972 -5.522 1.00 98.25 340 GLU A C 1
ATOM 2691 O O . GLU A 1 340 ? 22.595 0.251 -4.565 1.00 98.25 340 GLU A O 1
ATOM 2696 N N . ALA A 1 341 ? 23.889 1.858 -5.463 1.00 97.94 341 ALA A N 1
ATOM 2697 C CA . ALA A 1 341 ? 24.726 2.033 -4.281 1.00 97.94 341 ALA A CA 1
ATOM 2698 C C . ALA A 1 341 ? 23.919 2.520 -3.067 1.00 97.94 341 ALA A C 1
ATOM 2700 O O . ALA A 1 341 ? 24.127 2.042 -1.948 1.00 97.94 341 ALA A O 1
ATOM 2701 N N . PHE A 1 342 ? 22.972 3.435 -3.278 1.00 97.94 342 PHE A N 1
ATOM 2702 C CA . PHE A 1 342 ? 22.120 3.997 -2.233 1.00 97.94 342 PHE A CA 1
ATOM 2703 C C . PHE A 1 342 ? 21.147 2.958 -1.682 1.00 97.94 342 PHE A C 1
ATOM 2705 O O . PHE A 1 342 ? 21.017 2.854 -0.463 1.00 97.94 342 PHE A O 1
ATOM 2712 N N . ILE A 1 343 ? 20.525 2.139 -2.537 1.00 98.25 343 ILE A N 1
ATOM 2713 C CA . ILE A 1 343 ? 19.659 1.037 -2.086 1.00 98.25 343 ILE A CA 1
ATOM 2714 C C . ILE A 1 343 ? 20.469 0.036 -1.255 1.00 98.25 343 ILE A C 1
ATOM 2716 O O . ILE A 1 343 ? 20.077 -0.290 -0.136 1.00 98.25 343 ILE A O 1
ATOM 2720 N N . GLY A 1 344 ? 21.629 -0.408 -1.756 1.00 98.06 344 GLY A N 1
ATOM 2721 C CA . GLY A 1 344 ? 22.487 -1.350 -1.032 1.00 98.06 344 GLY A CA 1
ATOM 2722 C C . GLY A 1 344 ? 22.949 -0.812 0.325 1.00 98.06 344 GLY A C 1
ATOM 2723 O O . GLY A 1 344 ? 22.919 -1.518 1.336 1.00 98.06 344 GLY A O 1
ATOM 2724 N N . ARG A 1 345 ? 23.325 0.473 0.373 1.00 98.06 345 ARG A N 1
ATOM 2725 C CA . ARG A 1 345 ? 23.695 1.166 1.613 1.00 98.06 345 ARG A CA 1
ATOM 2726 C C . ARG A 1 345 ? 22.520 1.253 2.592 1.00 98.06 345 ARG A C 1
ATOM 2728 O O . ARG A 1 345 ? 22.710 0.943 3.766 1.00 98.06 345 ARG A O 1
ATOM 2735 N N . PHE A 1 346 ? 21.328 1.608 2.116 1.00 97.38 346 PHE A N 1
ATOM 2736 C CA . PHE A 1 346 ? 20.116 1.708 2.930 1.00 97.38 346 PHE A CA 1
ATOM 2737 C C . PHE A 1 346 ? 19.748 0.374 3.589 1.00 97.38 346 PHE A C 1
ATOM 2739 O O . PHE A 1 346 ? 19.582 0.328 4.808 1.00 97.38 346 PHE A O 1
ATOM 2746 N N . LEU A 1 347 ? 19.689 -0.717 2.813 1.00 94.69 347 LEU A N 1
ATOM 2747 C CA . LEU A 1 347 ? 19.340 -2.046 3.335 1.00 94.69 347 LEU A CA 1
ATOM 2748 C C . LEU A 1 347 ? 20.303 -2.485 4.446 1.00 94.69 347 LEU A C 1
ATOM 2750 O O . LEU A 1 347 ? 19.879 -3.015 5.472 1.00 94.69 347 LEU A O 1
ATOM 2754 N N . LYS A 1 348 ? 21.599 -2.203 4.274 1.00 93.25 348 LYS A N 1
ATOM 2755 C CA . LYS A 1 348 ? 22.634 -2.506 5.266 1.00 93.25 348 LYS A CA 1
ATOM 2756 C C . LYS A 1 348 ? 22.531 -1.639 6.522 1.00 93.25 348 LYS A C 1
ATOM 2758 O O . LYS A 1 348 ? 22.672 -2.163 7.625 1.00 93.25 348 LYS A O 1
ATOM 2763 N N . GLU A 1 349 ? 22.317 -0.331 6.373 1.00 89.75 349 GLU A N 1
ATOM 2764 C CA . GLU A 1 349 ? 22.203 0.602 7.503 1.00 89.75 349 GLU A CA 1
ATOM 2765 C C . GLU A 1 349 ? 20.959 0.325 8.360 1.00 89.75 349 GLU A C 1
ATOM 2767 O O . GLU A 1 349 ? 21.062 0.310 9.586 1.00 89.75 349 GLU A O 1
ATOM 2772 N N . GLU A 1 350 ? 19.808 0.061 7.733 1.00 81.88 350 GLU A N 1
ATOM 2773 C CA . GLU A 1 350 ? 18.557 -0.250 8.442 1.00 81.88 350 GLU A CA 1
ATOM 2774 C C . GLU A 1 350 ? 18.433 -1.740 8.820 1.00 81.88 350 GLU A C 1
ATOM 2776 O O . GLU A 1 350 ? 17.445 -2.129 9.439 1.00 81.88 350 GLU A O 1
ATOM 2781 N N . LYS A 1 351 ? 19.445 -2.567 8.502 1.00 79.25 351 LYS A N 1
ATOM 2782 C CA . LYS A 1 351 ? 19.499 -4.013 8.800 1.00 79.25 351 LYS A CA 1
ATOM 2783 C C . LYS A 1 351 ? 18.280 -4.779 8.271 1.00 79.25 351 LYS A C 1
ATOM 2785 O O . LYS A 1 351 ? 17.733 -5.635 8.961 1.00 79.25 351 LYS A O 1
ATOM 2790 N N . ILE A 1 352 ? 17.851 -4.450 7.056 1.00 80.62 352 ILE A N 1
ATOM 2791 C CA . ILE A 1 352 ? 16.737 -5.123 6.385 1.00 80.62 352 ILE A CA 1
ATOM 2792 C C . ILE A 1 352 ? 17.252 -6.431 5.787 1.00 80.62 352 ILE A C 1
ATOM 2794 O O . ILE A 1 352 ? 18.232 -6.434 5.037 1.00 80.62 352 ILE A O 1
ATOM 2798 N N . ASP A 1 353 ? 16.582 -7.540 6.100 1.00 78.31 353 ASP A N 1
ATOM 2799 C CA . ASP A 1 353 ? 16.939 -8.841 5.549 1.00 78.31 353 ASP A CA 1
ATOM 2800 C C . ASP A 1 353 ? 16.743 -8.850 4.032 1.00 78.31 353 ASP A C 1
ATOM 2802 O O . ASP A 1 353 ? 15.692 -8.485 3.500 1.00 78.31 353 ASP A O 1
ATOM 2806 N N . ARG A 1 354 ? 17.765 -9.314 3.303 1.00 92.81 354 ARG A N 1
ATOM 2807 C CA . ARG A 1 354 ? 17.747 -9.338 1.834 1.00 92.81 354 ARG A CA 1
ATOM 2808 C C . ARG A 1 354 ? 16.553 -10.123 1.280 1.00 92.81 354 ARG A C 1
ATOM 2810 O O . ARG A 1 354 ? 16.067 -9.782 0.206 1.00 92.81 354 ARG A O 1
ATOM 2817 N N . SER A 1 355 ? 16.083 -11.143 2.000 1.00 85.25 355 SER A N 1
ATOM 2818 C CA . SER A 1 355 ? 14.922 -11.960 1.625 1.00 85.25 355 SER A CA 1
ATOM 2819 C C . SER A 1 355 ? 13.580 -11.236 1.728 1.00 85.25 355 SER A C 1
ATOM 2821 O O . SER A 1 355 ? 12.600 -11.711 1.155 1.00 85.25 355 SER A O 1
ATOM 2823 N N . ASP A 1 356 ? 13.506 -10.119 2.453 1.00 85.50 356 ASP A N 1
ATOM 2824 C CA . ASP A 1 356 ? 12.257 -9.380 2.623 1.00 85.50 356 ASP A CA 1
ATOM 2825 C C . ASP A 1 356 ? 11.969 -8.392 1.489 1.00 85.50 356 ASP A C 1
ATOM 2827 O O . ASP A 1 356 ? 10.823 -7.946 1.354 1.00 85.50 356 ASP A O 1
ATOM 2831 N N . VAL A 1 357 ? 12.974 -8.091 0.663 1.00 95.38 357 VAL A N 1
ATOM 2832 C CA . VAL A 1 357 ? 12.895 -7.152 -0.459 1.00 95.38 357 VAL A CA 1
ATOM 2833 C C . VAL A 1 357 ? 13.063 -7.864 -1.797 1.00 95.38 357 VAL A C 1
ATOM 2835 O O . VAL A 1 357 ? 13.786 -8.849 -1.917 1.00 95.38 357 VAL A O 1
ATOM 2838 N N . VAL A 1 358 ? 12.406 -7.333 -2.821 1.00 98.44 358 VAL A N 1
ATOM 2839 C CA . VAL A 1 358 ? 12.546 -7.739 -4.216 1.00 98.44 358 VAL A CA 1
ATOM 2840 C C . VAL A 1 358 ? 13.317 -6.641 -4.935 1.00 98.44 358 VAL A C 1
ATOM 2842 O O . VAL A 1 358 ? 12.868 -5.496 -4.990 1.00 98.44 358 VAL A O 1
ATOM 2845 N N . LEU A 1 359 ? 14.486 -6.979 -5.476 1.00 98.75 359 LEU A N 1
ATOM 2846 C CA . LEU A 1 359 ? 15.329 -6.037 -6.215 1.00 98.75 359 LEU A CA 1
ATOM 2847 C C . LEU A 1 359 ? 15.299 -6.344 -7.712 1.00 98.75 359 LEU A C 1
ATOM 2849 O O . LEU A 1 359 ? 15.706 -7.433 -8.131 1.00 98.75 359 LEU A O 1
ATOM 2853 N N . ALA A 1 360 ? 14.854 -5.364 -8.501 1.00 98.75 360 ALA A N 1
ATOM 2854 C CA . ALA A 1 360 ? 14.986 -5.349 -9.950 1.00 98.75 360 ALA A CA 1
ATOM 2855 C C . ALA A 1 360 ? 16.106 -4.399 -10.388 1.00 98.75 360 ALA A C 1
ATOM 2857 O O . ALA A 1 360 ? 16.121 -3.227 -10.011 1.00 98.75 360 ALA A O 1
ATOM 2858 N N . THR A 1 361 ? 17.011 -4.889 -11.234 1.00 98.69 361 THR A N 1
ATOM 2859 C CA . THR A 1 361 ? 17.963 -4.037 -11.964 1.00 98.69 361 THR A CA 1
ATOM 2860 C C . THR A 1 361 ? 18.033 -4.428 -13.438 1.00 98.69 361 THR A C 1
ATOM 2862 O O . THR A 1 361 ? 17.437 -5.421 -13.867 1.00 98.69 361 THR A O 1
ATOM 2865 N N . LYS A 1 362 ? 18.725 -3.617 -14.237 1.00 98.06 362 LYS A N 1
ATOM 2866 C CA . LYS A 1 362 ? 18.698 -3.664 -15.699 1.00 98.06 362 LYS A CA 1
ATOM 2867 C C . LYS A 1 362 ? 20.097 -3.724 -16.292 1.00 98.06 362 LYS A C 1
ATOM 2869 O O . LYS A 1 362 ? 21.074 -3.349 -15.652 1.00 98.06 362 LYS A O 1
ATOM 2874 N N . PHE A 1 363 ? 20.175 -4.103 -17.558 1.00 97.50 363 PHE A N 1
ATOM 2875 C CA . PHE A 1 363 ? 21.366 -3.918 -18.380 1.00 97.50 363 PHE A CA 1
ATOM 2876 C C . PHE A 1 363 ? 20.979 -3.542 -19.806 1.00 97.50 363 PHE A C 1
ATOM 2878 O O . PHE A 1 363 ? 19.899 -3.892 -20.290 1.00 97.50 363 PHE A O 1
ATOM 2885 N N . PHE A 1 364 ? 21.847 -2.781 -20.463 1.00 94.81 364 PHE A N 1
ATOM 2886 C CA . PHE A 1 364 ? 21.658 -2.392 -21.855 1.00 94.81 364 PHE A CA 1
ATOM 2887 C C . PHE A 1 364 ? 22.228 -3.459 -22.794 1.00 94.81 364 PHE A C 1
ATOM 2889 O O . PHE A 1 364 ? 23.075 -4.239 -22.372 1.00 94.81 364 PHE A O 1
ATOM 2896 N N . PRO A 1 365 ? 21.787 -3.494 -24.061 1.00 93.94 365 PRO A N 1
ATOM 2897 C CA . PRO A 1 365 ? 22.505 -4.203 -25.112 1.00 93.94 365 PRO A CA 1
ATOM 2898 C C . PRO A 1 365 ? 23.983 -3.800 -25.191 1.00 93.94 365 PRO A C 1
ATOM 2900 O O . PRO A 1 365 ? 24.342 -2.672 -24.839 1.00 93.94 365 PRO A O 1
ATOM 2903 N N . ARG A 1 366 ? 24.815 -4.697 -25.734 1.00 92.31 366 ARG A N 1
ATOM 2904 C CA . ARG A 1 366 ? 26.225 -4.406 -26.024 1.00 92.31 366 ARG A CA 1
ATOM 2905 C C . ARG A 1 366 ? 26.352 -3.179 -26.922 1.00 92.31 366 ARG A C 1
ATOM 2907 O O . ARG A 1 366 ? 25.622 -3.020 -27.904 1.00 92.31 366 ARG A O 1
ATOM 2914 N N . THR A 1 367 ? 27.327 -2.342 -26.606 1.00 89.62 367 THR A N 1
ATOM 2915 C CA . THR A 1 367 ? 27.769 -1.258 -27.482 1.00 89.62 367 THR A CA 1
ATOM 2916 C C . THR A 1 367 ? 28.520 -1.811 -28.695 1.00 89.62 367 THR A C 1
ATOM 2918 O O . THR A 1 367 ? 28.992 -2.949 -28.699 1.00 89.62 367 THR A O 1
ATOM 2921 N N . PHE A 1 368 ? 28.658 -0.996 -29.742 1.00 85.81 368 PHE A N 1
ATOM 2922 C CA . PHE A 1 368 ? 29.414 -1.388 -30.935 1.00 85.81 368 PHE A CA 1
ATOM 2923 C C . PHE A 1 368 ? 30.884 -1.649 -30.629 1.00 85.81 368 PHE A C 1
ATOM 2925 O O . PHE A 1 368 ? 31.408 -2.670 -31.059 1.00 85.81 368 PHE A O 1
ATOM 2932 N N . ASP A 1 369 ? 31.504 -0.795 -29.820 1.00 90.38 369 ASP A N 1
ATOM 2933 C CA . ASP A 1 369 ? 32.900 -0.947 -29.410 1.00 90.38 369 ASP A CA 1
ATOM 2934 C C . ASP A 1 369 ? 33.135 -2.268 -28.663 1.00 90.38 369 ASP A C 1
ATOM 2936 O O . ASP A 1 369 ? 34.174 -2.901 -28.831 1.00 90.38 369 ASP A O 1
ATOM 2940 N N . GLU A 1 370 ? 32.178 -2.717 -27.842 1.00 92.25 370 GLU A N 1
ATOM 2941 C CA . GLU A 1 370 ? 32.271 -4.018 -27.171 1.00 92.25 370 GLU A CA 1
ATOM 2942 C C . GLU A 1 370 ? 32.197 -5.180 -28.169 1.00 92.25 370 GLU A C 1
ATOM 2944 O O . GLU A 1 370 ? 32.962 -6.136 -28.048 1.00 92.25 370 GLU A O 1
ATOM 2949 N N . ILE A 1 371 ? 31.316 -5.087 -29.171 1.00 89.75 371 ILE A N 1
ATOM 2950 C CA . ILE A 1 371 ? 31.189 -6.097 -30.231 1.00 89.75 371 ILE A CA 1
ATOM 2951 C C . ILE A 1 371 ? 32.462 -6.146 -31.089 1.00 89.75 371 ILE A C 1
ATOM 2953 O O . ILE A 1 371 ? 32.950 -7.233 -31.377 1.00 89.75 371 ILE A O 1
ATOM 2957 N N . GLU A 1 372 ? 33.032 -4.997 -31.467 1.00 91.06 372 GLU A N 1
ATOM 2958 C CA . GLU A 1 372 ? 34.285 -4.927 -32.241 1.00 91.06 372 GLU A CA 1
ATOM 2959 C C . GLU A 1 372 ? 35.502 -5.446 -31.467 1.00 91.06 372 GLU A C 1
ATOM 2961 O O . GLU A 1 372 ? 36.491 -5.863 -32.066 1.00 91.06 372 GLU A O 1
ATOM 2966 N N . ARG A 1 373 ? 35.430 -5.438 -30.134 1.00 94.62 373 ARG A N 1
ATOM 2967 C CA . ARG A 1 373 ? 36.448 -6.003 -29.240 1.00 94.62 373 ARG A CA 1
ATOM 2968 C C . ARG A 1 373 ? 36.208 -7.478 -28.911 1.00 94.62 373 ARG A C 1
ATOM 2970 O O . ARG A 1 373 ? 36.836 -7.985 -27.984 1.00 94.62 373 ARG A O 1
ATOM 2977 N N . ASP A 1 374 ? 35.304 -8.138 -29.634 1.00 93.19 374 ASP A N 1
ATOM 2978 C CA . ASP A 1 374 ? 34.937 -9.546 -29.465 1.00 93.19 374 ASP A CA 1
ATOM 2979 C C . ASP A 1 374 ? 34.439 -9.898 -28.047 1.00 93.19 374 ASP A C 1
ATOM 2981 O O . ASP A 1 374 ? 34.529 -11.047 -27.607 1.00 93.19 374 ASP A O 1
ATOM 2985 N N . ILE A 1 375 ? 33.867 -8.928 -27.316 1.00 95.88 375 ILE A N 1
ATOM 2986 C CA . ILE A 1 375 ? 33.265 -9.192 -26.004 1.00 95.88 375 ILE A CA 1
ATOM 2987 C C . ILE A 1 375 ? 31.986 -10.002 -26.218 1.00 95.88 375 ILE A C 1
ATOM 2989 O O . ILE A 1 375 ? 31.001 -9.534 -26.803 1.00 95.88 375 ILE A O 1
ATOM 2993 N N . SER A 1 376 ? 31.993 -11.240 -25.727 1.00 96.06 376 SER A N 1
ATOM 2994 C CA . SER A 1 376 ? 30.849 -12.146 -25.852 1.00 96.06 376 SER A CA 1
ATOM 2995 C C . SER A 1 376 ? 29.621 -11.623 -25.095 1.00 96.06 376 SER A C 1
ATOM 2997 O O . SER A 1 376 ? 29.742 -10.911 -24.095 1.00 96.06 376 SER A O 1
ATOM 2999 N N . MET A 1 377 ? 28.414 -12.016 -25.523 1.00 95.56 377 MET A N 1
ATOM 3000 C CA . MET A 1 377 ? 27.185 -11.625 -24.816 1.00 95.56 377 MET A CA 1
ATOM 3001 C C . MET A 1 377 ? 27.195 -12.107 -23.359 1.00 95.56 377 MET A C 1
ATOM 3003 O O . MET A 1 377 ? 26.762 -11.391 -22.459 1.00 95.56 377 MET A O 1
ATOM 3007 N N . LYS A 1 378 ? 27.745 -13.302 -23.119 1.00 96.50 378 LYS A N 1
ATOM 3008 C CA . LYS A 1 378 ? 27.913 -13.868 -21.780 1.00 96.50 378 LYS A CA 1
ATOM 3009 C C . LYS A 1 378 ? 28.806 -12.995 -20.901 1.00 96.50 378 LYS A C 1
ATOM 3011 O O . LYS A 1 378 ? 28.387 -12.611 -19.814 1.00 96.50 378 LYS A O 1
ATOM 3016 N N . GLU A 1 379 ? 29.994 -12.641 -21.391 1.00 97.50 379 GLU A N 1
ATOM 3017 C CA . GLU A 1 379 ? 30.940 -11.788 -20.664 1.00 97.50 379 GLU A CA 1
ATOM 3018 C C . GLU A 1 379 ? 30.338 -10.415 -20.345 1.00 97.50 379 GLU A C 1
ATOM 3020 O O . GLU A 1 379 ? 30.457 -9.934 -19.217 1.00 97.50 379 GLU A O 1
ATOM 3025 N N . HIS A 1 380 ? 29.636 -9.810 -21.306 1.00 97.44 380 HIS A N 1
ATOM 3026 C CA . HIS A 1 380 ? 28.979 -8.523 -21.113 1.00 97.44 380 HIS A CA 1
ATOM 3027 C C . HIS A 1 380 ? 27.908 -8.577 -20.010 1.00 97.44 380 HIS A C 1
ATOM 3029 O O . HIS A 1 380 ? 27.944 -7.770 -19.077 1.00 97.44 380 HIS A O 1
ATOM 3035 N N . ILE A 1 381 ? 26.974 -9.533 -20.077 1.00 97.75 381 ILE A N 1
ATOM 3036 C CA . ILE A 1 381 ? 25.891 -9.661 -19.087 1.00 97.75 381 ILE A CA 1
ATOM 3037 C C . ILE A 1 381 ? 26.464 -9.989 -17.700 1.00 97.75 381 ILE A C 1
ATOM 3039 O O . ILE A 1 381 ? 26.071 -9.370 -16.710 1.00 97.75 381 ILE A O 1
ATOM 3043 N N . GLU A 1 382 ? 27.424 -10.915 -17.605 1.00 97.50 382 GLU A N 1
ATOM 3044 C CA . GLU A 1 382 ? 28.055 -11.272 -16.329 1.00 97.50 382 GLU A CA 1
ATOM 3045 C C . GLU A 1 382 ? 28.797 -10.085 -15.703 1.00 97.50 382 GLU A C 1
ATOM 3047 O O . GLU A 1 382 ? 28.679 -9.846 -14.498 1.00 97.50 382 GLU A O 1
ATOM 3052 N N . THR A 1 383 ? 29.526 -9.310 -16.510 1.00 97.88 383 THR A N 1
ATOM 3053 C CA . THR A 1 383 ? 30.254 -8.120 -16.049 1.00 97.88 383 THR A CA 1
ATOM 3054 C C . THR A 1 383 ? 29.296 -7.057 -15.515 1.00 97.88 383 THR A C 1
ATOM 3056 O O . THR A 1 383 ? 29.492 -6.550 -14.407 1.00 97.88 383 THR A O 1
ATOM 3059 N N . ASN A 1 384 ? 28.219 -6.768 -16.253 1.00 98.00 384 ASN A N 1
ATOM 3060 C CA . ASN A 1 384 ? 27.200 -5.804 -15.839 1.00 98.00 384 ASN A CA 1
ATOM 3061 C C . ASN A 1 384 ? 26.487 -6.239 -14.552 1.00 98.00 384 ASN A C 1
ATOM 3063 O O . ASN A 1 384 ? 26.304 -5.426 -13.638 1.00 98.00 384 ASN A O 1
ATOM 3067 N N . LEU A 1 385 ? 26.126 -7.521 -14.439 1.00 98.50 385 LEU A N 1
ATOM 3068 C CA . LEU A 1 385 ? 25.488 -8.040 -13.235 1.00 98.50 385 LEU A CA 1
ATOM 3069 C C . LEU A 1 385 ? 26.431 -7.967 -12.030 1.00 98.50 385 LEU A C 1
ATOM 3071 O O . LEU A 1 385 ? 26.035 -7.464 -10.983 1.00 98.50 385 LEU A O 1
ATOM 3075 N N . ASN A 1 386 ? 27.685 -8.410 -12.164 1.00 98.50 386 ASN A N 1
ATOM 3076 C CA . ASN A 1 386 ? 28.651 -8.380 -11.062 1.00 98.50 386 ASN A CA 1
ATOM 3077 C C . ASN A 1 386 ? 28.911 -6.944 -10.566 1.00 98.50 386 ASN A C 1
ATOM 3079 O O . ASN A 1 386 ? 29.026 -6.719 -9.360 1.00 98.50 386 ASN A O 1
ATOM 3083 N N . ALA A 1 387 ? 28.966 -5.962 -11.473 1.00 98.38 387 ALA A N 1
ATOM 3084 C CA . ALA A 1 387 ? 29.082 -4.553 -11.102 1.00 98.38 387 ALA A CA 1
ATOM 3085 C C . ALA A 1 387 ? 27.853 -4.061 -10.315 1.00 98.38 387 ALA A C 1
ATOM 3087 O O . ALA A 1 387 ? 28.001 -3.382 -9.297 1.00 98.38 387 ALA A O 1
ATOM 3088 N N . SER A 1 388 ? 26.656 -4.458 -10.748 1.00 98.56 388 SER A N 1
ATOM 3089 C CA . SER A 1 388 ? 25.388 -4.110 -10.093 1.00 98.56 388 SER A CA 1
ATOM 3090 C C . SER A 1 388 ? 25.278 -4.741 -8.701 1.00 98.56 388 SER A C 1
ATOM 3092 O O . SER A 1 388 ? 25.003 -4.047 -7.725 1.00 98.56 388 SER A O 1
ATOM 3094 N N . LEU A 1 389 ? 25.605 -6.032 -8.569 1.00 98.56 389 LEU A N 1
ATOM 3095 C CA . LEU A 1 389 ? 25.647 -6.758 -7.292 1.00 98.56 389 LEU A CA 1
ATOM 3096 C C . LEU A 1 389 ? 26.614 -6.116 -6.290 1.00 98.56 389 LEU A C 1
ATOM 3098 O O . LEU A 1 389 ? 26.288 -5.975 -5.110 1.00 98.56 389 LEU A O 1
ATOM 3102 N N . LYS A 1 390 ? 27.780 -5.657 -6.765 1.00 98.56 390 LYS A N 1
ATOM 3103 C CA . LYS A 1 390 ? 28.753 -4.936 -5.936 1.00 98.56 390 LYS A CA 1
ATOM 3104 C C . LYS A 1 390 ? 28.175 -3.630 -5.383 1.00 98.56 390 LYS A C 1
ATOM 3106 O O . LYS A 1 390 ? 28.349 -3.364 -4.196 1.00 98.56 390 LYS A O 1
ATOM 3111 N N . ARG A 1 391 ? 27.495 -2.826 -6.212 1.00 98.38 391 ARG A N 1
ATOM 3112 C CA . ARG A 1 391 ? 26.859 -1.568 -5.772 1.00 98.38 391 ARG A CA 1
ATOM 3113 C C . ARG A 1 391 ? 25.691 -1.828 -4.821 1.00 98.38 391 ARG A C 1
ATOM 3115 O O . ARG A 1 391 ? 25.649 -1.240 -3.744 1.00 98.38 391 ARG A O 1
ATOM 3122 N N . LEU A 1 392 ? 24.824 -2.782 -5.159 1.00 98.38 392 LEU A N 1
ATOM 3123 C CA . LEU A 1 392 ? 23.700 -3.219 -4.323 1.00 98.38 392 LEU A CA 1
ATOM 3124 C C . LEU A 1 392 ? 24.136 -3.913 -3.023 1.00 98.38 392 LEU A C 1
ATOM 3126 O O . LEU A 1 392 ? 23.295 -4.144 -2.159 1.00 98.38 392 LEU A O 1
ATOM 3130 N N . GLN A 1 393 ? 25.424 -4.250 -2.871 1.00 97.88 393 GLN A N 1
ATOM 3131 C CA . GLN A 1 393 ? 25.956 -5.019 -1.741 1.00 97.88 393 GLN A CA 1
ATOM 3132 C C . GLN A 1 393 ? 25.168 -6.321 -1.515 1.00 97.88 393 GLN A C 1
ATOM 3134 O O . GLN A 1 393 ? 24.817 -6.665 -0.388 1.00 97.88 393 GLN A O 1
ATOM 3139 N N . SER A 1 394 ? 24.871 -7.036 -2.603 1.00 97.31 394 SER A N 1
ATOM 3140 C CA . SER A 1 394 ? 24.056 -8.251 -2.589 1.00 97.31 394 SER A CA 1
ATOM 3141 C C . SER A 1 394 ? 24.693 -9.367 -3.410 1.00 97.31 394 SER A C 1
ATOM 3143 O O . SER A 1 394 ? 25.451 -9.108 -4.340 1.00 97.31 394 SER A O 1
ATOM 3145 N N . GLU A 1 395 ? 24.371 -10.616 -3.081 1.00 96.75 395 GLU A N 1
ATOM 3146 C CA . GLU A 1 395 ? 24.843 -11.798 -3.815 1.00 96.75 395 GLU A CA 1
ATOM 3147 C C . GLU A 1 395 ? 23.947 -12.146 -5.012 1.00 96.75 395 GLU A C 1
ATOM 3149 O O . GLU A 1 395 ? 24.392 -12.819 -5.940 1.00 96.75 395 GLU A O 1
ATOM 3154 N N . TYR A 1 396 ? 22.698 -11.664 -5.013 1.00 98.44 396 TYR A N 1
ATOM 3155 C CA . TYR A 1 396 ? 21.730 -11.909 -6.079 1.00 98.44 396 TYR A CA 1
ATOM 3156 C C . TYR A 1 396 ? 20.756 -10.740 -6.275 1.00 98.44 396 TYR A C 1
ATOM 3158 O O . TYR A 1 396 ? 20.479 -9.957 -5.360 1.00 98.44 396 TYR A O 1
ATOM 3166 N N . VAL A 1 397 ? 20.154 -10.673 -7.462 1.00 98.62 397 VAL A N 1
ATOM 3167 C CA . VAL A 1 397 ? 18.958 -9.856 -7.737 1.00 98.62 397 VAL A CA 1
ATOM 3168 C C . VAL A 1 397 ? 17.746 -10.751 -7.973 1.00 98.62 397 VAL A C 1
ATOM 3170 O O . VAL A 1 397 ? 17.872 -11.879 -8.456 1.00 98.62 397 VAL A O 1
ATOM 3173 N N . ASP A 1 398 ? 16.556 -10.280 -7.607 1.00 98.75 398 ASP A N 1
ATOM 3174 C CA . ASP A 1 398 ? 15.333 -11.066 -7.798 1.00 98.75 398 ASP A CA 1
ATOM 3175 C C . ASP A 1 398 ? 14.892 -11.046 -9.258 1.00 98.75 398 ASP A C 1
ATOM 3177 O O . ASP A 1 398 ? 14.447 -12.068 -9.776 1.00 98.75 398 ASP A O 1
ATOM 3181 N N . LEU A 1 399 ? 15.053 -9.899 -9.920 1.00 98.69 399 LEU A N 1
ATOM 3182 C CA . LEU A 1 399 ? 14.672 -9.706 -11.309 1.00 98.69 399 LEU A CA 1
ATOM 3183 C C . LEU A 1 399 ? 15.778 -8.973 -12.080 1.00 98.69 399 LEU A C 1
ATOM 3185 O O . LEU A 1 399 ? 16.141 -7.850 -11.734 1.00 98.69 399 LEU A O 1
ATOM 3189 N N . TYR A 1 400 ? 16.308 -9.594 -13.135 1.00 98.81 400 TYR A N 1
ATOM 3190 C CA . TYR A 1 400 ? 17.304 -8.965 -14.009 1.00 98.81 400 TYR A CA 1
ATOM 3191 C C . TYR A 1 400 ? 16.746 -8.721 -15.408 1.00 98.81 400 TYR A C 1
ATOM 3193 O O . TYR A 1 400 ? 16.286 -9.649 -16.073 1.00 98.81 400 TYR A O 1
ATOM 3201 N N . ILE A 1 401 ? 16.742 -7.459 -15.837 1.00 98.75 401 ILE A N 1
ATOM 3202 C CA . ILE A 1 401 ? 15.928 -7.002 -16.966 1.00 98.75 401 ILE A CA 1
ATOM 3203 C C . ILE A 1 401 ? 16.814 -6.553 -18.132 1.00 98.75 401 ILE A C 1
ATOM 3205 O O . ILE A 1 401 ? 17.648 -5.659 -17.980 1.00 98.75 401 ILE A O 1
ATOM 3209 N N . LEU A 1 402 ? 16.577 -7.104 -19.324 1.00 98.38 402 LEU A N 1
ATOM 3210 C CA . LEU A 1 402 ? 17.105 -6.531 -20.563 1.00 98.38 402 LEU A CA 1
ATOM 3211 C C . LEU A 1 402 ? 16.368 -5.214 -20.857 1.00 98.38 402 LEU A C 1
ATOM 3213 O O . LEU A 1 402 ? 15.163 -5.215 -21.090 1.00 98.38 402 LEU A O 1
ATOM 3217 N N . HIS A 1 403 ? 17.072 -4.083 -20.826 1.00 96.62 403 HIS A N 1
ATOM 3218 C CA . HIS A 1 403 ? 16.454 -2.748 -20.799 1.00 96.62 403 HIS A CA 1
ATOM 3219 C C . HIS A 1 403 ? 15.752 -2.348 -22.114 1.00 96.62 403 HIS A C 1
ATOM 3221 O O . HIS A 1 403 ? 14.849 -1.508 -22.117 1.00 96.62 403 HIS A O 1
ATOM 3227 N N . MET A 1 404 ? 16.169 -2.926 -23.239 1.00 95.69 404 MET A N 1
ATOM 3228 C CA . MET A 1 404 ? 15.540 -2.767 -24.552 1.00 95.69 404 MET A CA 1
ATOM 3229 C C . MET A 1 404 ? 15.933 -3.926 -25.463 1.00 95.69 404 MET A C 1
ATOM 3231 O O . MET A 1 404 ? 16.980 -4.538 -25.249 1.00 95.69 404 MET A O 1
ATOM 3235 N N . TRP A 1 405 ? 15.130 -4.205 -26.493 1.00 96.12 405 TRP A N 1
ATOM 3236 C CA . TRP A 1 405 ? 15.470 -5.235 -27.478 1.00 96.12 405 TRP A CA 1
ATOM 3237 C C . TRP A 1 405 ? 16.846 -4.995 -28.124 1.00 96.12 405 TRP A C 1
ATOM 3239 O O . TRP A 1 405 ? 17.131 -3.884 -28.576 1.00 96.12 405 TRP A O 1
ATOM 3249 N N . ASP A 1 406 ? 17.672 -6.039 -28.215 1.00 94.56 406 ASP A N 1
ATOM 3250 C CA . ASP A 1 406 ? 18.964 -5.997 -28.903 1.00 94.56 406 ASP A CA 1
ATOM 3251 C C . ASP A 1 406 ? 18.803 -6.445 -30.366 1.00 94.56 406 ASP A C 1
ATOM 3253 O O . ASP A 1 406 ? 18.473 -7.594 -30.651 1.00 94.56 406 ASP A O 1
ATOM 3257 N N . TYR A 1 407 ? 19.019 -5.531 -31.315 1.00 92.62 407 TYR A N 1
ATOM 3258 C CA . TYR A 1 407 ? 18.974 -5.839 -32.751 1.00 92.62 407 TYR A CA 1
ATOM 3259 C C . TYR A 1 407 ? 20.304 -6.353 -33.320 1.00 92.62 407 TYR A C 1
ATOM 3261 O O . TYR A 1 407 ? 20.341 -6.758 -34.483 1.00 92.62 407 TYR A O 1
ATOM 3269 N N . ASN A 1 408 ? 21.385 -6.303 -32.542 1.00 89.44 408 ASN A N 1
ATOM 3270 C CA . ASN A 1 408 ? 22.732 -6.675 -32.972 1.00 89.44 408 ASN A CA 1
ATOM 3271 C C . ASN A 1 408 ? 23.107 -8.100 -32.554 1.00 89.44 408 ASN A C 1
ATOM 3273 O O . ASN A 1 408 ? 23.982 -8.699 -33.174 1.00 89.44 408 ASN A O 1
ATOM 3277 N N . THR A 1 409 ? 22.450 -8.635 -31.526 1.00 90.12 409 THR A N 1
ATOM 3278 C CA . THR A 1 409 ? 22.739 -9.958 -30.968 1.00 90.12 409 THR A CA 1
ATOM 3279 C C . THR A 1 409 ? 21.581 -10.922 -31.244 1.00 90.12 409 THR A C 1
ATOM 3281 O O . THR A 1 409 ? 20.430 -10.569 -30.976 1.00 90.12 409 THR A O 1
ATOM 3284 N N . PRO A 1 410 ? 21.839 -12.146 -31.744 1.00 93.38 410 PRO A N 1
ATOM 3285 C CA . PRO A 1 410 ? 20.832 -13.203 -31.766 1.00 93.38 410 PRO A CA 1
ATOM 3286 C C . PRO A 1 410 ? 20.269 -13.448 -30.363 1.00 93.38 410 PRO A C 1
ATOM 3288 O O . PRO A 1 410 ? 21.021 -13.588 -29.396 1.00 93.38 410 PRO A O 1
ATOM 3291 N N . ILE A 1 411 ? 18.944 -13.515 -30.239 1.00 96.44 411 ILE A N 1
ATOM 3292 C CA . ILE A 1 411 ? 18.277 -13.601 -28.933 1.00 96.44 411 ILE A CA 1
ATOM 3293 C C . ILE A 1 411 ? 18.702 -14.846 -28.139 1.00 96.44 411 ILE A C 1
ATOM 3295 O O . ILE A 1 411 ? 18.750 -14.817 -26.911 1.00 96.44 411 ILE A O 1
ATOM 3299 N N . GLU A 1 412 ? 19.074 -15.925 -28.828 1.00 98.06 412 GLU A N 1
ATOM 3300 C CA . GLU A 1 412 ? 19.582 -17.164 -28.248 1.00 98.06 412 GLU A CA 1
ATOM 3301 C C . GLU A 1 412 ? 20.832 -16.943 -27.395 1.00 98.06 412 GLU A C 1
ATOM 3303 O O . GLU A 1 412 ? 20.955 -17.563 -26.340 1.00 98.06 412 GLU A O 1
ATOM 3308 N N . GLU A 1 413 ? 21.747 -16.062 -27.816 1.00 97.44 413 GLU A N 1
ATOM 3309 C CA . GLU A 1 413 ? 22.955 -15.755 -27.041 1.00 97.44 413 GLU A CA 1
ATOM 3310 C C . GLU A 1 413 ? 22.588 -15.070 -25.722 1.00 97.44 413 GLU A C 1
ATOM 3312 O O . GLU A 1 413 ? 23.111 -15.419 -24.662 1.00 97.44 413 GLU A O 1
ATOM 3317 N N . THR A 1 414 ? 21.646 -14.124 -25.777 1.00 98.06 414 THR A N 1
ATOM 3318 C CA . THR A 1 414 ? 21.140 -13.419 -24.597 1.00 98.06 414 THR A CA 1
ATOM 3319 C C . THR A 1 414 ? 20.408 -14.368 -23.650 1.00 98.06 414 THR A C 1
ATOM 3321 O O . THR A 1 414 ? 20.711 -14.388 -22.459 1.00 98.06 414 THR A O 1
ATOM 3324 N N . LEU A 1 415 ? 19.482 -15.188 -24.161 1.00 98.56 415 LEU A N 1
ATOM 3325 C CA . LEU A 1 415 ? 18.718 -16.145 -23.354 1.00 98.56 415 LEU A CA 1
ATOM 3326 C C . LEU A 1 415 ? 19.622 -17.206 -22.719 1.00 98.56 415 LEU A C 1
ATOM 3328 O O . LEU A 1 415 ? 19.441 -17.530 -21.547 1.00 98.56 415 LEU A O 1
ATOM 3332 N N . CYS A 1 416 ? 20.619 -17.710 -23.453 1.00 98.25 416 CYS A N 1
ATOM 3333 C CA . CYS A 1 416 ? 21.583 -18.671 -22.922 1.00 98.25 416 CYS A CA 1
ATOM 3334 C C . CYS A 1 416 ? 22.372 -18.079 -21.746 1.00 98.25 416 CYS A C 1
ATOM 3336 O O . CYS A 1 416 ? 22.457 -18.699 -20.686 1.00 98.25 416 CYS A O 1
ATOM 3338 N N . ALA A 1 417 ? 22.913 -16.869 -21.909 1.00 98.19 417 ALA A N 1
ATOM 3339 C CA . ALA A 1 417 ? 23.681 -16.194 -20.865 1.00 98.19 417 ALA A CA 1
ATOM 3340 C C . ALA A 1 417 ? 22.824 -15.856 -19.631 1.00 98.19 417 ALA A C 1
ATOM 3342 O O . ALA A 1 417 ? 23.244 -16.079 -18.496 1.00 98.19 417 ALA A O 1
ATOM 3343 N N . LEU A 1 418 ? 21.597 -15.372 -19.835 1.00 98.62 418 LEU A N 1
ATOM 3344 C CA . LEU A 1 418 ? 20.652 -15.107 -18.750 1.00 98.62 418 LEU A CA 1
ATOM 3345 C C . LEU A 1 418 ? 20.264 -16.387 -17.993 1.00 98.62 418 LEU A C 1
ATOM 3347 O O . LEU A 1 418 ? 20.213 -16.393 -16.763 1.00 98.62 418 LEU A O 1
ATOM 3351 N N . ASN A 1 419 ? 20.043 -17.488 -18.708 1.00 98.62 419 ASN A N 1
ATOM 3352 C CA . ASN A 1 419 ? 19.777 -18.794 -18.116 1.00 98.62 419 ASN A CA 1
ATOM 3353 C C . ASN A 1 419 ? 20.957 -19.309 -17.271 1.00 98.62 419 ASN A C 1
ATOM 3355 O O . ASN A 1 419 ? 20.734 -19.834 -16.179 1.00 98.62 419 ASN A O 1
ATOM 3359 N N . ASP A 1 420 ? 22.200 -19.132 -17.730 1.00 98.38 420 ASP A N 1
ATOM 3360 C CA . ASP A 1 420 ? 23.393 -19.497 -16.952 1.00 98.38 420 ASP A CA 1
ATOM 3361 C C . ASP A 1 420 ? 23.446 -18.743 -15.612 1.00 98.38 420 ASP A C 1
ATOM 3363 O O . ASP A 1 420 ? 23.751 -19.337 -14.577 1.00 98.38 420 ASP A O 1
ATOM 3367 N N . LEU A 1 421 ? 23.077 -17.459 -15.601 1.00 98.50 421 LEU A N 1
ATOM 3368 C CA . LEU A 1 421 ? 23.033 -16.642 -14.385 1.00 98.50 421 LEU A CA 1
ATOM 3369 C C . LEU A 1 421 ? 21.949 -17.082 -13.397 1.00 98.50 421 LEU A C 1
ATOM 3371 O O . LEU A 1 421 ? 22.175 -17.045 -12.184 1.00 98.50 421 LEU A O 1
ATOM 3375 N N . VAL A 1 422 ? 20.799 -17.528 -13.910 1.00 98.50 422 VAL A N 1
ATOM 3376 C CA . VAL A 1 422 ? 19.729 -18.105 -13.086 1.00 98.50 422 VAL A CA 1
ATOM 3377 C C . VAL A 1 422 ? 20.185 -19.422 -12.464 1.00 98.50 422 VAL A C 1
ATOM 3379 O O . VAL A 1 422 ? 20.067 -19.608 -11.255 1.00 98.50 422 VAL A O 1
ATOM 3382 N N . LYS A 1 423 ? 20.799 -20.311 -13.254 1.00 97.81 423 LYS A N 1
ATOM 3383 C CA . LYS A 1 423 ? 21.376 -21.569 -12.748 1.00 97.81 423 LYS A CA 1
ATOM 3384 C C . LYS A 1 423 ? 22.478 -21.338 -11.715 1.00 97.81 423 LYS A C 1
ATOM 3386 O O . LYS A 1 423 ? 22.610 -22.124 -10.782 1.00 97.81 423 LYS A O 1
ATOM 3391 N N . ALA A 1 424 ? 23.247 -20.261 -11.865 1.00 97.44 424 ALA A N 1
ATOM 3392 C CA . ALA A 1 424 ? 24.276 -19.860 -10.912 1.00 97.44 424 ALA A CA 1
ATOM 3393 C C . ALA A 1 424 ? 23.717 -19.226 -9.621 1.00 97.44 424 ALA A C 1
ATOM 3395 O O . ALA A 1 424 ? 24.496 -18.921 -8.721 1.00 97.44 424 ALA A O 1
ATOM 3396 N N . GLY A 1 425 ? 22.403 -18.989 -9.522 1.00 96.88 425 GLY A N 1
ATOM 3397 C CA . GLY A 1 425 ? 21.762 -18.399 -8.343 1.00 96.88 425 GLY A CA 1
ATOM 3398 C C . GLY A 1 425 ? 22.002 -16.896 -8.161 1.00 96.88 425 GLY A C 1
ATOM 3399 O O . GLY A 1 425 ? 21.587 -16.337 -7.150 1.00 96.88 425 GLY A O 1
ATOM 3400 N N . LYS A 1 426 ? 22.637 -16.221 -9.129 1.00 98.25 426 LYS A N 1
ATOM 3401 C CA . LYS A 1 426 ? 22.876 -14.765 -9.083 1.00 98.25 426 LYS A CA 1
ATOM 3402 C C . LYS A 1 426 ? 21.643 -13.947 -9.476 1.00 98.25 426 LYS A C 1
ATOM 3404 O O . LYS A 1 426 ? 21.557 -12.756 -9.178 1.00 98.25 426 LYS A O 1
ATOM 3409 N N . VAL A 1 427 ? 20.699 -14.580 -10.166 1.00 98.56 427 VAL A N 1
ATOM 3410 C CA . VAL A 1 427 ? 19.431 -13.995 -10.605 1.00 98.56 427 VAL A CA 1
ATOM 3411 C C . VAL A 1 427 ? 18.324 -14.999 -10.312 1.00 98.56 427 VAL A C 1
ATOM 3413 O O . VAL A 1 427 ? 18.473 -16.172 -10.640 1.00 98.56 427 VAL A O 1
ATOM 3416 N N . ARG A 1 428 ? 17.206 -14.571 -9.718 1.00 97.75 428 ARG A N 1
ATOM 3417 C CA . ARG A 1 428 ? 16.065 -15.482 -9.501 1.00 97.75 428 ARG A CA 1
ATOM 3418 C C . ARG A 1 428 ? 15.167 -15.585 -10.730 1.00 97.75 428 ARG A C 1
ATOM 3420 O O . ARG A 1 428 ? 14.785 -16.685 -11.112 1.00 97.75 428 ARG A O 1
ATOM 3427 N N . TYR A 1 429 ? 14.857 -14.450 -11.355 1.00 98.69 429 TYR A N 1
ATOM 3428 C CA . TYR A 1 429 ? 14.022 -14.354 -12.550 1.00 98.69 429 TYR A CA 1
ATOM 3429 C C . TYR A 1 429 ? 14.575 -13.315 -13.525 1.00 98.69 429 TYR A C 1
ATOM 3431 O O . TYR A 1 429 ? 15.290 -12.391 -13.138 1.00 98.69 429 TYR A O 1
ATOM 3439 N N . ILE A 1 430 ? 14.226 -13.447 -14.803 1.00 98.75 430 ILE A N 1
ATOM 3440 C CA . ILE A 1 430 ? 14.660 -12.522 -15.854 1.00 98.75 430 ILE A CA 1
ATOM 3441 C C . ILE A 1 430 ? 13.465 -11.796 -16.459 1.00 98.75 430 ILE A C 1
ATOM 3443 O O . ILE A 1 430 ? 12.359 -12.332 -16.513 1.00 98.75 430 ILE A O 1
ATOM 3447 N N . GLY A 1 431 ? 13.686 -10.573 -16.920 1.00 98.62 431 GLY A N 1
ATOM 3448 C CA . GLY A 1 431 ? 12.668 -9.749 -17.557 1.00 98.62 431 GLY A CA 1
ATOM 3449 C C . GLY A 1 431 ? 13.197 -9.040 -18.793 1.00 98.62 431 GLY A C 1
ATOM 3450 O O . GLY A 1 431 ? 14.391 -9.064 -19.093 1.00 98.62 431 GLY A O 1
ATOM 3451 N N . ILE A 1 432 ? 12.295 -8.372 -19.495 1.00 98.62 432 ILE A N 1
ATOM 3452 C CA . ILE A 1 432 ? 12.625 -7.510 -20.627 1.00 98.62 432 ILE A CA 1
ATOM 3453 C C . ILE A 1 432 ? 11.828 -6.210 -20.532 1.00 98.62 432 ILE A C 1
ATOM 3455 O O . ILE A 1 432 ? 10.761 -6.159 -19.924 1.00 98.62 432 ILE A O 1
ATOM 3459 N N . SER A 1 433 ? 12.365 -5.139 -21.097 1.00 98.19 433 SER A N 1
ATOM 3460 C CA . SER A 1 433 ? 11.714 -3.843 -21.241 1.00 98.19 433 SER A CA 1
ATOM 3461 C C . SER A 1 433 ? 11.799 -3.396 -22.699 1.00 98.19 433 SER A C 1
ATOM 3463 O O . SER A 1 433 ? 12.689 -3.835 -23.423 1.00 98.19 433 SER A O 1
ATOM 3465 N N . ASN A 1 434 ? 10.871 -2.538 -23.133 1.00 96.38 434 ASN A N 1
ATOM 3466 C CA . ASN A 1 434 ? 10.857 -1.912 -24.464 1.00 96.38 434 ASN A CA 1
ATOM 3467 C C . ASN A 1 434 ? 11.103 -2.908 -25.625 1.00 96.38 434 ASN A C 1
ATOM 3469 O O . ASN A 1 434 ? 12.120 -2.840 -26.326 1.00 96.38 434 ASN A O 1
ATOM 3473 N N . ALA A 1 435 ? 10.159 -3.832 -25.817 1.00 96.69 435 ALA A N 1
ATOM 3474 C CA . ALA A 1 435 ? 10.143 -4.808 -26.905 1.00 96.69 435 ALA A CA 1
ATOM 3475 C C . ALA A 1 435 ? 8.727 -4.929 -27.490 1.00 96.69 435 ALA A C 1
ATOM 3477 O O . ALA A 1 435 ? 7.749 -4.586 -26.833 1.00 96.69 435 ALA A O 1
ATOM 3478 N N . TYR A 1 436 ? 8.608 -5.421 -28.721 1.00 97.38 436 TYR A N 1
ATOM 3479 C CA . TYR A 1 436 ? 7.316 -5.742 -29.331 1.00 97.38 436 TYR A CA 1
ATOM 3480 C C . TYR A 1 436 ? 6.797 -7.104 -28.855 1.00 97.38 436 TYR A C 1
ATOM 3482 O O . TYR A 1 436 ? 7.580 -8.006 -28.556 1.00 97.38 436 TYR A O 1
ATOM 3490 N N . ALA A 1 437 ? 5.473 -7.289 -28.854 1.00 97.94 437 ALA A N 1
ATOM 3491 C CA . ALA A 1 437 ? 4.838 -8.531 -28.405 1.00 97.94 437 ALA A CA 1
ATOM 3492 C C . ALA A 1 437 ? 5.363 -9.765 -29.160 1.00 97.94 437 ALA A C 1
ATOM 3494 O O . ALA A 1 437 ? 5.744 -10.758 -28.541 1.00 97.94 437 ALA A O 1
ATOM 3495 N N . TRP A 1 438 ? 5.502 -9.676 -30.489 1.00 97.81 438 TRP A N 1
ATOM 3496 C CA . TRP A 1 438 ? 6.046 -10.771 -31.303 1.00 97.81 438 TRP A CA 1
ATOM 3497 C C . TRP A 1 438 ? 7.492 -11.140 -30.931 1.00 97.81 438 TRP A C 1
ATOM 3499 O O . TRP A 1 438 ? 7.866 -12.308 -31.017 1.00 97.81 438 TRP A O 1
ATOM 3509 N N . GLN A 1 439 ? 8.303 -10.171 -30.489 1.00 98.06 439 GLN A N 1
ATOM 3510 C CA . GLN A 1 439 ? 9.689 -10.409 -30.078 1.00 98.06 439 GLN A CA 1
ATOM 3511 C C . GLN A 1 439 ? 9.740 -11.196 -28.771 1.00 98.06 439 GLN A C 1
ATOM 3513 O O . GLN A 1 439 ? 10.490 -12.164 -28.657 1.00 98.06 439 GLN A O 1
ATOM 3518 N N . VAL A 1 440 ? 8.908 -10.802 -27.804 1.00 98.50 440 VAL A N 1
ATOM 3519 C CA . VAL A 1 440 ? 8.783 -11.492 -26.515 1.00 98.50 440 VAL A CA 1
ATOM 3520 C C . VAL A 1 440 ? 8.229 -12.901 -26.715 1.00 98.50 440 VAL A C 1
ATOM 3522 O O . VAL A 1 440 ? 8.790 -13.854 -26.177 1.00 98.50 440 VAL A O 1
ATOM 3525 N N . ALA A 1 441 ? 7.192 -13.056 -27.543 1.00 98.62 441 ALA A N 1
ATOM 3526 C CA . ALA A 1 441 ? 6.614 -14.357 -27.862 1.00 98.62 441 ALA A CA 1
ATOM 3527 C C . ALA A 1 441 ? 7.636 -15.302 -28.509 1.00 98.62 441 ALA A C 1
ATOM 3529 O O . ALA A 1 441 ? 7.771 -16.452 -28.088 1.00 98.62 441 ALA A O 1
ATOM 3530 N N . MET A 1 442 ? 8.404 -14.807 -29.485 1.00 98.56 442 MET A N 1
ATOM 3531 C CA . MET A 1 442 ? 9.490 -15.560 -30.113 1.00 98.56 442 MET A CA 1
ATOM 3532 C C . MET A 1 442 ? 10.557 -15.965 -29.086 1.00 98.56 442 MET A C 1
ATOM 3534 O O . MET A 1 442 ? 10.909 -17.140 -29.002 1.00 98.56 442 MET A O 1
ATOM 3538 N N . ALA A 1 443 ? 11.038 -15.023 -28.270 1.00 98.69 443 ALA A N 1
ATOM 3539 C CA . ALA A 1 443 ? 12.074 -15.282 -27.272 1.00 98.69 443 ALA A CA 1
ATOM 3540 C C . ALA A 1 443 ? 11.638 -16.323 -26.226 1.00 98.69 443 ALA A C 1
ATOM 3542 O O . ALA A 1 443 ? 12.377 -17.266 -25.944 1.00 98.69 443 ALA A O 1
ATOM 3543 N N . ASN A 1 444 ? 10.423 -16.200 -25.686 1.00 98.56 444 ASN A N 1
ATOM 3544 C CA . ASN A 1 444 ? 9.897 -17.148 -24.703 1.00 98.56 444 ASN A CA 1
ATOM 3545 C C . ASN A 1 444 ? 9.628 -18.531 -25.305 1.00 98.56 444 ASN A C 1
ATOM 3547 O O . ASN A 1 444 ? 9.831 -19.537 -24.622 1.00 98.56 444 ASN A O 1
ATOM 3551 N N . THR A 1 445 ? 9.227 -18.598 -26.576 1.00 98.50 445 THR A N 1
ATOM 3552 C CA . THR A 1 445 ? 9.072 -19.874 -27.291 1.00 98.50 445 THR A CA 1
ATOM 3553 C C . THR A 1 445 ? 10.421 -20.578 -27.423 1.00 98.50 445 THR A C 1
ATOM 3555 O O . THR A 1 445 ? 10.550 -21.723 -27.001 1.00 98.50 445 THR A O 1
ATOM 3558 N N . ILE A 1 446 ? 11.455 -19.865 -27.884 1.00 98.56 446 ILE A N 1
ATOM 3559 C CA . ILE A 1 446 ? 12.826 -20.390 -27.986 1.00 98.56 446 ILE A CA 1
ATOM 3560 C C . ILE A 1 446 ? 13.343 -20.864 -26.623 1.00 98.56 446 ILE A C 1
ATOM 3562 O O . ILE A 1 446 ? 13.909 -21.953 -26.522 1.00 98.56 446 ILE A O 1
ATOM 3566 N N . ALA A 1 447 ? 13.156 -20.063 -25.568 1.00 98.38 447 ALA A N 1
ATOM 3567 C CA . ALA A 1 447 ? 13.578 -20.435 -24.220 1.00 98.38 447 ALA A CA 1
ATOM 3568 C C . ALA A 1 447 ? 12.901 -21.737 -23.768 1.00 98.38 447 ALA A C 1
ATOM 3570 O O . ALA A 1 447 ? 13.578 -22.658 -23.315 1.00 98.38 447 ALA A O 1
ATOM 3571 N N . THR A 1 448 ? 11.587 -21.845 -23.977 1.00 96.50 448 THR A N 1
ATOM 3572 C CA . THR A 1 448 ? 10.802 -23.037 -23.631 1.00 96.50 448 THR A CA 1
ATOM 3573 C C . THR A 1 448 ? 11.286 -24.271 -24.395 1.00 96.50 448 THR A C 1
ATOM 3575 O O . THR A 1 448 ? 11.557 -25.300 -23.778 1.00 96.50 448 THR A O 1
ATOM 3578 N N . GLU A 1 449 ? 11.465 -24.170 -25.715 1.00 98.06 449 GLU A N 1
ATOM 3579 C CA . GLU A 1 449 ? 11.940 -25.276 -26.562 1.00 98.06 449 GLU A CA 1
ATOM 3580 C C . GLU A 1 449 ? 13.337 -25.766 -26.165 1.00 98.06 449 GLU A C 1
ATOM 3582 O O . GLU A 1 449 ? 13.633 -26.959 -26.248 1.00 98.06 449 GLU A O 1
ATOM 3587 N N . ARG A 1 450 ? 14.199 -24.857 -25.698 1.00 97.75 450 ARG A N 1
ATOM 3588 C CA . ARG A 1 450 ? 15.570 -25.172 -25.274 1.00 97.75 450 ARG A CA 1
ATOM 3589 C C . ARG A 1 450 ? 15.692 -25.547 -23.795 1.00 97.75 450 ARG A C 1
ATOM 3591 O O . ARG A 1 450 ? 16.797 -25.847 -23.340 1.00 97.75 450 ARG A O 1
ATOM 3598 N N . GLY A 1 451 ? 14.593 -25.528 -23.036 1.00 97.81 451 GLY A N 1
ATOM 3599 C CA . GLY A 1 451 ? 14.615 -25.733 -21.585 1.00 97.81 451 GLY A CA 1
ATOM 3600 C C . GLY A 1 451 ? 15.421 -24.661 -20.838 1.00 97.81 451 GLY A C 1
ATOM 3601 O O . GLY A 1 451 ? 16.055 -24.951 -19.821 1.00 97.81 451 GLY A O 1
ATOM 3602 N N . TRP A 1 452 ? 15.458 -23.444 -21.376 1.00 98.50 452 TRP A N 1
ATOM 3603 C CA . TRP A 1 452 ? 16.059 -22.265 -20.757 1.00 98.50 452 TRP A CA 1
ATOM 3604 C C . TRP A 1 452 ? 15.008 -21.449 -20.008 1.00 98.50 452 TRP A C 1
ATOM 3606 O O . TRP A 1 452 ? 13.815 -21.533 -20.295 1.00 98.50 452 TRP A O 1
ATOM 3616 N N . THR A 1 453 ? 15.453 -20.627 -19.057 1.00 97.88 453 THR A N 1
ATOM 3617 C CA . THR A 1 453 ? 14.568 -19.708 -18.333 1.00 97.88 453 THR A CA 1
ATOM 3618 C C . THR A 1 453 ? 13.910 -18.704 -19.299 1.00 97.88 453 THR A C 1
ATOM 3620 O O . THR A 1 453 ? 14.639 -17.967 -19.964 1.00 97.88 453 THR A O 1
ATOM 3623 N N . PRO A 1 454 ? 12.567 -18.637 -19.390 1.00 98.31 454 PRO A N 1
ATOM 3624 C CA . PRO A 1 454 ? 11.865 -17.622 -20.177 1.00 98.31 454 PRO A CA 1
ATOM 3625 C C . PRO A 1 454 ? 11.817 -16.273 -19.443 1.00 98.31 454 PRO A C 1
ATOM 3627 O O . PRO A 1 454 ? 12.039 -16.196 -18.231 1.00 98.31 454 PRO A O 1
ATOM 3630 N N . PHE A 1 455 ? 11.470 -15.197 -20.154 1.00 98.69 455 PHE A N 1
ATOM 3631 C CA . PHE A 1 455 ? 11.169 -13.919 -19.513 1.00 98.69 455 PHE A CA 1
ATOM 3632 C C . PHE A 1 455 ? 9.925 -14.045 -18.637 1.00 98.69 455 PHE A C 1
ATOM 3634 O O . PHE A 1 455 ? 8.853 -14.415 -19.107 1.00 98.69 455 PHE A O 1
ATOM 3641 N N . ALA A 1 456 ? 10.078 -13.690 -17.366 1.00 98.50 456 ALA A N 1
ATOM 3642 C CA . ALA A 1 456 ? 9.042 -13.749 -16.346 1.00 98.50 456 ALA A CA 1
ATOM 3643 C C . ALA A 1 456 ? 8.282 -12.425 -16.179 1.00 98.50 456 ALA A C 1
ATOM 3645 O O . ALA A 1 456 ? 7.240 -12.391 -15.525 1.00 98.50 456 ALA A O 1
ATOM 3646 N N . SER A 1 457 ? 8.783 -11.325 -16.747 1.00 98.56 457 SER A N 1
ATOM 3647 C CA . SER A 1 457 ? 8.124 -10.020 -16.685 1.00 98.56 457 SER A CA 1
ATOM 3648 C C . SER A 1 457 ? 8.418 -9.137 -17.896 1.00 98.56 457 SER A C 1
ATOM 3650 O O . SER A 1 457 ? 9.516 -9.202 -18.455 1.00 98.56 457 SER A O 1
ATOM 3652 N N . ILE A 1 458 ? 7.479 -8.247 -18.220 1.00 98.56 458 ILE A N 1
ATOM 3653 C CA . ILE A 1 458 ? 7.636 -7.160 -19.192 1.00 98.56 458 ILE A CA 1
ATOM 3654 C C . ILE A 1 458 ? 7.478 -5.803 -18.494 1.00 98.56 458 ILE A C 1
ATOM 3656 O O . ILE A 1 458 ? 6.479 -5.546 -17.822 1.00 98.56 458 ILE A O 1
ATOM 3660 N N . GLN A 1 459 ? 8.462 -4.924 -18.684 1.00 98.25 459 GLN A N 1
ATOM 3661 C CA . GLN A 1 459 ? 8.435 -3.536 -18.220 1.00 98.25 459 GLN A CA 1
ATOM 3662 C C . GLN A 1 459 ? 8.181 -2.594 -19.410 1.00 98.25 459 GLN A C 1
ATOM 3664 O O . GLN A 1 459 ? 9.115 -2.180 -20.101 1.00 98.25 459 GLN A O 1
ATOM 3669 N N . GLY A 1 460 ? 6.905 -2.293 -19.671 1.00 96.31 460 GLY A N 1
ATOM 3670 C CA . GLY A 1 460 ? 6.426 -1.480 -20.802 1.00 96.31 460 GLY A CA 1
ATOM 3671 C C . GLY A 1 460 ? 6.071 -0.035 -20.432 1.00 96.31 460 GLY A C 1
ATOM 3672 O O . GLY A 1 460 ? 5.906 0.291 -19.253 1.00 96.31 460 GLY A O 1
ATOM 3673 N N . HIS A 1 461 ? 5.948 0.851 -21.427 1.00 96.75 461 HIS A N 1
ATOM 3674 C CA . HIS A 1 461 ? 5.457 2.220 -21.202 1.00 96.75 461 HIS A CA 1
ATOM 3675 C C . HIS A 1 461 ? 3.933 2.183 -21.218 1.00 96.75 461 HIS A C 1
ATOM 3677 O O . HIS A 1 461 ? 3.331 2.120 -22.284 1.00 96.75 461 HIS A O 1
ATOM 3683 N N . TYR A 1 462 ? 3.318 2.234 -20.038 1.00 97.81 462 TYR A N 1
ATOM 3684 C CA . TYR A 1 462 ? 1.870 2.125 -19.907 1.00 97.81 462 TYR A CA 1
ATOM 3685 C C . TYR A 1 462 ? 1.360 2.952 -18.729 1.00 97.81 462 TYR A C 1
ATOM 3687 O O . TYR A 1 462 ? 1.898 2.889 -17.623 1.00 97.81 462 TYR A O 1
ATOM 3695 N N . ASN A 1 463 ? 0.359 3.782 -18.993 1.00 97.81 463 ASN A N 1
ATOM 3696 C CA . ASN A 1 463 ? -0.343 4.595 -18.008 1.00 97.81 463 ASN A CA 1
ATOM 3697 C C . ASN A 1 463 ? -1.691 5.045 -18.581 1.00 97.81 463 ASN A C 1
ATOM 3699 O O . ASN A 1 463 ? -1.996 4.776 -19.741 1.00 97.81 463 ASN A O 1
ATOM 3703 N N . LEU A 1 464 ? -2.474 5.761 -17.776 1.00 96.75 464 LEU A N 1
ATOM 3704 C CA . LEU A 1 464 ? -3.840 6.150 -18.121 1.00 96.75 464 LEU A CA 1
ATOM 3705 C C . LEU A 1 464 ? -3.958 6.931 -19.451 1.00 96.75 464 LEU A C 1
ATOM 3707 O O . LEU A 1 464 ? -4.954 6.798 -20.154 1.00 96.75 464 LEU A O 1
ATOM 3711 N N . ILE A 1 465 ? -2.922 7.688 -19.833 1.00 96.62 465 ILE A N 1
ATOM 3712 C CA . ILE A 1 465 ? -2.894 8.507 -21.061 1.00 96.62 465 ILE A CA 1
ATOM 3713 C C . ILE A 1 465 ? -1.970 7.944 -22.153 1.00 96.62 465 ILE A C 1
ATOM 3715 O O . ILE A 1 465 ? -1.784 8.559 -23.196 1.00 96.62 465 ILE A O 1
ATOM 3719 N N . PHE A 1 466 ? -1.377 6.765 -21.957 1.00 96.94 466 PHE A N 1
ATOM 3720 C CA . PHE A 1 466 ? -0.567 6.097 -22.975 1.00 96.94 466 PHE A CA 1
ATOM 3721 C C . PHE A 1 466 ? -0.723 4.577 -22.855 1.00 96.94 466 PHE A C 1
ATOM 3723 O O . PHE A 1 466 ? -0.129 3.958 -21.971 1.00 96.94 466 PHE A O 1
ATOM 3730 N N . ARG A 1 467 ? -1.532 3.981 -23.743 1.00 96.75 467 ARG A N 1
ATOM 3731 C CA . ARG A 1 467 ? -2.081 2.619 -23.612 1.00 96.75 467 ARG A CA 1
ATOM 3732 C C . ARG A 1 467 ? -1.733 1.687 -24.775 1.00 96.75 467 ARG A C 1
ATOM 3734 O O . ARG A 1 467 ? -2.401 0.686 -24.999 1.00 96.75 467 ARG A O 1
ATOM 3741 N N . GLU A 1 468 ? -0.650 1.967 -25.498 1.00 96.38 468 GLU A N 1
ATOM 3742 C CA . GLU A 1 468 ? -0.275 1.172 -26.680 1.00 96.38 468 GLU A CA 1
ATOM 3743 C C . GLU A 1 468 ? 0.064 -0.298 -26.358 1.00 96.38 468 GLU A C 1
ATOM 3745 O O . GLU A 1 468 ? -0.125 -1.167 -27.208 1.00 96.38 468 GLU A O 1
ATOM 3750 N N . GLU A 1 469 ? 0.492 -0.600 -25.126 1.00 96.25 469 GLU A N 1
ATOM 3751 C CA . GLU A 1 469 ? 0.739 -1.976 -24.659 1.00 96.25 469 GLU A CA 1
ATOM 3752 C C . GLU A 1 469 ? -0.534 -2.850 -24.660 1.00 96.25 469 GLU A C 1
ATOM 3754 O O . GLU A 1 469 ? -0.440 -4.077 -24.763 1.00 96.25 469 GLU A O 1
ATOM 3759 N N . GLU A 1 470 ? -1.729 -2.247 -24.595 1.00 96.69 470 GLU A N 1
ATOM 3760 C CA . GLU A 1 470 ? -3.010 -2.971 -24.605 1.00 96.69 470 GLU A CA 1
ATOM 3761 C C . GLU A 1 470 ? -3.313 -3.655 -25.939 1.00 96.69 470 GLU A C 1
ATOM 3763 O O . GLU A 1 470 ? -4.125 -4.573 -25.973 1.00 96.69 470 GLU A O 1
ATOM 3768 N N . ARG A 1 471 ? -2.665 -3.243 -27.038 1.00 95.19 471 ARG A N 1
ATOM 3769 C CA . ARG A 1 471 ? -2.944 -3.807 -28.368 1.00 95.19 471 ARG A CA 1
ATOM 3770 C C . ARG A 1 471 ? -2.586 -5.284 -28.476 1.00 95.19 471 ARG A C 1
ATOM 3772 O O . ARG A 1 471 ? -3.322 -6.035 -29.101 1.00 95.19 471 ARG A O 1
ATOM 3779 N N . GLU A 1 472 ? -1.430 -5.667 -27.933 1.00 97.19 472 GLU A N 1
ATOM 3780 C CA . GLU A 1 472 ? -0.894 -7.031 -28.067 1.00 97.19 472 GLU A CA 1
ATOM 3781 C C . GLU A 1 472 ? -0.020 -7.461 -26.882 1.00 97.19 472 GLU A C 1
ATOM 3783 O O . GLU A 1 472 ? -0.044 -8.628 -26.493 1.00 97.19 472 GLU A O 1
ATOM 3788 N N . MET A 1 473 ? 0.774 -6.555 -26.294 1.00 98.00 473 MET A N 1
ATOM 3789 C CA . MET A 1 473 ? 1.770 -6.938 -25.287 1.00 98.00 473 MET A CA 1
ATOM 3790 C C . MET A 1 473 ? 1.130 -7.456 -24.003 1.00 98.00 473 MET A C 1
ATOM 3792 O O . MET A 1 473 ? 1.608 -8.441 -23.445 1.00 98.00 473 MET A O 1
ATOM 3796 N N . ILE A 1 474 ? 0.050 -6.829 -23.531 1.00 97.62 474 ILE A N 1
ATOM 3797 C CA . ILE A 1 474 ? -0.634 -7.274 -22.310 1.00 97.62 474 ILE A CA 1
ATOM 3798 C C . ILE A 1 474 ? -1.183 -8.694 -22.475 1.00 97.62 474 ILE A C 1
ATOM 3800 O O . ILE A 1 474 ? -1.013 -9.523 -21.579 1.00 97.62 474 ILE A O 1
ATOM 3804 N N . ASP A 1 475 ? -1.795 -9.008 -23.614 1.00 97.75 475 ASP A N 1
ATOM 3805 C CA . ASP A 1 475 ? -2.325 -10.351 -23.861 1.00 97.75 475 ASP A CA 1
ATOM 3806 C C . ASP A 1 475 ? -1.206 -11.371 -24.101 1.00 97.75 475 ASP A C 1
ATOM 3808 O O . ASP A 1 475 ? -1.282 -12.491 -23.592 1.00 97.75 475 ASP A O 1
ATOM 3812 N N . CYS A 1 476 ? -0.110 -10.968 -24.753 1.00 98.38 476 CYS A N 1
ATOM 3813 C CA . CYS A 1 476 ? 1.115 -11.766 -24.830 1.00 98.38 476 CYS A CA 1
ATOM 3814 C C . CYS A 1 476 ? 1.666 -12.085 -23.429 1.00 98.38 476 CYS A C 1
ATOM 3816 O O . CYS A 1 476 ? 1.963 -13.239 -23.120 1.00 98.38 476 CYS A O 1
ATOM 3818 N N . ALA A 1 477 ? 1.766 -11.086 -22.550 1.00 98.25 477 ALA A N 1
ATOM 3819 C CA . ALA A 1 477 ? 2.246 -11.260 -21.185 1.00 98.25 477 ALA A CA 1
ATOM 3820 C C . ALA A 1 477 ? 1.345 -12.214 -20.391 1.00 98.25 477 ALA A C 1
ATOM 3822 O O . ALA A 1 477 ? 1.851 -13.139 -19.758 1.00 98.25 477 ALA A O 1
ATOM 3823 N N . LYS A 1 478 ? 0.018 -12.059 -20.481 1.00 97.06 478 LYS A N 1
ATOM 3824 C CA . LYS A 1 478 ? -0.945 -12.978 -19.852 1.00 97.06 478 LYS A CA 1
ATOM 3825 C C . LYS A 1 478 ? -0.793 -14.408 -20.370 1.00 97.06 478 LYS A C 1
ATOM 3827 O O . LYS A 1 478 ? -0.778 -15.331 -19.561 1.00 97.06 478 LYS A O 1
ATOM 3832 N N . PHE A 1 479 ? -0.640 -14.592 -21.684 1.00 97.62 479 PHE A N 1
ATOM 3833 C CA . PHE A 1 479 ? -0.472 -15.913 -22.299 1.00 97.62 479 PHE A CA 1
ATOM 3834 C C . PHE A 1 479 ? 0.753 -16.656 -21.747 1.00 97.62 479 PHE A C 1
ATOM 3836 O O . PHE A 1 479 ? 0.652 -17.827 -21.386 1.00 97.62 479 PHE A O 1
ATOM 3843 N N . PHE A 1 480 ? 1.891 -15.969 -21.611 1.00 97.56 480 PHE A N 1
ATOM 3844 C CA . PHE A 1 480 ? 3.114 -16.547 -21.041 1.00 97.56 480 PHE A CA 1
ATOM 3845 C C . PHE A 1 480 ? 3.169 -16.500 -19.502 1.00 97.56 480 PHE A C 1
ATOM 3847 O O . PHE A 1 480 ? 4.168 -16.916 -18.915 1.00 97.56 480 PHE A O 1
ATOM 3854 N N . GLY A 1 481 ? 2.126 -16.002 -18.827 1.00 97.38 481 GLY A N 1
ATOM 3855 C CA . GLY A 1 481 ? 2.102 -15.863 -17.368 1.00 97.38 481 GLY A CA 1
ATOM 3856 C C . GLY A 1 481 ? 3.132 -14.868 -16.821 1.00 97.38 481 GLY A C 1
ATOM 3857 O O . GLY A 1 481 ? 3.638 -15.043 -15.713 1.00 97.38 481 GLY A O 1
ATOM 3858 N N . MET A 1 482 ? 3.481 -13.847 -17.599 1.00 98.62 482 MET A N 1
ATOM 3859 C CA . MET A 1 482 ? 4.461 -12.825 -17.242 1.00 98.62 482 MET A CA 1
ATOM 3860 C C . MET A 1 482 ? 3.853 -11.753 -16.334 1.00 98.62 482 MET A C 1
ATOM 3862 O O . MET A 1 482 ? 2.708 -11.338 -16.510 1.00 98.62 482 MET A O 1
ATOM 3866 N N . GLY A 1 483 ? 4.644 -11.244 -15.390 1.00 98.31 483 GLY A N 1
ATOM 3867 C CA . GLY A 1 483 ? 4.303 -10.035 -14.644 1.00 98.31 483 GLY A CA 1
ATOM 3868 C C . GLY A 1 483 ? 4.403 -8.784 -15.521 1.00 98.31 483 GLY A C 1
ATOM 3869 O O . GLY A 1 483 ? 5.341 -8.646 -16.305 1.00 98.31 483 GLY A O 1
ATOM 3870 N N . ILE A 1 484 ? 3.464 -7.852 -15.372 1.00 98.56 484 ILE A N 1
ATOM 3871 C CA . ILE A 1 484 ? 3.450 -6.586 -16.117 1.00 98.56 484 ILE A CA 1
ATOM 3872 C C . ILE A 1 484 ? 3.843 -5.465 -15.153 1.00 98.56 484 ILE A C 1
ATOM 3874 O O . ILE A 1 484 ? 3.098 -5.165 -14.217 1.00 98.56 484 ILE A O 1
ATOM 3878 N N . THR A 1 485 ? 5.011 -4.859 -15.362 1.00 98.25 485 THR A N 1
ATOM 3879 C CA . THR A 1 485 ? 5.589 -3.830 -14.481 1.00 98.25 485 THR A CA 1
ATOM 3880 C C . THR A 1 485 ? 5.710 -2.498 -15.218 1.00 98.25 485 THR A C 1
ATOM 3882 O O . THR A 1 485 ? 6.793 -2.129 -15.660 1.00 98.25 485 THR A O 1
ATOM 3885 N N . PRO A 1 486 ? 4.610 -1.766 -15.443 1.00 97.81 486 PRO A N 1
ATOM 3886 C CA . PRO A 1 486 ? 4.644 -0.597 -16.304 1.00 97.81 486 PRO A CA 1
ATOM 3887 C C . PRO A 1 486 ? 5.467 0.534 -15.684 1.00 97.81 486 PRO A C 1
ATOM 3889 O O . PRO A 1 486 ? 5.386 0.798 -14.484 1.00 97.81 486 PRO A O 1
ATOM 3892 N N . TYR A 1 487 ? 6.266 1.207 -16.512 1.00 96.62 487 TYR A N 1
ATOM 3893 C CA . TYR A 1 487 ? 7.032 2.387 -16.119 1.00 96.62 487 TYR A CA 1
ATOM 3894 C C . TYR A 1 487 ? 6.374 3.667 -16.641 1.00 96.62 487 TYR A C 1
ATOM 3896 O O . TYR A 1 487 ? 5.555 3.657 -17.559 1.00 96.62 487 TYR A O 1
ATOM 3904 N N . SER A 1 488 ? 6.776 4.815 -16.086 1.00 95.00 488 SER A N 1
ATOM 3905 C CA . SER A 1 488 ? 6.092 6.098 -16.322 1.00 95.00 488 SER A CA 1
ATOM 3906 C C . SER A 1 488 ? 4.609 6.062 -15.929 1.00 95.00 488 SER A C 1
ATOM 3908 O O . SER A 1 488 ? 3.812 6.763 -16.549 1.00 95.00 488 SER A O 1
ATOM 3910 N N . SER A 1 489 ? 4.252 5.302 -14.890 1.00 96.88 489 SER A N 1
ATOM 3911 C CA . SER A 1 489 ? 2.869 5.098 -14.427 1.00 96.88 489 SER A CA 1
ATOM 3912 C C . SER A 1 489 ? 2.107 6.401 -14.154 1.00 96.88 489 SER A C 1
ATOM 3914 O O . SER A 1 489 ? 0.900 6.453 -14.328 1.00 96.88 489 SER A O 1
ATOM 3916 N N . LEU A 1 490 ? 2.824 7.474 -13.793 1.00 95.06 490 LEU A N 1
ATOM 3917 C CA . LEU A 1 490 ? 2.260 8.804 -13.516 1.00 95.06 490 LEU A CA 1
ATOM 3918 C C . LEU A 1 490 ? 2.504 9.839 -14.633 1.00 95.06 490 LEU A C 1
ATOM 3920 O O . LEU A 1 490 ? 2.389 11.043 -14.408 1.00 95.06 490 LEU A O 1
ATOM 3924 N N . ALA A 1 491 ? 2.951 9.407 -15.815 1.00 93.19 491 ALA A N 1
ATOM 3925 C CA . ALA A 1 491 ? 3.252 10.263 -16.969 1.00 93.19 491 ALA A CA 1
ATOM 3926 C C . ALA A 1 491 ? 4.140 11.492 -16.654 1.00 93.19 491 ALA A C 1
ATOM 3928 O O . ALA A 1 491 ? 3.867 12.628 -17.055 1.00 93.19 491 ALA A O 1
ATOM 3929 N N . ALA A 1 492 ? 5.225 11.252 -15.905 1.00 85.62 492 ALA A N 1
ATOM 3930 C CA . ALA A 1 492 ? 6.129 12.284 -15.378 1.00 85.62 492 ALA A CA 1
ATOM 3931 C C . ALA A 1 492 ? 5.435 13.325 -14.467 1.00 85.62 492 ALA A C 1
ATOM 3933 O O . ALA A 1 492 ? 5.844 14.483 -14.394 1.00 85.62 492 ALA A O 1
ATOM 3934 N N . GLY A 1 493 ? 4.393 12.897 -13.750 1.00 87.19 493 GLY A N 1
ATOM 3935 C CA . GLY A 1 493 ? 3.644 13.697 -12.784 1.00 87.19 493 GLY A CA 1
ATOM 3936 C C . GLY A 1 493 ? 2.406 14.395 -13.348 1.00 87.19 493 GLY A C 1
ATOM 3937 O O . GLY A 1 493 ? 1.809 15.177 -12.619 1.00 87.19 493 GLY A O 1
ATOM 3938 N N . ARG A 1 494 ? 2.023 14.140 -14.609 1.00 89.31 494 ARG A N 1
ATOM 3939 C CA . ARG A 1 494 ? 0.759 14.643 -15.185 1.00 89.31 494 ARG A CA 1
ATOM 3940 C C . ARG A 1 494 ? -0.467 13.980 -14.553 1.00 89.31 494 ARG A C 1
ATOM 3942 O O . ARG A 1 494 ? -1.451 14.661 -14.334 1.00 89.31 494 ARG A O 1
ATOM 3949 N N . LEU A 1 495 ? -0.353 12.701 -14.192 1.00 93.19 495 LEU A N 1
ATOM 3950 C CA . LEU A 1 495 ? -1.389 11.910 -13.504 1.00 93.19 495 LEU A CA 1
ATOM 3951 C C . LEU A 1 495 ? -1.221 11.949 -11.974 1.00 93.19 495 LEU A C 1
ATOM 3953 O O . LEU A 1 495 ? -1.439 10.975 -11.269 1.00 93.19 495 LEU A O 1
ATOM 3957 N N . ALA A 1 496 ? -0.638 13.028 -11.454 1.00 88.75 496 ALA A N 1
ATOM 3958 C CA . ALA A 1 496 ? -0.369 13.171 -10.022 1.00 88.75 496 ALA A CA 1
ATOM 3959 C C . ALA A 1 496 ? -0.924 14.480 -9.449 1.00 88.75 496 ALA A C 1
ATOM 3961 O O . ALA A 1 496 ? -0.829 14.700 -8.243 1.00 88.75 496 ALA A O 1
ATOM 3962 N N . ARG A 1 497 ? -1.430 15.378 -10.307 1.00 81.25 497 ARG A N 1
ATOM 3963 C CA . ARG A 1 497 ? -1.905 16.718 -9.942 1.00 81.25 497 ARG A CA 1
ATOM 3964 C C . ARG A 1 497 ? -2.661 17.388 -11.091 1.00 81.25 497 ARG A C 1
ATOM 3966 O O . ARG A 1 497 ? -2.386 17.115 -12.256 1.00 81.25 497 ARG A O 1
ATOM 3973 N N . ASN A 1 498 ? -3.494 18.368 -10.748 1.00 70.25 498 ASN A N 1
ATOM 3974 C CA . ASN A 1 498 ? -4.096 19.301 -11.700 1.00 70.25 498 ASN A CA 1
ATOM 3975 C C . ASN A 1 498 ? -3.028 20.246 -12.310 1.00 70.25 498 ASN A C 1
ATOM 3977 O O . ASN A 1 498 ? -2.045 20.614 -11.658 1.00 70.25 498 ASN A O 1
ATOM 3981 N N . LYS A 1 499 ? -3.247 20.688 -13.557 1.00 62.88 499 LYS A N 1
ATOM 3982 C CA . LYS A 1 499 ? -2.415 21.619 -14.345 1.00 62.88 499 LYS A CA 1
ATOM 3983 C C . LYS A 1 499 ? -2.016 22.925 -13.650 1.00 62.88 499 LYS A C 1
ATOM 3985 O O . LYS A 1 499 ? -1.064 23.559 -14.087 1.00 62.88 499 LYS A O 1
ATOM 3990 N N . LYS A 1 500 ? -2.707 23.351 -12.591 1.00 54.19 500 LYS A N 1
ATOM 3991 C CA . LYS A 1 500 ? -2.430 24.623 -11.892 1.00 54.19 500 LYS A CA 1
ATOM 3992 C C . LYS A 1 500 ? -1.170 24.617 -11.007 1.00 54.19 500 LYS A C 1
ATOM 3994 O O . LYS A 1 500 ? -0.888 25.635 -10.382 1.00 54.19 500 LYS A O 1
ATOM 3999 N N . VAL A 1 501 ? -0.433 23.504 -10.926 1.00 55.06 501 VAL A N 1
ATOM 4000 C CA . VAL A 1 501 ? 0.736 23.351 -10.041 1.00 55.06 501 VAL A CA 1
ATOM 4001 C C . VAL A 1 501 ? 1.997 22.991 -10.839 1.00 55.06 501 VAL A C 1
ATOM 4003 O O . VAL A 1 501 ? 2.166 21.851 -11.295 1.00 55.06 501 VAL A O 1
ATOM 4006 N N . ASP A 1 502 ? 2.909 23.958 -10.964 1.00 57.06 502 ASP A N 1
ATOM 4007 C CA . ASP A 1 502 ? 4.231 23.769 -11.571 1.00 57.06 502 ASP A CA 1
ATOM 4008 C C . ASP A 1 502 ? 5.193 23.019 -10.638 1.00 57.06 502 ASP A C 1
ATOM 4010 O O . ASP A 1 502 ? 5.145 23.133 -9.413 1.00 57.06 502 ASP A O 1
ATOM 4014 N N . THR A 1 503 ? 6.092 22.223 -11.224 1.00 62.56 503 THR A N 1
ATOM 4015 C CA . THR A 1 503 ? 7.172 21.549 -10.483 1.00 62.56 503 THR A CA 1
ATOM 4016 C C . THR A 1 503 ? 8.474 21.632 -11.262 1.00 62.56 503 THR A C 1
ATOM 4018 O O . THR A 1 503 ? 8.476 21.550 -12.491 1.00 62.56 503 THR A O 1
ATOM 4021 N N . LYS A 1 504 ? 9.600 21.654 -10.541 1.00 59.25 504 LYS A N 1
ATOM 4022 C CA . LYS A 1 504 ? 10.952 21.665 -11.124 1.00 59.25 504 LYS A CA 1
ATOM 4023 C C . LYS A 1 504 ? 11.181 20.532 -12.142 1.00 59.25 504 LYS A C 1
ATOM 4025 O O . LYS A 1 504 ? 11.874 20.719 -13.137 1.00 59.25 504 LYS A O 1
ATOM 4030 N N . ARG A 1 505 ? 10.570 19.355 -11.932 1.00 63.69 505 ARG A N 1
ATOM 4031 C CA . ARG A 1 505 ? 10.643 18.224 -12.876 1.00 63.69 505 ARG A CA 1
ATOM 4032 C C . ARG A 1 505 ? 9.879 18.496 -14.175 1.00 63.69 505 ARG A C 1
ATOM 4034 O O . ARG A 1 505 ? 10.380 18.152 -15.237 1.00 63.69 505 ARG A O 1
ATOM 4041 N N . LEU A 1 506 ? 8.696 19.109 -14.109 1.00 64.38 506 LEU A N 1
ATOM 4042 C CA . LEU A 1 506 ? 7.902 19.426 -15.303 1.00 64.38 506 LEU A CA 1
ATOM 4043 C C . LEU A 1 506 ? 8.626 20.425 -16.219 1.00 64.38 506 LEU A C 1
ATOM 4045 O O . LEU A 1 506 ? 8.582 20.280 -17.438 1.00 64.38 506 LEU A O 1
ATOM 4049 N N . GLU A 1 507 ? 9.322 21.396 -15.628 1.00 60.53 507 GLU A N 1
ATOM 4050 C CA . GLU A 1 507 ? 10.058 22.433 -16.360 1.00 60.53 507 GLU A CA 1
ATOM 4051 C C . GLU A 1 507 ? 11.326 21.893 -17.040 1.00 60.53 507 GLU A C 1
ATOM 4053 O O . GLU A 1 507 ? 11.621 22.226 -18.193 1.00 60.53 507 GLU A O 1
ATOM 4058 N N . LEU A 1 508 ? 12.079 21.041 -16.336 1.00 62.94 508 LEU A N 1
ATOM 4059 C CA . LEU A 1 508 ? 13.423 20.626 -16.751 1.00 62.94 508 LEU A CA 1
ATOM 4060 C C . LEU A 1 508 ? 13.461 19.296 -17.526 1.00 62.94 508 LEU A C 1
ATOM 4062 O O . LEU A 1 508 ? 14.443 19.027 -18.218 1.00 62.94 508 LEU A O 1
ATOM 4066 N N . ASP A 1 509 ? 12.413 18.466 -17.472 1.00 69.56 509 ASP A N 1
ATOM 4067 C CA . ASP A 1 509 ? 12.402 17.141 -18.113 1.00 69.56 509 ASP A CA 1
ATOM 4068 C C . ASP A 1 509 ? 12.075 17.226 -19.621 1.00 69.56 509 ASP A C 1
ATOM 4070 O O . ASP A 1 509 ? 10.925 17.160 -20.073 1.00 69.56 509 ASP A O 1
ATOM 4074 N N . GLY A 1 510 ? 13.121 17.386 -20.440 1.00 69.94 510 GLY A N 1
ATOM 4075 C CA . GLY A 1 510 ? 13.020 1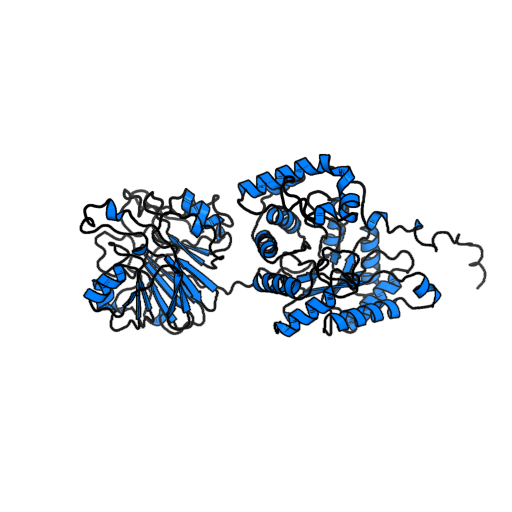7.376 -21.905 1.00 69.94 510 GLY A CA 1
ATOM 4076 C C . GLY A 1 510 ? 12.482 16.060 -22.483 1.00 69.94 510 GLY A C 1
ATOM 4077 O O . GLY A 1 510 ? 11.795 16.075 -23.507 1.00 69.94 510 GLY A O 1
ATOM 4078 N N . TYR A 1 511 ? 12.720 14.930 -21.809 1.00 75.94 511 TYR A N 1
ATOM 4079 C CA . TYR A 1 511 ? 12.262 13.617 -22.262 1.00 75.94 511 TYR A CA 1
ATOM 4080 C C . TYR A 1 511 ? 10.753 13.442 -22.045 1.00 75.94 511 TYR A C 1
ATOM 4082 O O . TYR A 1 511 ? 10.045 12.939 -22.920 1.00 75.94 511 TYR A O 1
ATOM 4090 N N . ALA A 1 512 ? 10.218 13.944 -20.929 1.00 78.81 512 ALA A N 1
ATOM 4091 C CA . ALA A 1 512 ? 8.777 13.981 -20.693 1.00 78.81 512 ALA A CA 1
ATOM 4092 C C . ALA A 1 512 ? 8.036 14.850 -21.724 1.00 78.81 512 ALA A C 1
ATOM 4094 O O . ALA A 1 512 ? 6.959 14.469 -22.187 1.00 78.81 512 ALA A O 1
ATOM 4095 N N . ARG A 1 513 ? 8.607 15.997 -22.123 1.00 80.94 513 ARG A N 1
ATOM 4096 C CA . ARG A 1 513 ? 8.042 16.834 -23.201 1.00 80.94 513 ARG A CA 1
ATOM 4097 C C . ARG A 1 513 ? 8.007 16.100 -24.539 1.00 80.94 513 ARG A C 1
ATOM 4099 O O . ARG A 1 513 ? 6.997 16.170 -25.234 1.00 80.94 513 ARG A O 1
ATOM 4106 N N . PHE A 1 514 ? 9.062 15.355 -24.867 1.00 82.38 514 PHE A N 1
ATOM 4107 C CA . PHE A 1 514 ? 9.095 14.512 -26.063 1.00 82.38 514 PHE A CA 1
ATOM 4108 C C . PHE A 1 514 ? 7.983 13.449 -26.070 1.00 82.38 514 PHE A C 1
ATOM 4110 O O . PHE A 1 514 ? 7.369 13.234 -27.113 1.00 82.38 514 PHE A O 1
ATOM 4117 N N . LYS A 1 515 ? 7.697 12.819 -24.920 1.00 85.38 515 LYS A N 1
ATOM 4118 C CA . LYS A 1 515 ? 6.674 11.766 -24.809 1.00 85.38 515 LYS A CA 1
ATOM 4119 C C . LYS A 1 515 ? 5.231 12.271 -24.902 1.00 85.38 515 LYS A C 1
ATOM 4121 O O . LYS A 1 515 ? 4.441 11.646 -25.594 1.00 85.38 515 LYS A O 1
ATOM 4126 N N . TYR A 1 516 ? 4.893 13.362 -24.213 1.00 88.69 516 TYR A N 1
ATOM 4127 C CA . TYR A 1 516 ? 3.488 13.747 -23.979 1.00 88.69 516 TYR A CA 1
ATOM 4128 C C . TYR A 1 516 ? 3.090 15.100 -24.588 1.00 88.69 516 TYR A C 1
ATOM 4130 O O . TYR A 1 516 ? 1.922 15.466 -24.589 1.00 88.69 516 TYR A O 1
ATOM 4138 N N . GLY A 1 517 ? 4.042 15.889 -25.099 1.00 85.00 517 GLY A N 1
ATOM 4139 C CA . GLY A 1 517 ? 3.752 17.261 -25.537 1.00 85.00 517 GLY A CA 1
ATOM 4140 C C . GLY A 1 517 ? 2.848 17.356 -26.771 1.00 85.00 517 GLY A C 1
ATOM 4141 O O . GLY A 1 517 ? 2.146 18.345 -26.938 1.00 85.00 517 GLY A O 1
ATOM 4142 N N . LYS A 1 518 ? 2.847 16.341 -27.645 1.00 87.38 518 LYS A N 1
ATOM 4143 C CA . LYS A 1 518 ? 2.043 16.355 -28.882 1.00 87.38 518 LYS A CA 1
ATOM 4144 C C . LYS A 1 518 ? 0.570 16.012 -28.659 1.00 87.38 518 LYS A C 1
ATOM 4146 O O . LYS A 1 518 ? -0.250 16.370 -29.496 1.00 87.38 518 LYS A O 1
ATOM 4151 N N . THR A 1 519 ? 0.257 15.309 -27.576 1.00 89.88 519 THR A N 1
ATOM 4152 C CA . THR A 1 519 ? -1.080 14.771 -27.279 1.00 89.88 519 THR A CA 1
ATOM 4153 C C . THR A 1 519 ? -1.743 15.465 -26.097 1.00 89.88 519 THR A C 1
ATOM 4155 O O . THR A 1 519 ? -2.888 15.175 -25.787 1.00 89.88 519 THR A O 1
ATOM 4158 N N . GLU A 1 520 ? -1.088 16.466 -25.504 1.00 88.25 520 GLU A N 1
ATOM 4159 C CA . GLU A 1 520 ? -1.521 17.126 -24.269 1.00 88.25 520 GLU A CA 1
ATOM 4160 C C . GLU A 1 520 ? -2.994 17.575 -24.261 1.00 88.25 520 GLU A C 1
ATOM 4162 O O . GLU A 1 520 ? -3.669 17.446 -23.244 1.00 88.25 520 GLU A O 1
ATOM 4167 N N . GLN A 1 521 ? -3.505 18.112 -25.375 1.00 87.38 521 GLN A N 1
ATOM 4168 C CA . GLN A 1 521 ? -4.905 18.549 -25.467 1.00 87.38 521 GLN A CA 1
ATOM 4169 C C . GLN A 1 521 ? -5.891 17.376 -25.453 1.00 87.38 521 GLN A C 1
ATOM 4171 O O . GLN A 1 521 ? -6.977 17.503 -24.897 1.00 87.38 521 GLN A O 1
ATOM 4176 N N . ILE A 1 522 ? -5.506 16.256 -26.064 1.00 90.19 522 ILE A N 1
ATOM 4177 C CA . ILE A 1 522 ? -6.299 15.025 -26.113 1.00 90.19 522 ILE A CA 1
ATOM 4178 C C . ILE A 1 522 ? -6.258 14.349 -24.741 1.00 90.19 522 ILE A C 1
ATOM 4180 O O . ILE A 1 522 ? -7.285 13.912 -24.243 1.00 90.19 522 ILE A O 1
ATOM 4184 N N . ASP A 1 523 ? -5.095 14.334 -24.095 1.00 93.81 523 ASP A N 1
ATOM 4185 C CA . ASP A 1 523 ? -4.895 13.656 -22.812 1.00 93.81 523 ASP A CA 1
ATOM 4186 C C . ASP A 1 523 ? -5.582 14.387 -21.653 1.00 93.81 523 ASP A C 1
ATOM 4188 O O . ASP A 1 523 ? -5.932 13.772 -20.645 1.00 93.81 523 ASP A O 1
ATOM 4192 N N . GLN A 1 524 ? -5.807 15.699 -21.790 1.00 92.75 524 GLN A N 1
ATOM 4193 C CA . GLN A 1 524 ? -6.363 16.516 -20.715 1.00 92.75 524 GLN A CA 1
ATOM 4194 C C . GLN A 1 524 ? -7.746 16.047 -20.262 1.00 92.75 524 GLN A C 1
ATOM 4196 O O . GLN A 1 524 ? -7.999 16.023 -19.064 1.00 92.75 524 GLN A O 1
ATOM 4201 N N . VAL A 1 525 ? -8.619 15.631 -21.184 1.00 93.88 525 VAL A N 1
ATOM 4202 C CA . VAL A 1 525 ? -9.978 15.202 -20.810 1.00 93.88 525 VAL A CA 1
ATOM 4203 C C . VAL A 1 525 ? -9.969 13.942 -19.941 1.00 93.88 525 VAL A C 1
ATOM 4205 O O . VAL A 1 525 ? -10.865 13.754 -19.126 1.00 93.88 525 VAL A O 1
ATOM 4208 N N . ILE A 1 526 ? -8.942 13.098 -20.075 1.00 95.56 526 ILE A N 1
ATOM 4209 C CA . ILE A 1 526 ? -8.758 11.896 -19.254 1.00 95.56 526 ILE A CA 1
ATOM 4210 C C . ILE A 1 526 ? -8.219 12.281 -17.870 1.00 95.56 526 ILE A C 1
ATOM 4212 O O . ILE A 1 526 ? -8.696 11.766 -16.862 1.00 95.56 526 ILE A O 1
ATOM 4216 N N . ILE A 1 527 ? -7.277 13.227 -17.814 1.00 95.19 527 ILE A N 1
ATOM 4217 C CA . ILE A 1 527 ? -6.746 13.778 -16.554 1.00 95.19 527 ILE A CA 1
ATOM 4218 C C . ILE A 1 527 ? -7.863 14.463 -15.748 1.00 95.19 527 ILE A C 1
ATOM 4220 O O . ILE A 1 527 ? -7.928 14.315 -14.531 1.00 95.19 527 ILE A O 1
ATOM 4224 N N . ASP A 1 528 ? -8.776 15.170 -16.416 1.00 94.56 528 ASP A N 1
ATOM 4225 C CA . ASP A 1 528 ? -9.922 15.809 -15.760 1.00 94.56 528 ASP A CA 1
ATOM 4226 C C . ASP A 1 528 ? -10.896 14.759 -15.180 1.00 94.56 528 ASP A C 1
ATOM 4228 O O . ASP A 1 528 ? -11.408 14.935 -14.073 1.00 94.56 528 ASP A O 1
ATOM 4232 N N . ARG A 1 529 ? -11.109 13.626 -15.875 1.00 95.88 529 ARG A N 1
ATOM 4233 C CA . ARG A 1 529 ? -11.890 12.491 -15.340 1.00 95.88 529 ARG A CA 1
ATOM 4234 C C . ARG A 1 529 ? -11.208 11.850 -14.134 1.00 95.88 529 ARG A C 1
ATOM 4236 O O . ARG A 1 529 ? -11.871 11.565 -13.143 1.00 95.88 529 ARG A O 1
ATOM 4243 N N . GLU A 1 530 ? -9.895 11.642 -14.190 1.00 96.31 530 GLU A N 1
ATOM 4244 C CA . GLU A 1 530 ? -9.111 11.158 -13.047 1.00 96.31 530 GLU A CA 1
ATOM 4245 C C . GLU A 1 530 ? -9.278 12.074 -11.827 1.00 96.31 530 GLU A C 1
ATOM 4247 O O . GLU A 1 530 ? -9.506 11.585 -10.720 1.00 96.31 530 GLU A O 1
ATOM 4252 N N . GLU A 1 531 ? -9.220 13.393 -12.025 1.00 95.44 531 GLU A N 1
ATOM 4253 C CA . GLU A 1 531 ? -9.443 14.378 -10.965 1.00 95.44 531 GLU A CA 1
ATOM 4254 C C . GLU A 1 531 ? -10.864 14.293 -10.385 1.00 95.44 531 GLU A C 1
ATOM 4256 O O . GLU A 1 531 ? -11.032 14.340 -9.165 1.00 95.44 531 GLU A O 1
ATOM 4261 N N . GLU A 1 532 ? -11.892 14.132 -11.220 1.00 95.44 532 GLU A N 1
ATOM 4262 C CA . GLU A 1 532 ? -13.269 13.927 -10.757 1.00 95.44 532 GLU A CA 1
ATOM 4263 C C . GLU A 1 532 ? -13.379 12.687 -9.859 1.00 95.44 532 GLU A C 1
ATOM 4265 O O . GLU A 1 532 ? -13.954 12.759 -8.769 1.00 95.44 532 GLU A O 1
ATOM 4270 N N . ILE A 1 533 ? -12.778 11.568 -10.273 1.00 94.69 533 ILE A N 1
ATOM 4271 C CA . ILE A 1 533 ? -12.760 10.330 -9.486 1.00 94.69 533 ILE A CA 1
ATOM 4272 C C . ILE A 1 533 ? -11.983 10.515 -8.180 1.00 94.69 533 ILE A C 1
ATOM 4274 O O . ILE A 1 533 ? -12.470 10.106 -7.125 1.00 94.69 533 ILE A O 1
ATOM 4278 N N . ALA A 1 534 ? -10.817 11.160 -8.228 1.00 93.50 534 ALA A N 1
ATOM 4279 C CA . ALA A 1 534 ? -10.003 11.452 -7.051 1.00 93.50 534 ALA A CA 1
ATOM 4280 C C . ALA A 1 534 ? -10.785 12.292 -6.028 1.00 93.50 534 ALA A C 1
ATOM 4282 O O . ALA A 1 534 ? -10.851 11.941 -4.849 1.00 93.50 534 ALA A O 1
ATOM 4283 N N . ASN A 1 535 ? -11.477 13.338 -6.491 1.00 91.38 535 ASN A N 1
ATOM 4284 C CA . ASN A 1 535 ? -12.326 14.188 -5.656 1.00 91.38 535 ASN A CA 1
ATOM 4285 C C . ASN A 1 535 ? -13.531 13.431 -5.085 1.00 91.38 535 ASN A C 1
ATOM 4287 O O . ASN A 1 535 ? -13.851 13.593 -3.908 1.00 91.38 535 ASN A O 1
ATOM 4291 N N . ARG A 1 536 ? -14.184 12.592 -5.898 1.00 90.19 536 ARG A N 1
ATOM 4292 C CA . ARG A 1 536 ? -15.333 11.770 -5.488 1.00 90.19 536 ARG A CA 1
ATOM 4293 C C . ARG A 1 536 ? -14.959 10.748 -4.414 1.00 90.19 536 ARG A C 1
ATOM 4295 O O . ARG A 1 536 ? -15.760 10.488 -3.522 1.00 90.19 536 ARG A O 1
ATOM 4302 N N . LEU A 1 537 ? -13.767 10.164 -4.515 1.00 84.19 537 LEU A N 1
ATOM 4303 C CA . LEU A 1 537 ? -13.259 9.158 -3.580 1.00 84.19 537 LEU A CA 1
ATOM 4304 C C . LEU A 1 537 ? -12.463 9.762 -2.412 1.00 84.19 537 LEU A C 1
ATOM 4306 O O . LEU A 1 537 ? -12.109 9.026 -1.497 1.00 84.19 537 LEU A O 1
ATOM 4310 N N . HIS A 1 538 ? -12.217 11.076 -2.422 1.00 85.06 538 HIS A N 1
ATOM 4311 C CA . HIS A 1 538 ? -11.375 11.784 -1.452 1.00 85.06 538 HIS A CA 1
ATOM 4312 C C . HIS A 1 538 ? -9.956 11.203 -1.323 1.00 85.06 538 HIS A C 1
ATOM 4314 O O . HIS A 1 538 ? -9.405 11.134 -0.229 1.00 85.06 538 HIS A O 1
ATOM 4320 N N . VAL A 1 539 ? -9.368 10.811 -2.453 1.00 87.69 539 VAL A N 1
ATOM 4321 C CA . VAL A 1 539 ? -8.008 10.252 -2.555 1.00 87.69 539 VAL A CA 1
ATOM 4322 C C . VAL A 1 539 ? -7.159 11.093 -3.503 1.00 87.69 539 VAL A C 1
ATOM 4324 O O . VAL A 1 539 ? -7.666 11.951 -4.229 1.00 87.69 539 VAL A O 1
ATOM 4327 N N . SER A 1 540 ? -5.849 10.858 -3.531 1.00 91.19 540 SER A N 1
ATOM 4328 C CA . SER A 1 540 ? -4.965 11.544 -4.475 1.00 91.19 540 SER A CA 1
ATOM 4329 C C . SER A 1 540 ? -5.155 11.057 -5.922 1.00 91.19 540 SER A C 1
ATOM 4331 O O . SER A 1 540 ? -5.424 9.882 -6.166 1.00 91.19 540 SER A O 1
ATOM 4333 N N . MET A 1 541 ? -4.928 11.938 -6.909 1.00 94.75 541 MET A N 1
ATOM 4334 C CA . MET A 1 541 ? -4.889 11.550 -8.335 1.00 94.75 541 MET A CA 1
ATOM 4335 C C . MET A 1 541 ? -3.879 10.418 -8.574 1.00 94.75 541 MET A C 1
ATOM 4337 O O . MET A 1 541 ? -4.219 9.378 -9.126 1.00 94.75 541 MET A O 1
ATOM 4341 N N . THR A 1 542 ? -2.677 10.553 -7.997 1.00 95.06 542 THR A N 1
ATOM 4342 C CA . THR A 1 542 ? -1.646 9.503 -7.989 1.00 95.06 542 THR A CA 1
ATOM 4343 C C . THR A 1 542 ? -2.212 8.137 -7.596 1.00 95.06 542 THR A C 1
ATOM 4345 O O . THR A 1 542 ? -1.906 7.139 -8.250 1.00 95.06 542 THR A O 1
ATOM 4348 N N . ALA A 1 543 ? -3.035 8.076 -6.547 1.00 94.56 543 ALA A N 1
ATOM 4349 C CA . ALA A 1 543 ? -3.625 6.827 -6.101 1.00 94.56 543 ALA A CA 1
ATOM 4350 C C . ALA A 1 543 ? -4.646 6.276 -7.104 1.00 94.56 543 ALA A C 1
ATOM 4352 O O . ALA A 1 543 ? -4.630 5.075 -7.357 1.00 94.56 543 ALA A O 1
ATOM 4353 N N . VAL A 1 544 ? -5.460 7.127 -7.743 1.00 96.75 544 VAL A N 1
ATOM 4354 C CA . VAL A 1 544 ? -6.393 6.719 -8.811 1.00 96.75 544 VAL A CA 1
ATOM 4355 C C . VAL A 1 544 ? -5.645 6.144 -10.018 1.00 96.75 544 VAL A C 1
ATOM 4357 O O . VAL A 1 544 ? -5.951 5.027 -10.437 1.00 96.75 544 VAL A O 1
ATOM 4360 N N . ALA A 1 545 ? -4.636 6.842 -10.552 1.00 97.38 545 ALA A N 1
ATOM 4361 C CA . ALA A 1 545 ? -3.876 6.367 -11.713 1.00 97.38 545 ALA A CA 1
ATOM 4362 C C . ALA A 1 545 ? -3.163 5.030 -11.457 1.00 97.38 545 ALA A C 1
ATOM 4364 O O . ALA A 1 545 ? -3.147 4.142 -12.316 1.00 97.38 545 ALA A O 1
ATOM 4365 N N . LEU A 1 546 ? -2.576 4.861 -10.270 1.00 97.50 546 LEU A N 1
ATOM 4366 C CA . LEU A 1 546 ? -1.920 3.610 -9.893 1.00 97.50 546 LEU A CA 1
ATOM 4367 C C . LEU A 1 546 ? -2.936 2.495 -9.608 1.00 97.50 546 LEU A C 1
ATOM 4369 O O . LEU A 1 546 ? -2.712 1.367 -10.045 1.00 97.50 546 LEU A O 1
ATOM 4373 N N . ALA A 1 547 ? -4.060 2.793 -8.947 1.00 96.50 547 ALA A N 1
ATOM 4374 C CA . ALA A 1 547 ? -5.137 1.831 -8.710 1.00 96.50 547 ALA A CA 1
ATOM 4375 C C . ALA A 1 547 ? -5.754 1.332 -10.022 1.00 96.50 547 ALA A C 1
ATOM 4377 O O . ALA A 1 547 ? -6.039 0.142 -10.151 1.00 96.50 547 ALA A O 1
ATOM 4378 N N . TRP A 1 548 ? -5.878 2.202 -11.028 1.00 98.12 548 TRP A N 1
ATOM 4379 C CA . TRP A 1 548 ? -6.295 1.817 -12.374 1.00 98.12 548 TRP A CA 1
ATOM 4380 C C . TRP A 1 548 ? -5.329 0.797 -12.996 1.00 98.12 548 TRP A C 1
ATOM 4382 O O . TRP A 1 548 ? -5.764 -0.264 -13.443 1.00 98.12 548 TRP A O 1
ATOM 4392 N N . LEU A 1 549 ? -4.011 1.028 -12.931 1.00 98.00 549 LEU A N 1
ATOM 4393 C CA . LEU A 1 549 ? -3.012 0.052 -13.400 1.00 98.00 549 LEU A CA 1
ATOM 4394 C C . LEU A 1 549 ? -3.066 -1.266 -12.608 1.00 98.00 549 LEU A C 1
ATOM 4396 O O . LEU A 1 549 ? -2.970 -2.346 -13.194 1.00 98.00 549 LEU A O 1
ATOM 4400 N N . ILE A 1 550 ? -3.242 -1.202 -11.285 1.00 96.50 550 ILE A N 1
ATOM 4401 C CA . ILE A 1 550 ? -3.378 -2.388 -10.426 1.00 96.50 550 ILE A CA 1
ATOM 4402 C C . ILE A 1 550 ? -4.620 -3.198 -10.819 1.00 96.50 550 ILE A C 1
ATOM 4404 O O . ILE A 1 550 ? -4.527 -4.421 -10.951 1.00 96.50 550 ILE A O 1
ATOM 4408 N N . ALA A 1 551 ? -5.754 -2.538 -11.072 1.00 95.19 551 ALA A N 1
ATOM 4409 C CA . ALA A 1 551 ? -6.994 -3.177 -11.513 1.00 95.19 551 ALA A CA 1
ATOM 4410 C C . ALA A 1 551 ? -6.847 -3.872 -12.878 1.00 95.19 551 ALA A C 1
ATOM 4412 O O . ALA A 1 551 ? -7.469 -4.905 -13.120 1.00 95.19 551 ALA A O 1
ATOM 4413 N N . LYS A 1 552 ? -5.954 -3.373 -13.743 1.00 94.69 552 LYS A N 1
ATOM 4414 C CA . LYS A 1 552 ? -5.575 -4.012 -15.018 1.00 94.69 552 LYS A CA 1
ATOM 4415 C C . LYS A 1 552 ? -4.600 -5.192 -14.851 1.00 94.69 552 LYS A C 1
ATOM 4417 O O . LYS A 1 552 ? -4.172 -5.780 -15.844 1.00 94.69 552 LYS A O 1
ATOM 4422 N N . GLY A 1 553 ? -4.258 -5.567 -13.616 1.00 94.06 553 GLY A N 1
ATOM 4423 C CA . GLY A 1 553 ? -3.381 -6.696 -13.297 1.00 94.06 553 GLY A CA 1
ATOM 4424 C C . GLY A 1 553 ? -1.889 -6.354 -13.286 1.00 94.06 553 GLY A C 1
ATOM 4425 O O . GLY A 1 553 ? -1.056 -7.260 -13.308 1.00 94.06 553 GLY A O 1
ATOM 4426 N N . CYS A 1 554 ? -1.529 -5.070 -13.256 1.00 97.19 554 CYS A N 1
ATOM 4427 C CA . CYS A 1 554 ? -0.137 -4.633 -13.255 1.00 97.19 554 CYS A CA 1
ATOM 4428 C C . CYS A 1 554 ? 0.453 -4.488 -11.838 1.00 97.19 554 CYS A C 1
ATOM 4430 O O . CYS A 1 554 ? -0.251 -4.449 -10.823 1.00 97.19 554 CYS A O 1
ATOM 4432 N N . VAL A 1 555 ? 1.781 -4.367 -11.789 1.00 97.62 555 VAL A N 1
ATOM 4433 C CA . VAL A 1 555 ? 2.555 -3.874 -10.639 1.00 97.62 555 VAL A CA 1
ATOM 4434 C C . VAL A 1 555 ? 3.241 -2.575 -11.076 1.00 97.62 555 VAL A C 1
ATOM 4436 O O . VAL A 1 555 ? 4.364 -2.622 -11.588 1.00 97.62 555 VAL A O 1
ATOM 4439 N N . PRO A 1 556 ? 2.556 -1.420 -11.006 1.00 97.69 556 PRO A N 1
ATOM 4440 C CA . PRO A 1 556 ? 3.075 -0.179 -11.564 1.00 97.69 556 PRO A CA 1
ATOM 4441 C C . PRO A 1 556 ? 4.336 0.302 -10.853 1.00 97.69 556 PRO A C 1
ATOM 4443 O O . PRO A 1 556 ? 4.442 0.240 -9.629 1.00 97.69 556 PRO A O 1
ATOM 4446 N N . ILE A 1 557 ? 5.283 0.820 -11.633 1.00 98.06 557 ILE A N 1
ATOM 4447 C CA . ILE A 1 557 ? 6.499 1.452 -11.125 1.00 98.06 557 ILE A CA 1
ATOM 4448 C C . ILE A 1 557 ? 6.232 2.945 -10.983 1.00 98.06 557 ILE A C 1
ATOM 4450 O O . ILE A 1 557 ? 5.944 3.636 -11.970 1.00 98.06 557 ILE A O 1
ATOM 4454 N N . ALA A 1 558 ? 6.340 3.454 -9.761 1.00 95.75 558 ALA A N 1
ATOM 4455 C CA . ALA A 1 558 ? 6.133 4.857 -9.439 1.00 95.75 558 ALA A CA 1
ATOM 4456 C C . ALA A 1 558 ? 7.365 5.419 -8.725 1.00 95.75 558 ALA A C 1
ATOM 4458 O O . ALA A 1 558 ? 7.927 4.784 -7.840 1.00 95.75 558 ALA A O 1
ATOM 4459 N N . GLY A 1 559 ? 7.814 6.605 -9.137 1.00 92.44 559 GLY A N 1
ATOM 4460 C CA . GLY A 1 559 ? 8.928 7.298 -8.490 1.00 92.44 559 GLY A CA 1
ATOM 4461 C C . GLY A 1 559 ? 8.428 8.321 -7.476 1.00 92.44 559 GLY A C 1
ATOM 4462 O O . GLY A 1 559 ? 7.389 8.939 -7.698 1.00 92.44 559 GLY A O 1
ATOM 4463 N N . ALA A 1 560 ? 9.206 8.545 -6.421 1.00 90.62 560 ALA A N 1
ATOM 4464 C CA . ALA A 1 560 ? 8.953 9.566 -5.410 1.00 90.62 560 ALA A CA 1
ATOM 4465 C C . ALA A 1 560 ? 10.189 10.458 -5.233 1.00 90.62 560 ALA A C 1
ATOM 4467 O O . ALA A 1 560 ? 11.324 9.989 -5.303 1.00 90.62 560 ALA A O 1
ATOM 4468 N N . THR A 1 561 ? 9.963 11.750 -5.007 1.00 87.50 561 THR A N 1
ATOM 4469 C CA . THR A 1 561 ? 11.001 12.753 -4.728 1.00 87.50 561 THR A CA 1
ATOM 4470 C C . THR A 1 561 ? 10.942 13.306 -3.302 1.00 87.50 561 THR A C 1
ATOM 4472 O O . THR A 1 561 ? 11.756 14.143 -2.928 1.00 87.50 561 THR A O 1
ATOM 4475 N N . ASN A 1 562 ? 9.966 12.884 -2.499 1.00 85.50 562 ASN A N 1
ATOM 4476 C CA . ASN A 1 562 ? 9.908 13.164 -1.066 1.00 85.50 562 ASN A CA 1
ATOM 4477 C C . ASN A 1 562 ? 9.097 12.070 -0.340 1.00 85.50 562 ASN A C 1
ATOM 4479 O O . ASN A 1 562 ? 8.342 11.353 -1.000 1.00 85.50 562 ASN A O 1
ATOM 4483 N N . PRO A 1 563 ? 9.235 11.930 0.993 1.00 82.75 563 PRO A N 1
ATOM 4484 C CA . PRO A 1 563 ? 8.543 10.885 1.749 1.00 82.75 563 PRO A CA 1
ATOM 4485 C C . PRO A 1 563 ? 7.012 10.951 1.679 1.00 82.75 563 PRO A C 1
ATOM 4487 O O . PRO A 1 563 ? 6.385 9.907 1.582 1.00 82.75 563 PRO A O 1
ATOM 4490 N N . ALA A 1 564 ? 6.409 12.144 1.649 1.00 83.50 564 ALA A N 1
ATOM 4491 C CA . ALA A 1 564 ? 4.948 12.297 1.612 1.00 83.50 564 ALA A CA 1
ATOM 4492 C C . ALA A 1 564 ? 4.316 11.718 0.331 1.00 83.50 564 ALA A C 1
ATOM 4494 O O . ALA A 1 564 ? 3.157 11.321 0.317 1.00 83.50 564 ALA A O 1
ATOM 4495 N N . GLN A 1 565 ? 5.076 11.619 -0.764 1.00 89.12 565 GLN A N 1
ATOM 4496 C CA . GLN A 1 565 ? 4.595 10.962 -1.982 1.00 89.12 565 GLN A CA 1
ATOM 4497 C C . GLN A 1 565 ? 4.459 9.441 -1.828 1.00 89.12 565 GLN A C 1
ATOM 4499 O O . GLN A 1 565 ? 3.718 8.831 -2.595 1.00 89.12 565 GLN A O 1
ATOM 4504 N N . ILE A 1 566 ? 5.129 8.822 -0.849 1.00 89.06 566 ILE A N 1
ATOM 4505 C CA . ILE A 1 566 ? 4.956 7.394 -0.555 1.00 89.06 566 ILE A CA 1
ATOM 4506 C C . ILE A 1 566 ? 3.543 7.107 -0.050 1.00 89.06 566 ILE A C 1
ATOM 4508 O O . ILE A 1 566 ? 2.996 6.058 -0.387 1.00 89.06 566 ILE A O 1
ATOM 4512 N N . ASP A 1 567 ? 2.922 8.041 0.672 1.00 82.56 567 ASP A N 1
ATOM 4513 C CA . ASP A 1 567 ? 1.558 7.865 1.175 1.00 82.56 567 ASP A CA 1
ATOM 4514 C C . ASP A 1 567 ? 0.566 7.651 0.027 1.00 82.56 567 ASP A C 1
ATOM 4516 O O . ASP A 1 567 ? -0.283 6.771 0.114 1.00 82.56 567 ASP A O 1
ATOM 4520 N N . ALA A 1 568 ? 0.743 8.350 -1.099 1.00 84.19 568 ALA A N 1
ATOM 4521 C CA . ALA A 1 568 ? -0.075 8.166 -2.298 1.00 84.19 568 ALA A CA 1
ATOM 4522 C C . ALA A 1 568 ? 0.188 6.827 -3.022 1.00 84.19 568 ALA A C 1
ATOM 4524 O O . ALA A 1 568 ? -0.732 6.219 -3.568 1.00 84.19 568 ALA A O 1
ATOM 4525 N N . LEU A 1 569 ? 1.435 6.332 -3.018 1.00 90.31 569 LEU A N 1
ATOM 4526 C CA . LEU A 1 569 ? 1.761 4.994 -3.542 1.00 90.31 569 LEU A CA 1
ATOM 4527 C C . LEU A 1 569 ? 1.124 3.899 -2.676 1.00 90.31 569 LEU A C 1
ATOM 4529 O O . LEU A 1 569 ? 0.576 2.936 -3.209 1.00 90.31 569 LEU A O 1
ATOM 4533 N N . LYS A 1 570 ? 1.169 4.071 -1.351 1.00 84.25 570 LYS A N 1
ATOM 4534 C CA . LYS A 1 570 ? 0.491 3.210 -0.377 1.00 84.25 570 LYS A CA 1
ATOM 4535 C C . LYS A 1 570 ? -1.026 3.307 -0.535 1.00 84.25 570 LYS A C 1
ATOM 4537 O O . LYS A 1 570 ? -1.711 2.308 -0.404 1.00 84.25 570 LYS A O 1
ATOM 4542 N N . GLU A 1 571 ? -1.568 4.490 -0.811 1.00 84.19 571 GLU A N 1
ATOM 4543 C CA . GLU A 1 571 ? -3.000 4.712 -1.039 1.00 84.19 571 GLU A CA 1
ATOM 4544 C C . GLU A 1 571 ? -3.523 3.912 -2.237 1.00 84.19 571 GLU A C 1
ATOM 4546 O O . GLU A 1 571 ? -4.572 3.279 -2.139 1.00 84.19 571 GLU A O 1
ATOM 4551 N N . ALA A 1 572 ? -2.749 3.835 -3.321 1.00 89.44 572 ALA A N 1
ATOM 4552 C CA . ALA A 1 572 ? -3.126 3.103 -4.527 1.00 89.44 572 ALA A CA 1
ATOM 4553 C C . ALA A 1 572 ? -3.449 1.617 -4.291 1.00 89.44 572 ALA A C 1
ATOM 4555 O O . ALA A 1 572 ? -4.408 1.102 -4.860 1.00 89.44 572 ALA A O 1
ATOM 4556 N N . SER A 1 573 ? -2.681 0.923 -3.439 1.00 82.31 573 SER A N 1
ATOM 4557 C CA . SER A 1 573 ? -2.901 -0.503 -3.130 1.00 82.31 573 SER A CA 1
ATOM 4558 C C . SER A 1 573 ? -4.182 -0.753 -2.324 1.00 82.31 573 SER A C 1
ATOM 4560 O O . SER A 1 573 ? -4.656 -1.886 -2.217 1.00 82.31 573 SER A O 1
ATOM 4562 N N . LYS A 1 574 ? -4.765 0.312 -1.765 1.00 76.69 574 LYS A N 1
ATOM 4563 C CA . LYS A 1 574 ? -5.947 0.280 -0.899 1.00 76.69 574 LYS A CA 1
ATOM 4564 C C . LYS A 1 574 ? -7.252 0.540 -1.659 1.00 76.69 574 LYS A C 1
ATOM 4566 O O . LYS A 1 574 ? -8.328 0.328 -1.094 1.00 76.69 574 LYS A O 1
ATOM 4571 N N . ILE A 1 575 ? -7.168 1.007 -2.907 1.00 85.94 575 ILE A N 1
ATOM 4572 C CA . ILE A 1 575 ? -8.317 1.410 -3.723 1.00 85.94 575 ILE A CA 1
ATOM 4573 C C . ILE A 1 575 ? -8.739 0.258 -4.637 1.00 85.94 575 ILE A C 1
ATOM 4575 O O . ILE A 1 575 ? -7.944 -0.277 -5.407 1.00 85.94 575 ILE A O 1
ATOM 4579 N N . HIS A 1 576 ? -10.027 -0.081 -4.598 1.00 87.12 576 HIS A N 1
ATOM 4580 C CA . HIS A 1 576 ? -10.662 -0.938 -5.593 1.00 87.12 576 HIS A CA 1
ATOM 4581 C C . HIS A 1 576 ? -11.580 -0.083 -6.468 1.00 87.12 576 HIS A C 1
ATOM 4583 O O . HIS A 1 576 ? -12.593 0.419 -5.985 1.00 87.12 576 HIS A O 1
ATOM 4589 N N . LEU A 1 577 ? -11.210 0.096 -7.736 1.00 89.00 577 LEU A N 1
ATOM 4590 C CA . LEU A 1 577 ? -12.065 0.749 -8.724 1.00 89.00 577 LEU A CA 1
ATOM 4591 C C . LEU A 1 577 ? -13.061 -0.278 -9.266 1.00 89.00 577 LEU A C 1
ATOM 4593 O O . LEU A 1 577 ? -12.656 -1.353 -9.713 1.00 89.00 577 LEU A O 1
ATOM 4597 N N . ASP A 1 578 ? -14.351 0.046 -9.213 1.00 87.56 578 ASP A N 1
ATOM 4598 C CA . ASP A 1 578 ? -15.376 -0.767 -9.860 1.00 87.56 578 ASP A CA 1
ATOM 4599 C C . ASP A 1 578 ? -15.285 -0.671 -11.392 1.00 87.56 578 ASP A C 1
ATOM 4601 O O . ASP A 1 578 ? -14.618 0.202 -11.956 1.00 87.56 578 ASP A O 1
ATOM 4605 N N . GLN A 1 579 ? -15.948 -1.607 -12.076 1.00 92.62 579 GLN A N 1
ATOM 4606 C CA . GLN A 1 579 ? -15.896 -1.683 -13.535 1.00 92.62 579 GLN A CA 1
ATOM 4607 C C . GLN A 1 579 ? -16.441 -0.409 -14.195 1.00 92.62 579 GLN A C 1
ATOM 4609 O O . GLN A 1 579 ? -15.866 0.043 -15.174 1.00 92.62 579 GLN A O 1
ATOM 4614 N N . GLU A 1 580 ? -17.484 0.206 -13.631 1.00 94.69 580 GLU A N 1
ATOM 4615 C CA . GLU A 1 580 ? -18.055 1.456 -14.146 1.00 94.69 580 GLU A CA 1
ATOM 4616 C C . GLU A 1 580 ? -17.041 2.608 -14.090 1.00 94.69 580 GLU A C 1
ATOM 4618 O O . GLU A 1 580 ? -16.884 3.349 -15.058 1.00 94.69 580 GLU A O 1
ATOM 4623 N N . THR A 1 581 ? -16.294 2.733 -12.991 1.00 94.38 581 THR A N 1
ATOM 4624 C CA . THR A 1 581 ? -15.234 3.739 -12.852 1.00 94.38 581 THR A CA 1
ATOM 4625 C C . THR A 1 581 ? -14.067 3.462 -13.796 1.00 94.38 581 THR A C 1
ATOM 4627 O O . THR A 1 581 ? -13.517 4.400 -14.371 1.00 94.38 581 THR A O 1
ATOM 4630 N N . ILE A 1 582 ? -13.690 2.194 -13.989 1.00 96.62 582 ILE A N 1
ATOM 4631 C CA . ILE A 1 582 ? -12.656 1.817 -14.965 1.00 96.62 582 ILE A CA 1
ATOM 4632 C C . ILE A 1 582 ? -13.113 2.170 -16.385 1.00 96.62 582 ILE A C 1
ATOM 4634 O O . ILE A 1 582 ? -12.354 2.797 -17.119 1.00 96.62 582 ILE A O 1
ATOM 4638 N N . ASP A 1 583 ? -14.346 1.828 -16.759 1.00 97.38 583 ASP A N 1
ATOM 4639 C CA . ASP A 1 583 ? -14.906 2.123 -18.080 1.00 97.38 583 ASP A CA 1
ATOM 4640 C C . ASP A 1 583 ? -14.995 3.639 -18.314 1.00 97.38 583 ASP A C 1
ATOM 4642 O O . ASP A 1 583 ? -14.646 4.126 -19.390 1.00 97.38 583 ASP A O 1
ATOM 4646 N N . TYR A 1 584 ? -15.370 4.405 -17.283 1.00 97.62 584 TYR A N 1
ATOM 4647 C CA . TYR A 1 584 ? -15.374 5.868 -17.322 1.00 97.62 584 TYR A CA 1
ATOM 4648 C C . TYR A 1 584 ? -13.977 6.452 -17.558 1.00 97.62 584 TYR A C 1
ATOM 4650 O O . TYR A 1 584 ? -13.818 7.382 -18.345 1.00 97.62 584 TYR A O 1
ATOM 4658 N N . LEU A 1 585 ? -12.942 5.921 -16.913 1.00 96.88 585 LEU A N 1
ATOM 4659 C CA . LEU A 1 585 ? -11.566 6.368 -17.147 1.00 96.88 585 LEU A CA 1
ATOM 4660 C C . LEU A 1 585 ? -11.054 5.957 -18.540 1.00 96.88 585 LEU A C 1
ATOM 4662 O O . LEU A 1 585 ? -10.251 6.672 -19.140 1.00 96.88 585 LEU A O 1
ATOM 4666 N N . ASP A 1 586 ? -11.547 4.840 -19.076 1.00 96.50 586 ASP A N 1
ATOM 4667 C CA . ASP A 1 586 ? -11.083 4.262 -20.335 1.00 96.50 586 ASP A CA 1
ATOM 4668 C C . ASP A 1 586 ? -11.708 4.882 -21.595 1.00 96.50 586 ASP A C 1
ATOM 4670 O O . ASP A 1 586 ? -11.034 4.966 -22.623 1.00 96.50 586 ASP A O 1
ATOM 4674 N N . GLU A 1 587 ? -12.984 5.270 -21.536 1.00 96.31 587 GLU A N 1
ATOM 4675 C CA . GLU A 1 587 ? -13.842 5.560 -22.699 1.00 96.31 587 GLU A CA 1
ATOM 4676 C C . GLU A 1 587 ? -13.271 6.612 -23.666 1.00 96.31 587 GLU A C 1
ATOM 4678 O O . GLU A 1 587 ? -13.435 6.486 -24.880 1.00 96.31 587 GLU A O 1
ATOM 4683 N N . LEU A 1 588 ? -12.600 7.650 -23.154 1.00 94.62 588 LEU A N 1
ATOM 4684 C CA . LEU A 1 588 ? -12.088 8.759 -23.975 1.00 94.62 588 LEU A CA 1
ATOM 4685 C C . LEU A 1 588 ? -10.679 8.526 -24.524 1.00 94.62 588 LEU A C 1
ATOM 4687 O O . LEU A 1 588 ? -10.117 9.421 -25.161 1.00 94.62 588 LEU A O 1
ATOM 4691 N N . TYR A 1 589 ? -10.088 7.353 -24.286 1.00 96.44 589 TYR A N 1
ATOM 4692 C CA . TYR A 1 589 ? -8.752 7.075 -24.784 1.00 96.44 589 TYR A CA 1
ATOM 4693 C C . TYR A 1 589 ? -8.712 7.016 -26.315 1.00 96.44 589 TYR A C 1
ATOM 4695 O O . TYR A 1 589 ? -9.431 6.250 -26.958 1.00 96.44 589 TYR A O 1
ATOM 4703 N N . VAL A 1 590 ? -7.803 7.795 -26.904 1.00 94.56 590 VAL A N 1
ATOM 4704 C CA . VAL A 1 590 ? -7.502 7.767 -28.339 1.00 94.56 590 VAL A CA 1
ATOM 4705 C C . VAL A 1 590 ? -6.127 7.132 -28.533 1.00 94.56 590 VAL A C 1
ATOM 4707 O O . VAL A 1 590 ? -5.197 7.520 -27.831 1.00 94.56 590 VAL A O 1
ATOM 4710 N N . PRO A 1 591 ? -5.933 6.205 -29.486 1.00 94.62 591 PRO A N 1
ATOM 4711 C CA . PRO A 1 591 ? -4.627 5.592 -29.688 1.00 94.62 591 PRO A CA 1
ATOM 4712 C C . PRO A 1 591 ? -3.548 6.592 -30.123 1.00 94.62 591 PRO A C 1
ATOM 4714 O O . PRO A 1 591 ? -3.788 7.486 -30.936 1.00 94.62 591 PRO A O 1
ATOM 4717 N N . HIS A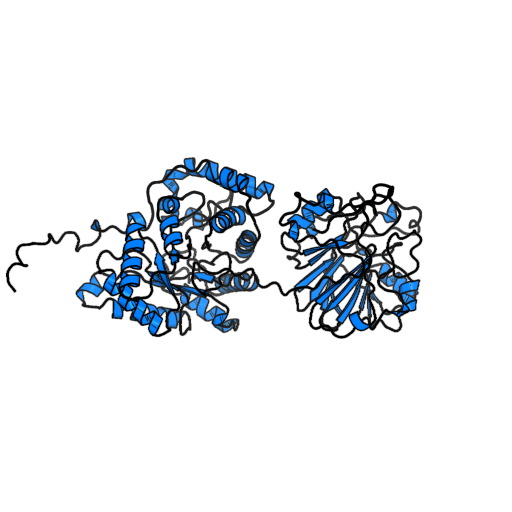 1 592 ? -2.343 6.412 -29.596 1.00 93.56 592 HIS A N 1
ATOM 4718 C CA . HIS A 1 592 ? -1.189 7.279 -29.795 1.00 93.56 592 HIS A CA 1
ATOM 4719 C C . HIS A 1 592 ? -0.162 6.654 -30.741 1.00 93.56 592 HIS A C 1
ATOM 4721 O O . HIS A 1 592 ? -0.049 5.440 -30.892 1.00 93.56 592 HIS A O 1
ATOM 4727 N N . VAL A 1 593 ? 0.658 7.497 -31.372 1.00 93.38 593 VAL A N 1
ATOM 4728 C CA . VAL A 1 593 ? 1.897 7.005 -31.987 1.00 93.38 593 VAL A CA 1
ATOM 4729 C C . VAL A 1 593 ? 2.872 6.591 -30.887 1.00 93.38 593 VAL A C 1
ATOM 4731 O O . VAL A 1 593 ? 2.920 7.222 -29.830 1.00 93.38 593 VAL A O 1
ATOM 4734 N N . LEU A 1 594 ? 3.685 5.564 -31.144 1.00 92.69 594 LEU A N 1
ATOM 4735 C CA . LEU A 1 594 ? 4.746 5.182 -30.213 1.00 92.69 594 LEU A CA 1
ATOM 4736 C C . LEU A 1 594 ? 5.673 6.373 -29.929 1.00 92.69 594 LEU A C 1
ATOM 4738 O O . LEU A 1 594 ? 5.896 7.230 -30.788 1.00 92.69 594 LEU A O 1
ATOM 4742 N N . VAL A 1 595 ? 6.239 6.401 -28.723 1.00 92.69 595 VAL A N 1
ATOM 4743 C CA . VAL A 1 595 ? 7.202 7.410 -28.263 1.00 92.69 595 VAL A CA 1
ATOM 4744 C C . VAL A 1 595 ? 8.304 6.758 -27.425 1.00 92.69 595 VAL A C 1
ATOM 4746 O O . VAL A 1 595 ? 8.273 5.563 -27.133 1.00 92.69 595 VAL A O 1
ATOM 4749 N N . GLY A 1 596 ? 9.296 7.551 -27.017 1.00 89.38 596 GLY A N 1
ATOM 4750 C CA . GLY A 1 596 ? 10.377 7.091 -26.145 1.00 89.38 596 GLY A CA 1
ATOM 4751 C C . GLY A 1 596 ? 11.274 6.034 -26.793 1.00 89.38 596 GLY A C 1
ATOM 4752 O O . GLY A 1 596 ? 11.525 6.072 -28.001 1.00 89.38 596 GLY A O 1
ATOM 4753 N N . VAL A 1 597 ? 11.747 5.088 -25.975 1.00 89.06 597 VAL A N 1
ATOM 4754 C CA . VAL A 1 597 ? 12.715 4.051 -26.372 1.00 89.06 597 VAL A CA 1
ATOM 4755 C C . VAL A 1 597 ? 12.231 3.248 -27.577 1.00 89.06 597 VAL A C 1
ATOM 4757 O O . VAL A 1 597 ? 13.024 2.995 -28.472 1.00 89.06 597 VAL A O 1
ATOM 4760 N N . MET A 1 598 ? 10.940 2.919 -27.668 1.00 91.12 598 MET A N 1
ATOM 4761 C CA . MET A 1 598 ? 10.399 2.122 -28.781 1.00 91.12 598 MET A CA 1
ATOM 4762 C C . MET A 1 598 ? 10.550 2.794 -30.156 1.00 91.12 598 MET A C 1
ATOM 4764 O O . MET A 1 598 ? 10.670 2.108 -31.168 1.00 91.12 598 MET A O 1
ATOM 4768 N N . VAL A 1 599 ? 10.579 4.131 -30.216 1.00 90.25 599 VAL A N 1
ATOM 4769 C CA . VAL A 1 599 ? 10.834 4.871 -31.469 1.00 90.25 599 VAL A CA 1
ATOM 4770 C C . VAL A 1 599 ? 12.322 5.081 -31.718 1.00 90.25 599 VAL A C 1
ATOM 4772 O O . VAL A 1 599 ? 12.740 5.178 -32.871 1.00 90.25 599 VAL A O 1
ATOM 4775 N N . GLN A 1 600 ? 13.117 5.175 -30.654 1.00 87.50 600 GLN A N 1
ATOM 4776 C CA . GLN A 1 600 ? 14.559 5.408 -30.735 1.00 87.50 600 GLN A CA 1
ATOM 4777 C C . GLN A 1 600 ? 15.331 4.119 -31.053 1.00 87.50 600 GLN A C 1
ATOM 4779 O O . GLN A 1 600 ? 16.307 4.164 -31.794 1.00 87.50 600 GLN A O 1
ATOM 4784 N N . ASN A 1 601 ? 14.880 2.975 -30.533 1.00 88.62 601 ASN A N 1
ATOM 4785 C CA . ASN A 1 601 ? 15.505 1.670 -30.707 1.00 88.62 601 ASN A CA 1
ATOM 4786 C C . ASN A 1 601 ? 14.928 0.942 -31.931 1.00 88.62 601 ASN A C 1
ATOM 4788 O O . ASN A 1 601 ? 13.962 0.181 -31.828 1.00 88.62 601 ASN A O 1
ATOM 4792 N N . LYS A 1 602 ? 15.512 1.186 -33.107 1.00 83.00 602 LYS A N 1
ATOM 4793 C CA . LYS A 1 602 ? 15.099 0.558 -34.370 1.00 83.00 602 LYS A CA 1
ATOM 4794 C C . LYS A 1 602 ? 16.180 -0.362 -34.926 1.00 83.00 602 LYS A C 1
ATOM 4796 O O . LYS A 1 602 ? 17.376 -0.150 -34.741 1.00 83.00 602 LYS A O 1
ATOM 4801 N N . ARG A 1 603 ? 15.760 -1.332 -35.740 1.00 77.19 603 ARG A N 1
ATOM 4802 C CA . ARG A 1 603 ? 16.698 -2.152 -36.518 1.00 77.19 603 ARG A CA 1
ATOM 4803 C C . ARG A 1 603 ? 17.571 -1.298 -37.444 1.00 77.19 603 ARG A C 1
ATOM 4805 O O . ARG A 1 603 ? 18.751 -1.568 -37.574 1.00 77.19 603 ARG A O 1
ATOM 4812 N N . GLU A 1 604 ? 17.014 -0.250 -38.043 1.00 74.94 604 GLU A N 1
ATOM 4813 C CA . GLU A 1 604 ? 17.720 0.667 -38.959 1.00 74.94 604 GLU A CA 1
ATOM 4814 C C . GLU A 1 604 ? 18.789 1.518 -38.259 1.00 74.94 604 GLU A C 1
ATOM 4816 O O . GLU A 1 604 ? 19.766 1.918 -38.885 1.00 74.94 604 GLU A O 1
ATOM 4821 N N . SER A 1 605 ? 18.640 1.768 -36.954 1.00 65.62 605 SER A N 1
ATOM 4822 C CA . SER A 1 605 ? 19.689 2.400 -36.146 1.00 65.62 605 SER A CA 1
ATOM 4823 C C . SER A 1 605 ? 20.845 1.450 -35.818 1.00 65.62 605 SER A C 1
ATOM 4825 O O . SER A 1 605 ? 21.856 1.898 -35.282 1.00 65.62 605 SER A O 1
ATOM 4827 N N . SER A 1 606 ? 20.741 0.159 -36.164 1.00 63.66 606 SER A N 1
ATOM 4828 C CA . SER A 1 606 ? 21.888 -0.746 -36.125 1.00 63.66 606 SER A CA 1
ATOM 4829 C C . SER A 1 606 ? 22.839 -0.433 -37.294 1.00 63.66 606 SER A C 1
ATOM 4831 O O . SER A 1 606 ? 22.422 -0.517 -38.452 1.00 63.66 606 SER A O 1
ATOM 4833 N N . PRO A 1 607 ? 24.131 -0.161 -37.051 1.00 59.41 607 PRO A N 1
ATOM 4834 C CA . PRO A 1 607 ? 25.150 -0.020 -38.085 1.00 59.41 607 PRO A CA 1
ATOM 4835 C C . PRO A 1 607 ? 25.377 -1.326 -38.865 1.00 59.41 607 PRO A C 1
ATOM 4837 O O . PRO A 1 607 ? 25.919 -1.288 -39.969 1.00 59.41 607 PRO A O 1
ATOM 4840 N N . PHE A 1 608 ? 24.907 -2.475 -38.361 1.00 61.53 608 PHE A N 1
ATOM 4841 C CA . PHE A 1 608 ? 24.919 -3.743 -39.094 1.00 61.53 608 PHE A CA 1
ATOM 4842 C C . PHE A 1 608 ? 23.739 -3.892 -40.069 1.00 61.53 608 PHE A C 1
ATOM 4844 O O . PHE A 1 608 ? 23.795 -4.747 -40.951 1.00 61.53 608 PHE A O 1
ATOM 4851 N N . SER A 1 609 ? 22.707 -3.041 -39.987 1.00 55.00 609 SER A N 1
ATOM 4852 C CA . SER A 1 609 ? 21.530 -3.102 -40.873 1.00 55.00 609 SER A CA 1
ATOM 4853 C C . SER A 1 609 ? 21.836 -2.787 -42.345 1.00 55.00 609 SER A C 1
ATOM 4855 O O . SER A 1 609 ? 21.132 -3.266 -43.231 1.00 55.00 609 SER A O 1
ATOM 4857 N N . ASN A 1 610 ? 22.922 -2.049 -42.616 1.00 45.59 610 ASN A N 1
ATOM 4858 C CA . ASN A 1 610 ? 23.352 -1.663 -43.965 1.00 45.59 610 ASN A CA 1
ATOM 4859 C C . ASN A 1 610 ? 24.382 -2.606 -44.605 1.00 45.59 610 ASN A C 1
ATOM 4861 O O . ASN A 1 610 ? 24.739 -2.416 -45.772 1.00 45.59 610 ASN A O 1
ATOM 4865 N N . LYS A 1 611 ? 24.850 -3.649 -43.906 1.00 46.81 611 LYS A N 1
ATOM 4866 C CA . LYS A 1 611 ? 25.614 -4.715 -44.564 1.00 46.81 611 LYS A CA 1
ATOM 4867 C C . LYS A 1 611 ? 24.619 -5.592 -45.320 1.00 46.81 611 LYS A C 1
ATOM 4869 O O . LYS A 1 611 ? 24.115 -6.569 -44.775 1.00 46.81 611 LYS A O 1
ATOM 4874 N N . LYS A 1 612 ? 24.318 -5.217 -46.574 1.00 39.00 612 LYS A N 1
ATOM 4875 C CA . LYS A 1 612 ? 23.657 -6.100 -47.548 1.00 39.00 612 LYS A CA 1
ATOM 4876 C C . LYS A 1 612 ? 24.272 -7.484 -47.396 1.00 39.00 612 LYS A C 1
ATOM 4878 O O . LYS A 1 612 ? 25.469 -7.652 -47.617 1.00 39.00 612 LYS A O 1
ATOM 4883 N N . THR A 1 613 ? 23.455 -8.441 -46.986 1.00 39.62 613 THR A N 1
ATOM 4884 C CA . THR A 1 613 ? 23.801 -9.853 -46.983 1.00 39.62 613 THR A CA 1
ATOM 4885 C C . THR A 1 613 ? 24.143 -10.203 -48.425 1.00 39.62 613 THR A C 1
ATOM 4887 O O . THR A 1 613 ? 23.261 -10.318 -49.274 1.00 39.62 613 THR A O 1
ATOM 4890 N N . ASP A 1 614 ? 25.433 -10.268 -48.739 1.00 37.03 614 ASP A N 1
ATOM 4891 C CA . ASP A 1 614 ? 25.897 -10.734 -50.034 1.00 37.03 614 ASP A CA 1
ATOM 4892 C C . ASP A 1 614 ? 25.679 -12.252 -50.029 1.00 37.03 614 ASP A C 1
ATOM 4894 O O . ASP A 1 614 ? 26.542 -13.029 -49.623 1.00 37.03 614 ASP A O 1
ATOM 4898 N N . MET A 1 615 ? 24.466 -12.681 -50.401 1.00 35.25 615 MET A N 1
ATOM 4899 C CA . MET A 1 615 ? 24.029 -14.088 -50.435 1.00 35.25 615 MET A CA 1
ATOM 4900 C C . MET A 1 615 ? 24.795 -14.946 -51.467 1.00 35.25 615 MET A C 1
ATOM 4902 O O . MET A 1 615 ? 24.330 -16.007 -51.861 1.00 35.25 615 MET A O 1
ATOM 4906 N N . LYS A 1 616 ? 25.978 -14.515 -51.917 1.00 33.84 616 LYS A N 1
ATOM 4907 C CA . LYS A 1 616 ? 26.854 -15.248 -52.840 1.00 33.84 616 LYS A CA 1
ATOM 4908 C C . LYS A 1 616 ? 27.960 -16.064 -52.160 1.00 33.84 616 LYS A C 1
ATOM 4910 O O . LYS A 1 616 ? 28.787 -16.639 -52.858 1.00 33.84 616 LYS A O 1
ATOM 4915 N N . LYS A 1 617 ? 28.003 -16.132 -50.825 1.00 35.00 617 LYS A N 1
ATOM 4916 C CA . LYS A 1 617 ? 29.052 -16.858 -50.077 1.00 35.00 617 LYS A CA 1
ATOM 4917 C C . LYS A 1 617 ? 28.560 -18.036 -49.220 1.00 35.00 617 LYS A C 1
ATOM 4919 O O . LYS A 1 617 ? 29.217 -18.390 -48.253 1.00 35.00 617 LYS A O 1
ATOM 4924 N N . LEU A 1 618 ? 27.441 -18.660 -49.587 1.00 34.09 618 LEU A N 1
ATOM 4925 C CA . LEU A 1 618 ? 26.941 -19.895 -48.953 1.00 34.09 618 LEU A CA 1
ATOM 4926 C C . LEU A 1 618 ? 26.756 -21.050 -49.959 1.00 34.09 618 LEU A C 1
ATOM 4928 O O . LEU A 1 618 ? 25.893 -21.897 -49.776 1.00 34.09 618 LEU A O 1
ATOM 4932 N N . GLU A 1 619 ? 27.564 -21.090 -51.025 1.00 36.22 619 GLU A N 1
ATOM 4933 C CA . GLU A 1 619 ? 27.560 -22.198 -52.002 1.00 36.22 619 GLU A CA 1
ATOM 4934 C C . GLU A 1 619 ? 28.859 -23.017 -52.063 1.00 36.22 619 GLU A C 1
ATOM 4936 O O . GLU A 1 619 ? 28.966 -23.888 -52.912 1.00 36.22 619 GLU A O 1
ATOM 4941 N N . ASN A 1 620 ? 29.827 -22.818 -51.167 1.00 38.09 620 ASN A N 1
ATOM 4942 C CA . ASN A 1 620 ? 30.946 -23.755 -51.009 1.00 38.09 620 ASN A CA 1
ATOM 4943 C C . ASN A 1 620 ? 31.441 -23.715 -49.562 1.00 38.09 620 ASN A C 1
ATOM 4945 O O . ASN A 1 620 ? 32.155 -22.779 -49.207 1.00 38.09 620 ASN A O 1
ATOM 4949 N N . ASP A 1 621 ? 30.970 -24.661 -48.747 1.00 33.50 621 ASP A N 1
ATOM 4950 C CA . ASP A 1 621 ? 31.771 -25.504 -47.839 1.00 33.50 621 ASP A CA 1
ATOM 4951 C C . ASP A 1 621 ? 30.868 -26.500 -47.092 1.00 33.50 621 ASP A C 1
ATOM 4953 O O . ASP A 1 621 ? 29.862 -26.062 -46.482 1.00 33.50 621 ASP A O 1
#

pLDDT: mean 90.4, std 11.28, range [33.5, 98.81]

Sequence (621 aa):
MRAIEKNTKKQAVAPKSVPITKKEFEGQHNTRIYWLGGGAAMISSHGTNILIDPVLEGFDMNLIIENPLPINEVGKVDGVCITHIDNDHFSKRTLHDIEDRVDTMIAPGYVADVMKEERFPVQKKGIWEEFVIGNVEGHLTPARHNWQNGSSKYNFRYWKEEDYCGYWFKTKDGTIWMPGDSQLLDCQLTMPDPDVILFDFADNEWHITLNGAIKLANAYPNADLICIHWGTVDAPDMTPFNGNPEDLLGRVVNPNRIHVLGAGEAFVMKPKKERRKRLGNTELMVSDVCLGCMGFGEPDHGQHQWTLGYDQTKAILKAAWMAGINFFDTAPAYSDGDSEAFIGRFLKEEKIDRSDVVLATKFFPRTFDEIERDISMKEHIETNLNASLKRLQSEYVDLYILHMWDYNTPIEETLCALNDLVKAGKVRYIGISNAYAWQVAMANTIATERGWTPFASIQGHYNLIFREEEREMIDCAKFFGMGITPYSSLAAGRLARNKKVDTKRLELDGYARFKYGKTEQIDQVIIDREEEIANRLHVSMTAVALAWLIAKGCVPIAGATNPAQIDALKEASKIHLDQETIDYLDELYVPHVLVGVMVQNKRESSPFSNKKTDMKKLEND

Secondary structure (DSSP, 8-state):
-PPPEE-TTS-EEPPPP----GGGGS--SSEEEEEEETTEEEEEETTEEEEES---S---S-BSS--SS-GGG---BSEEE----STTT--HHHHHHHGGGBS-EEEEHHHHHHHHHTT--EEEE-TT-EEEETTEEEEEEE---GGGGG-GGGTTS---GGG-EEEEEE-SS-EEEE--S----GGGGSSPPPSEEEEE---STTS--HHHHHHHHHHSTTSEEEEESSS-BS-TT-GGG---GGGGTTTSSSGGGEE-PPTTPEEE--------EESTTSS-EE-SSEEE-TTBS-TTTSS-TT-B-HHHHHHHHHHHHHHT--EEE--TTGGGGHHHHHHHHHHHHTT--GGG-EEEEEEPPPPHHHHHTT--HHHHHHHHHHHHHHHHT-S-EEEEEE-S--SSS-HHHHHHHHHHHHHTTSEEEEEEES--HHHHHHHHHHHHHTTPPPP-EEE-B-BTTB-GGGGTHHHHHHHTT-EE--BSTTGGGGGGS-TT---HHHHH-HHHHHHHTTTHHHHHHHHHHHHHHHHHHTS-HHHHHHHHHHHTT---EEE-SSTHHHHHHHHHTT----HHHHHHHHTT-------THHHHS-GGGSTTTTS---TTSSS--

Radius of gyration: 30.02 Å; chains: 1; bounding box: 77×50×99 Å